Protein AF-A0AAV2IU78-F1 (afdb_monomer)

InterPro domains:
  IPR001656 Pseudouridine synthase, TruD [PF01142] (101-165)
  IPR001656 Pseudouridine synthase, TruD [PF01142] (172-452)
  IPR001656 Pseudouridine synthase, TruD [PIRSF037016] (6-457)
  IPR001656 Pseudouridine synthase, TruD [PTHR13326] (174-458)
  IPR011760 Pseudouridine synthase, TruD, insertion domain [PS50984] (188-411)
  IPR020103 Pseudouridine synthase, catalytic domain superfamily [SSF55120] (102-454)
  IPR042214 Pseudouridine synthase, TruD, catalytic domain [G3DSA:3.30.2350.20] (75-181)
  IPR042214 Pseudouridine synthase, TruD, catalytic domain [G3DSA:3.30.2350.20] (247-457)
  IPR056961 Pseudouridylate synthase PUS7L, R3H domain [PF25094] (20-81)

pLDDT: mean 80.32, std 17.06, range [24.23, 97.75]

Organism: Knipowitschia caucasica (NCBI:txid637954)

Radius of gyration: 35.05 Å; Cα contacts (8 Å, |Δi|>4): 626; chains: 1; bounding box: 74×89×63 Å

Foldseek 3Di:
DDDDPDPDDPDDDDPLLVVVVVLAPNVLSVVVVVVLVVLDAPDKDKGDFDQDPVSVVVNQVSCCVPPVVFKDWDWDQDPNTIIIMIHTDDPDDDDDDDPPVPPDPWDKDKDKDWDALAKPLLVLCVVCVLQVHDSVQKDFPDIDDNHGGDITMMMGTPDDPVNVVVVVVVVVVVVVLLVVLLVVCLVFFFQADDPVLQPPPDPATLLVLLLCLLVLVLLVSVLSVLCAHPDDDLSNVLSVCCVVPVQLPVSLVSHDPVPVLSNQLSVQCNVQNSDSLSSLSSLLSDDPVVNLSSNLSNLSVLVNVLLVVCCVPVNQADDAQFWFFDDPPDPDDPPPPSDIDGDHPVCSVVSVDGLQRTWQKRDFQQDDHGPDPSNVVSLVVCVVSVCNVRRCANVSNRDGGHIDIDRRTWRWAPWDKDWDQDDPPPPRGDTDIDIDTDTDPSGDVVSSVCSSVVDDPDDD

Mean predicted aligned error: 17.98 Å

Nearest PDB structures (foldseek):
  5kkp-assembly1_A  TM=5.748E-01  e=6.759E-26  Homo sapiens
  7mzv-assembly1_A  TM=5.098E-01  e=2.269E-22  Saccharomyces cerevisiae
  1z2z-assembly2_B  TM=6.791E-01  e=9.047E-16  Methanosarcina mazei
  1si7-assembly1_A  TM=4.562E-01  e=4.854E-09  Escherichia coli
  1szw-assembly2_B  TM=4.700E-01  e=3.695E-08  Escherichia coli

Secondary structure (DSSP, 8-state):
----S-S-------HHHHHHHTTS-HHHHHHHHHHHHH--TT-EEEPPP---HHHHHHHHHHHHHHHTTTEEEEEEEETTEEEEEEEEPP-PPPPPPPTTGGGS---EEEEEEEEES--HHHHHHHHHHHTT--GGGEEES----SSSEEEEEEEEES--HHHHHHHHHHHHHHHHHHHHHHHHHHT-EE-PPPHHHH-TT-SS-HHHHHHHHHTT-HHHHHHHHTPPPSS--HHHHHHHHHHHH--HHHHHHHS-TT-HHHHHHHHHHHHH-SSHHHHHHHHHHS-HHHHHHHHHHHHHHHHHHHHHHHHHHHTTS--TT-EEE----SS--TT---PEEEPPHHHHHHT-S-GGGEEEEESSSSPPPPSSHHHHHHHHHHHHTT-TT--SEEGGGTEE---EEEESEE--EEEEEEEEEPPTTT-TTPEEEEEEEE--TT--HHHHHHHHHT------

Structure (mmCIF, N/CA/C/O backbone):
data_AF-A0AAV2IU78-F1
#
_entry.id   AF-A0AAV2IU78-F1
#
loop_
_atom_site.group_PDB
_atom_site.id
_atom_site.type_symbol
_atom_site.label_atom_id
_atom_site.label_alt_id
_atom_site.label_comp_id
_atom_site.label_asym_id
_atom_site.label_entity_id
_atom_site.label_seq_id
_atom_site.pdbx_PDB_ins_code
_atom_site.Cartn_x
_atom_site.Cartn_y
_atom_site.Cartn_z
_atom_site.occupancy
_atom_site.B_iso_or_equiv
_atom_site.auth_seq_id
_atom_site.auth_comp_id
_atom_site.auth_asym_id
_atom_site.auth_atom_id
_atom_site.pdbx_PDB_model_num
ATOM 1 N N . MET A 1 1 ? -3.678 31.828 -15.418 1.00 32.06 1 MET A N 1
ATOM 2 C CA . MET A 1 1 ? -4.789 30.904 -15.721 1.00 32.06 1 MET A CA 1
ATOM 3 C C . MET A 1 1 ? -4.889 29.928 -14.570 1.00 32.06 1 MET A C 1
ATOM 5 O O . MET A 1 1 ? -3.972 29.141 -14.381 1.00 32.06 1 MET A O 1
ATOM 9 N N . THR A 1 2 ? -5.922 30.055 -13.746 1.00 28.33 2 THR A N 1
ATOM 10 C CA . THR A 1 2 ? -6.161 29.148 -12.619 1.00 28.33 2 THR A CA 1
ATOM 11 C C . THR A 1 2 ? -6.824 27.894 -13.181 1.00 28.33 2 THR A C 1
ATOM 13 O O . THR A 1 2 ? -7.938 27.977 -13.687 1.00 28.33 2 THR A O 1
ATOM 16 N N . ILE A 1 3 ? -6.111 26.768 -13.179 1.00 38.41 3 ILE A N 1
ATOM 17 C CA . ILE A 1 3 ? -6.613 25.481 -13.676 1.00 38.41 3 ILE A CA 1
ATOM 18 C C . ILE A 1 3 ? -7.169 24.726 -12.471 1.00 38.41 3 ILE A C 1
ATOM 20 O O . ILE A 1 3 ? -6.436 24.402 -11.540 1.00 38.41 3 ILE A O 1
ATOM 24 N N . THR A 1 4 ? -8.480 24.511 -12.465 1.00 38.06 4 THR A N 1
ATOM 25 C CA . THR A 1 4 ? -9.208 23.765 -11.435 1.00 38.06 4 THR A CA 1
ATOM 26 C C . THR A 1 4 ? -9.548 22.370 -11.962 1.00 38.06 4 THR A C 1
ATOM 28 O O . THR A 1 4 ? -10.137 22.256 -13.032 1.00 38.06 4 THR A O 1
ATOM 31 N N . ASN A 1 5 ? -9.235 21.313 -11.204 1.00 49.81 5 ASN A N 1
ATOM 32 C CA . ASN A 1 5 ? -9.431 19.899 -11.582 1.00 49.81 5 ASN A CA 1
ATOM 33 C C . ASN A 1 5 ? -10.890 19.396 -11.470 1.00 49.81 5 ASN A C 1
ATOM 35 O O . ASN A 1 5 ? -11.123 18.214 -11.233 1.00 49.81 5 ASN A O 1
ATOM 39 N N . GLN A 1 6 ? -11.882 20.276 -11.609 1.00 41.09 6 GLN A N 1
ATOM 40 C CA . GLN A 1 6 ? -13.292 19.890 -11.701 1.00 41.09 6 GLN A CA 1
ATOM 41 C C . GLN A 1 6 ? -13.822 20.340 -13.058 1.00 41.09 6 GLN A C 1
ATOM 43 O O . GLN A 1 6 ? -13.879 21.534 -13.340 1.00 41.09 6 GLN A O 1
ATOM 48 N N . SER A 1 7 ? -14.181 19.374 -13.902 1.00 52.97 7 SER A N 1
ATOM 49 C CA . SER A 1 7 ? -14.700 19.588 -15.257 1.00 52.97 7 SER A CA 1
ATOM 50 C C . SER A 1 7 ? -16.115 20.180 -15.291 1.00 52.97 7 SER A C 1
ATOM 52 O O . SER A 1 7 ? -16.548 20.620 -16.348 1.00 52.97 7 SER A O 1
ATOM 54 N N . GLU A 1 8 ? -16.804 20.280 -14.149 1.00 50.44 8 GLU A N 1
ATOM 55 C CA . GLU A 1 8 ? -18.060 21.020 -13.996 1.00 50.44 8 GLU A CA 1
ATOM 56 C C . GLU A 1 8 ? -18.135 21.671 -12.608 1.00 50.44 8 GLU A C 1
ATOM 58 O O . GLU A 1 8 ? -18.177 20.991 -11.580 1.00 50.44 8 GLU A O 1
ATOM 63 N N . ILE A 1 9 ? -18.195 23.004 -12.565 1.00 48.28 9 ILE A N 1
ATOM 64 C CA . ILE A 1 9 ? -18.541 23.748 -11.352 1.00 48.28 9 ILE A CA 1
ATOM 65 C C . ILE A 1 9 ? -20.061 23.650 -11.189 1.00 48.28 9 ILE A C 1
ATOM 67 O O . ILE A 1 9 ? -20.809 24.335 -11.884 1.00 48.28 9 ILE A O 1
ATOM 71 N N . LYS A 1 10 ? -20.544 22.818 -10.259 1.00 44.56 10 LYS A N 1
ATOM 72 C CA . LYS A 1 10 ? -21.962 22.837 -9.862 1.00 44.56 10 LYS A CA 1
ATOM 73 C C . LYS A 1 10 ? -22.231 24.065 -8.993 1.00 44.56 10 LYS A C 1
ATOM 75 O O . LYS A 1 10 ? -22.156 24.006 -7.766 1.00 44.56 10 LYS A O 1
ATOM 80 N N . VAL A 1 11 ? -22.527 25.189 -9.640 1.00 46.41 11 VAL A N 1
ATOM 81 C CA . VAL A 1 11 ? -22.997 26.407 -8.973 1.00 46.41 11 VAL A CA 1
ATOM 82 C C . VAL A 1 11 ? -24.394 26.130 -8.423 1.00 46.41 11 VAL A C 1
ATOM 84 O O . VAL A 1 11 ? -25.331 25.852 -9.166 1.00 46.41 11 VAL A O 1
ATOM 87 N N . LYS A 1 12 ? -24.541 26.158 -7.099 1.00 51.78 12 LYS A N 1
ATOM 88 C CA . LYS A 1 12 ? -25.850 26.038 -6.456 1.00 51.78 12 LYS A CA 1
ATOM 89 C C . LYS A 1 12 ? -26.569 27.376 -6.620 1.00 51.78 12 LYS A C 1
ATOM 91 O O . LYS A 1 12 ? -26.122 28.373 -6.059 1.00 51.78 12 LYS A O 1
ATOM 96 N N . GLU A 1 13 ? -27.644 27.402 -7.404 1.00 54.34 13 GLU A N 1
ATOM 97 C CA . GLU A 1 13 ? -28.425 28.619 -7.651 1.00 54.34 13 GLU A CA 1
ATOM 98 C C . GLU A 1 13 ? -28.904 29.233 -6.331 1.00 54.34 13 GLU A C 1
ATOM 100 O O . GLU A 1 13 ? -29.484 28.545 -5.481 1.00 54.34 13 GLU A O 1
ATOM 105 N N . SER A 1 14 ? -28.652 30.532 -6.156 1.00 65.75 14 SER A N 1
ATOM 106 C CA . SER A 1 14 ? -29.124 31.268 -4.986 1.00 65.75 14 SER A CA 1
ATOM 107 C C . SER A 1 14 ? -30.657 31.196 -4.918 1.00 65.75 14 SER A C 1
ATOM 109 O O . SER A 1 14 ? -31.321 31.460 -5.924 1.00 65.75 14 SER A O 1
ATOM 111 N N . PRO A 1 15 ? -31.260 30.874 -3.758 1.00 73.75 15 PRO A N 1
ATOM 112 C CA . PRO A 1 15 ? -32.715 30.885 -3.610 1.00 73.75 15 PRO A CA 1
ATOM 113 C C . PRO A 1 15 ? -33.311 32.270 -3.899 1.00 73.75 15 PRO A C 1
ATOM 115 O O . PRO A 1 15 ? -34.426 32.356 -4.406 1.00 73.75 15 PRO A O 1
ATOM 118 N N . ASP A 1 16 ? -32.550 33.342 -3.653 1.00 76.00 16 ASP A N 1
ATOM 119 C CA . ASP A 1 16 ? -32.975 34.712 -3.949 1.00 76.00 16 ASP A CA 1
ATOM 120 C C . ASP A 1 16 ? -32.978 34.999 -5.464 1.00 76.00 16 ASP A C 1
ATOM 122 O O . ASP A 1 16 ? -33.796 35.783 -5.936 1.00 76.00 16 ASP A O 1
ATOM 126 N N . TYR A 1 17 ? -32.108 34.338 -6.239 1.00 78.19 17 TYR A N 1
ATOM 127 C CA . TYR A 1 17 ? -32.082 34.442 -7.703 1.00 78.19 17 TYR A CA 1
ATOM 128 C C . TYR A 1 17 ? -33.328 33.795 -8.322 1.00 78.19 17 TYR A C 1
ATOM 130 O O . TYR A 1 17 ? -34.001 34.409 -9.146 1.00 78.19 17 TYR A O 1
ATOM 138 N N . LYS A 1 18 ? -33.714 32.606 -7.834 1.00 77.50 18 LYS A N 1
ATOM 139 C CA . LYS A 1 18 ? -34.952 31.926 -8.257 1.00 77.50 18 LYS A CA 1
ATOM 140 C C . LYS A 1 18 ? -36.204 32.735 -7.946 1.00 77.50 18 LYS A C 1
ATOM 142 O O . LYS A 1 18 ? -37.112 32.816 -8.763 1.00 77.50 18 LYS A O 1
ATOM 147 N N . GLU A 1 19 ? -36.260 33.322 -6.753 1.00 77.56 19 GLU A N 1
ATOM 148 C CA . GLU A 1 19 ? -37.420 34.095 -6.307 1.00 77.56 19 GLU A CA 1
ATOM 149 C C . GLU A 1 19 ? -37.578 35.397 -7.122 1.00 77.56 19 GLU A C 1
ATOM 151 O O . GLU A 1 19 ? -38.708 35.781 -7.420 1.00 77.56 19 GLU A O 1
ATOM 156 N N . LEU A 1 20 ? -36.476 36.026 -7.563 1.00 81.00 20 LEU A N 1
ATOM 157 C CA . 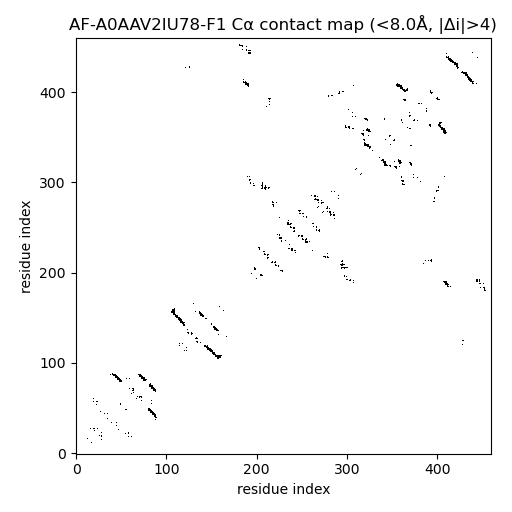LEU A 1 20 ? -36.522 37.197 -8.451 1.00 81.00 20 LEU A CA 1
ATOM 158 C C . LEU A 1 20 ? -36.853 36.831 -9.906 1.00 81.00 20 LEU A C 1
ATOM 160 O O . LEU A 1 20 ? -37.657 37.528 -10.519 1.00 81.00 20 LEU A O 1
ATOM 164 N N . MET A 1 21 ? -36.331 35.711 -10.417 1.00 79.38 21 MET A N 1
ATOM 165 C CA . MET A 1 21 ? -36.678 35.180 -11.746 1.00 79.38 21 MET A CA 1
ATOM 166 C C . MET A 1 21 ? -38.174 34.889 -11.922 1.00 79.38 21 MET A C 1
ATOM 168 O O . MET A 1 21 ? -38.695 34.921 -13.032 1.00 79.38 21 MET A O 1
ATOM 172 N N . HIS A 1 22 ? -38.887 34.569 -10.839 1.00 81.69 22 HIS A N 1
ATOM 173 C CA . HIS A 1 22 ? -40.339 34.383 -10.894 1.00 81.69 22 HIS A CA 1
ATOM 174 C C . HIS A 1 22 ? -41.115 35.698 -11.023 1.00 81.69 22 HIS A C 1
ATOM 176 O O . HIS A 1 22 ? -42.295 35.672 -11.370 1.00 81.69 22 HIS A O 1
ATOM 182 N N . LEU A 1 23 ? -40.478 36.829 -10.715 1.00 79.50 23 LEU A N 1
ATOM 183 C CA . LEU A 1 23 ? -41.088 38.152 -10.769 1.00 79.50 23 LEU A CA 1
ATOM 184 C C . LEU A 1 23 ? -40.660 38.918 -12.021 1.00 79.50 23 LEU A C 1
ATOM 186 O O . LEU A 1 23 ? -41.483 39.610 -12.600 1.00 79.50 23 LEU A O 1
ATOM 190 N N . VAL A 1 24 ? -39.407 38.789 -12.455 1.00 82.31 24 VAL A N 1
ATOM 191 C CA . VAL A 1 24 ? -38.811 39.609 -13.517 1.00 82.31 24 VAL A CA 1
ATOM 192 C C . VAL A 1 24 ? -38.072 38.714 -14.521 1.00 82.31 24 VAL A C 1
ATOM 194 O O . VAL A 1 24 ? -37.731 37.578 -14.196 1.00 82.31 24 VAL A O 1
ATOM 197 N N . SER A 1 25 ? -37.828 39.193 -15.746 1.00 81.94 25 SER A N 1
ATOM 198 C CA . SER A 1 25 ? -37.112 38.426 -16.776 1.00 81.94 25 SER A CA 1
ATOM 199 C C . SER A 1 25 ? -35.707 37.983 -16.324 1.00 81.94 25 SER A C 1
ATOM 201 O O . SER A 1 25 ? -35.085 38.594 -15.448 1.00 81.94 25 SER A O 1
ATOM 203 N N . GLU A 1 26 ? -35.193 36.905 -16.923 1.00 78.81 26 GLU A N 1
ATOM 204 C CA . GLU A 1 26 ? -33.853 36.367 -16.629 1.00 78.81 26 GLU A CA 1
ATOM 205 C C . GLU A 1 26 ? -32.759 37.418 -16.891 1.00 78.81 26 GLU A C 1
ATOM 207 O O . GLU A 1 26 ? -31.874 37.621 -16.061 1.00 78.81 26 GLU A O 1
ATOM 212 N N . GLU A 1 27 ? -32.897 38.193 -17.972 1.00 76.06 27 GLU A N 1
ATOM 213 C CA . GLU A 1 27 ? -31.969 39.271 -18.332 1.00 76.06 27 GLU A CA 1
ATOM 214 C C . GLU A 1 27 ? -31.929 40.399 -17.286 1.00 76.06 27 GLU A C 1
ATOM 216 O O . GLU A 1 27 ? -30.855 40.912 -16.951 1.00 76.06 27 GLU A O 1
ATOM 221 N N . GLU A 1 28 ? -33.085 40.778 -16.736 1.00 80.31 28 GLU A N 1
ATOM 222 C CA . GLU A 1 28 ? -33.189 41.792 -15.683 1.00 80.31 28 GLU A CA 1
ATOM 223 C C . GLU A 1 28 ? -32.691 41.275 -14.333 1.00 80.31 28 GLU A C 1
ATOM 225 O O . GLU A 1 28 ? -32.045 42.010 -13.582 1.00 80.31 28 GLU A O 1
ATOM 230 N N . THR A 1 29 ? -32.939 39.998 -14.040 1.00 79.62 29 THR A N 1
ATOM 231 C CA . THR A 1 29 ? -32.431 39.335 -12.838 1.00 79.62 29 THR A CA 1
ATOM 232 C C . THR A 1 29 ? -30.902 39.305 -12.862 1.00 79.62 29 THR A C 1
ATOM 234 O O . THR A 1 29 ? -30.258 39.780 -11.923 1.00 79.62 29 THR A O 1
ATOM 237 N N . ASP A 1 30 ? -30.304 38.869 -13.971 1.00 76.50 30 ASP A N 1
ATOM 238 C CA . ASP A 1 30 ? -28.852 38.866 -14.168 1.00 76.50 30 ASP A CA 1
ATOM 239 C C . ASP A 1 30 ? -28.243 40.265 -14.103 1.00 76.50 30 ASP A C 1
ATOM 241 O O . ASP A 1 30 ? -27.200 40.486 -13.479 1.00 76.50 30 ASP A O 1
ATOM 245 N N . ALA A 1 31 ? -28.874 41.242 -14.755 1.00 77.81 31 ALA A N 1
ATOM 246 C CA . ALA A 1 31 ? -28.403 42.619 -14.734 1.00 77.81 31 ALA A CA 1
ATOM 247 C C . ALA A 1 31 ? -28.456 43.224 -13.322 1.00 77.81 31 ALA A C 1
ATOM 249 O O . ALA A 1 31 ? -27.495 43.882 -12.911 1.00 77.81 31 ALA A O 1
ATOM 250 N N . PHE A 1 32 ? -29.512 42.946 -12.554 1.00 82.00 32 PHE A N 1
ATOM 251 C CA . PHE A 1 32 ? -29.635 43.386 -11.168 1.00 82.00 32 PHE A CA 1
ATOM 252 C C . PHE A 1 32 ? -28.576 42.752 -10.257 1.00 82.00 32 PHE A C 1
ATOM 254 O O . PHE A 1 32 ? -27.913 43.470 -9.504 1.00 82.00 32 PHE A O 1
ATOM 261 N N . PHE A 1 33 ? -28.360 41.434 -10.340 1.00 79.81 33 PHE A N 1
ATOM 262 C CA . PHE A 1 33 ? -27.354 40.769 -9.506 1.00 79.81 33 PHE A CA 1
ATOM 263 C C . PHE A 1 33 ? -25.932 41.240 -9.838 1.00 79.81 33 PHE A C 1
ATOM 265 O O . PHE A 1 33 ? -25.169 41.566 -8.923 1.00 79.81 33 PHE A O 1
ATOM 272 N N . ARG A 1 34 ? -25.608 41.427 -11.127 1.00 76.81 34 ARG A N 1
ATOM 273 C CA . ARG A 1 34 ? -24.339 42.054 -11.545 1.00 76.81 34 ARG A CA 1
ATOM 274 C C . ARG A 1 34 ? -24.171 43.458 -10.968 1.00 76.81 34 ARG A C 1
ATOM 276 O O . ARG A 1 34 ? -23.084 43.803 -10.509 1.00 76.81 34 ARG A O 1
ATOM 283 N N . PHE A 1 35 ? -25.235 44.259 -10.951 1.00 78.56 35 PHE A N 1
ATOM 284 C CA . PHE A 1 35 ? -25.222 45.584 -10.331 1.00 78.56 35 PHE A CA 1
ATOM 285 C C . PHE A 1 35 ? -24.956 45.510 -8.817 1.00 78.56 35 PHE A C 1
ATOM 287 O O . PHE A 1 35 ? -24.122 46.258 -8.300 1.00 78.56 35 PHE A O 1
ATOM 294 N N . THR A 1 36 ? -25.607 44.586 -8.101 1.00 75.69 36 THR A N 1
ATOM 295 C CA . THR A 1 36 ? -25.389 44.423 -6.655 1.00 75.69 36 THR A CA 1
ATOM 296 C C . THR A 1 36 ? -23.999 43.899 -6.306 1.00 75.69 36 THR A C 1
ATOM 298 O O . THR A 1 36 ? -23.446 44.314 -5.285 1.00 75.69 36 THR A O 1
ATOM 301 N N . ASP A 1 37 ? -23.414 43.047 -7.148 1.00 72.19 37 ASP A N 1
ATOM 302 C CA . ASP A 1 37 ? -22.069 42.503 -6.944 1.00 72.19 37 ASP A CA 1
ATOM 303 C C . ASP A 1 37 ? -20.978 43.527 -7.257 1.00 72.19 37 ASP A C 1
ATOM 305 O O . ASP A 1 37 ? -19.979 43.603 -6.538 1.00 72.19 37 ASP A O 1
ATOM 309 N N . ALA A 1 38 ? -21.191 44.376 -8.269 1.00 71.00 38 ALA A N 1
ATOM 310 C CA . ALA A 1 38 ? -20.243 45.423 -8.637 1.00 71.00 38 ALA A CA 1
ATOM 311 C C . ALA A 1 38 ? -20.044 46.473 -7.524 1.00 71.00 38 ALA A C 1
ATOM 313 O O . ALA A 1 38 ? -18.978 47.081 -7.446 1.00 71.00 38 ALA A O 1
ATOM 314 N N . LYS A 1 39 ? -21.051 46.692 -6.657 1.00 69.50 39 LYS A N 1
ATOM 315 C CA . LYS A 1 39 ? -21.017 47.609 -5.491 1.00 69.50 39 LYS A CA 1
ATOM 316 C C . LYS A 1 39 ? -20.458 49.010 -5.791 1.00 69.50 39 LYS A C 1
ATOM 318 O O . LYS A 1 39 ? -19.851 49.645 -4.926 1.00 69.50 39 LYS A O 1
ATOM 323 N N . VAL A 1 40 ? -20.672 49.520 -7.003 1.00 70.50 40 VAL A N 1
ATOM 324 C CA . VAL A 1 40 ? -20.177 50.840 -7.414 1.00 70.50 40 VAL A CA 1
ATOM 325 C C . VAL A 1 40 ? -21.032 51.931 -6.763 1.00 70.50 40 VAL A C 1
ATOM 327 O O . VAL A 1 40 ? -22.210 52.088 -7.085 1.00 70.50 40 VAL A O 1
ATOM 330 N N . CYS A 1 41 ? -20.451 52.692 -5.833 1.00 59.66 41 CYS A N 1
ATOM 331 C CA . CYS A 1 41 ? -21.153 53.762 -5.119 1.00 59.66 41 CYS A CA 1
ATOM 332 C C . CYS A 1 41 ? -21.668 54.838 -6.098 1.00 59.66 41 CYS A C 1
ATOM 334 O O . CYS A 1 41 ? -20.932 55.260 -6.987 1.00 59.66 41 CYS A O 1
ATOM 336 N N . GLY A 1 42 ? -22.925 55.270 -5.949 1.00 63.97 42 GLY A N 1
ATOM 337 C CA . GLY A 1 42 ? -23.558 56.281 -6.812 1.00 63.97 42 GLY A CA 1
ATOM 338 C C . GLY A 1 42 ? -24.204 55.754 -8.102 1.00 63.97 42 GLY A C 1
ATOM 339 O O . GLY A 1 42 ? -24.829 56.528 -8.823 1.00 63.97 42 GLY A O 1
ATOM 340 N N . SER A 1 43 ? -24.106 54.452 -8.391 1.00 76.56 43 SER A N 1
ATOM 341 C CA . SER A 1 43 ? -24.782 53.839 -9.541 1.00 76.56 43 SER A CA 1
ATOM 342 C C . SER A 1 43 ? -26.256 53.509 -9.245 1.00 76.56 43 SER A C 1
ATOM 344 O O . SER A 1 43 ? -26.639 53.228 -8.103 1.00 76.56 43 SER A O 1
ATOM 346 N N . SER A 1 44 ? -27.096 53.551 -10.283 1.00 80.25 44 SER A N 1
ATOM 347 C CA . SER A 1 44 ? -28.509 53.171 -10.214 1.00 80.25 44 SER A CA 1
ATOM 348 C C . SER A 1 44 ? -28.867 52.182 -11.315 1.00 80.25 44 SER A C 1
ATOM 350 O O . SER A 1 44 ? -28.512 52.408 -12.469 1.00 80.25 44 SER A O 1
ATOM 352 N N . TYR A 1 45 ? -29.609 51.136 -10.969 1.00 81.56 45 TYR A N 1
ATOM 353 C CA . TYR A 1 45 ? -30.160 50.171 -11.916 1.00 81.56 45 TYR A CA 1
ATOM 354 C C . TYR A 1 45 ? -31.664 50.398 -12.081 1.00 81.56 45 TYR A C 1
ATOM 356 O O . TYR A 1 45 ? -32.346 50.643 -11.091 1.00 81.56 45 TYR A O 1
ATOM 364 N N . THR A 1 46 ? -32.189 50.324 -13.303 1.00 81.94 46 THR A N 1
ATOM 365 C CA . THR A 1 46 ? -33.619 50.545 -13.573 1.00 81.94 46 THR A CA 1
ATOM 366 C C . THR A 1 46 ? -34.184 49.343 -14.311 1.00 81.94 46 THR A C 1
ATOM 368 O O . THR A 1 46 ? -33.646 48.962 -15.347 1.00 81.94 46 THR A O 1
ATOM 371 N N . PHE A 1 47 ? -35.240 48.753 -13.754 1.00 83.62 47 PHE A N 1
ATOM 372 C CA . PHE A 1 47 ? -36.009 47.683 -14.389 1.00 83.62 47 PHE A CA 1
ATOM 373 C C . PHE A 1 47 ? -36.838 48.227 -15.557 1.00 83.62 47 PHE A C 1
ATOM 375 O O . PHE A 1 47 ? -37.092 49.435 -15.636 1.00 83.62 47 PHE A O 1
ATOM 382 N N . LEU A 1 48 ? -37.274 47.341 -16.452 1.00 78.81 48 LEU A N 1
ATOM 383 C CA . LEU A 1 48 ? -38.117 47.710 -17.581 1.00 78.81 48 LEU A CA 1
ATOM 384 C C . LEU A 1 48 ? -39.436 48.353 -17.105 1.00 78.81 48 LEU A C 1
ATOM 386 O O . LEU A 1 48 ? -39.897 48.093 -15.988 1.00 78.81 48 LEU A O 1
ATOM 390 N N . PRO A 1 49 ? -40.042 49.237 -17.919 1.00 76.31 49 PRO A N 1
ATOM 391 C CA . PRO A 1 49 ? -41.305 49.864 -17.560 1.00 76.31 49 PRO A CA 1
ATOM 392 C C . PRO A 1 49 ? -42.413 48.811 -17.452 1.00 76.31 49 PRO A C 1
ATOM 394 O O . PRO A 1 49 ? -42.612 48.021 -18.371 1.00 76.31 49 PRO A O 1
ATOM 397 N N . ASP A 1 50 ? -43.143 48.827 -16.341 1.00 75.19 50 ASP A N 1
ATOM 398 C CA . ASP A 1 50 ? -44.209 47.869 -16.041 1.00 75.19 50 ASP A CA 1
ATOM 399 C C . ASP A 1 50 ? -45.453 48.643 -15.624 1.00 75.19 50 ASP A C 1
ATOM 401 O O . ASP A 1 50 ? -45.422 49.321 -14.605 1.00 75.19 50 ASP A O 1
ATOM 405 N N . ASP A 1 51 ? -46.558 48.536 -16.363 1.00 70.75 51 ASP A N 1
ATOM 406 C CA . ASP A 1 51 ? -47.797 49.270 -16.081 1.00 70.75 51 ASP A CA 1
ATOM 407 C C . ASP A 1 51 ? -48.594 48.690 -14.901 1.00 70.75 51 ASP A C 1
ATOM 409 O O . ASP A 1 51 ? -49.388 49.404 -14.269 1.00 70.75 51 ASP A O 1
ATOM 413 N N . ASN A 1 52 ? -48.329 47.445 -14.497 1.00 81.88 52 ASN A N 1
ATOM 414 C CA . ASN A 1 52 ? -49.074 46.776 -13.440 1.00 81.88 52 ASN A CA 1
ATOM 415 C C . ASN A 1 52 ? -48.588 47.190 -12.038 1.00 81.88 52 ASN A C 1
ATOM 417 O O . ASN A 1 52 ? -47.521 46.815 -11.556 1.00 81.88 52 ASN A O 1
ATOM 421 N N . LYS A 1 53 ? -49.428 47.939 -11.314 1.00 76.56 53 LYS A N 1
ATOM 422 C CA . LYS A 1 53 ? -49.118 48.414 -9.956 1.00 76.56 53 LYS A CA 1
ATOM 423 C C . LYS A 1 53 ? -48.895 47.274 -8.952 1.00 76.56 53 LYS A C 1
ATOM 425 O O . LYS A 1 53 ? -48.073 47.430 -8.045 1.00 76.56 53 LYS A O 1
ATOM 430 N N . GLU A 1 54 ? -49.611 46.157 -9.079 1.00 78.94 54 GLU A N 1
ATOM 431 C CA . GLU A 1 54 ? -49.472 45.008 -8.173 1.00 78.94 54 GLU A CA 1
ATOM 432 C C . GLU A 1 54 ? -48.136 44.300 -8.384 1.00 78.94 54 GLU A C 1
ATOM 434 O O . GLU A 1 54 ? -47.429 44.028 -7.411 1.00 78.94 54 GLU A O 1
ATOM 439 N N . HIS A 1 55 ? -47.748 44.115 -9.649 1.00 81.69 55 HIS A N 1
ATOM 440 C CA . HIS A 1 55 ? -46.450 43.565 -10.026 1.00 81.69 55 HIS A CA 1
ATOM 441 C C . HIS A 1 55 ? -45.319 44.455 -9.498 1.00 81.69 55 HIS A C 1
ATOM 443 O O . HIS A 1 55 ? -44.466 43.982 -8.739 1.00 81.69 55 HIS A O 1
ATOM 449 N N . ARG A 1 56 ? -45.354 45.768 -9.772 1.00 81.44 56 ARG A N 1
ATOM 450 C CA . ARG A 1 56 ? -44.330 46.690 -9.253 1.00 81.44 56 ARG A CA 1
ATOM 451 C C . ARG A 1 56 ? -44.207 46.634 -7.730 1.00 81.44 56 ARG A C 1
ATOM 453 O O . ARG A 1 56 ? -43.107 46.660 -7.178 1.00 81.44 56 ARG A O 1
ATOM 460 N N . THR A 1 57 ? -45.337 46.527 -7.032 1.00 80.00 57 THR A N 1
ATOM 461 C CA . THR A 1 57 ? -45.365 46.416 -5.566 1.00 80.00 57 THR A CA 1
ATOM 462 C C . THR A 1 57 ? -44.750 45.099 -5.082 1.00 80.00 57 THR A C 1
ATOM 464 O O . THR A 1 57 ? -44.053 45.096 -4.065 1.00 80.00 57 THR A O 1
ATOM 467 N N . ALA A 1 58 ? -44.958 43.992 -5.801 1.00 82.31 58 ALA A N 1
ATOM 468 C CA . ALA A 1 58 ? -44.344 42.702 -5.495 1.00 82.31 58 ALA A CA 1
ATOM 469 C C . ALA A 1 58 ? -42.814 42.754 -5.631 1.00 82.31 58 ALA A C 1
ATOM 471 O O . ALA A 1 58 ? -42.113 42.346 -4.701 1.00 82.31 58 ALA A O 1
ATOM 472 N N . VAL A 1 59 ? -42.301 43.357 -6.709 1.00 81.38 59 VAL A N 1
ATOM 473 C CA . VAL A 1 59 ? -40.857 43.564 -6.920 1.00 81.38 59 VAL A CA 1
ATOM 474 C C . VAL A 1 59 ? -40.269 44.470 -5.832 1.00 81.38 59 VAL A C 1
ATOM 476 O O . VAL A 1 59 ? -39.276 44.116 -5.195 1.00 81.38 59 VAL A O 1
ATOM 479 N N . HIS A 1 60 ? -40.922 45.593 -5.511 1.00 79.31 60 HIS A N 1
ATOM 480 C CA . HIS A 1 60 ? -40.507 46.468 -4.406 1.00 79.31 60 HIS A CA 1
ATOM 481 C C . HIS A 1 60 ? -40.472 45.745 -3.053 1.00 79.31 60 HIS A C 1
ATOM 483 O O . HIS A 1 60 ? -39.522 45.905 -2.281 1.00 79.31 60 HIS A O 1
ATOM 489 N N . ARG A 1 61 ? -41.495 44.936 -2.751 1.00 82.56 61 ARG A N 1
ATOM 490 C CA . ARG A 1 61 ? -41.570 44.160 -1.508 1.00 82.56 61 ARG A CA 1
ATOM 491 C C . ARG A 1 61 ? -40.459 43.113 -1.446 1.00 82.56 61 ARG A C 1
ATOM 493 O O . ARG A 1 61 ? -39.846 42.970 -0.389 1.00 82.56 61 ARG A O 1
ATOM 500 N N . PHE A 1 62 ? -40.182 42.419 -2.548 1.00 83.12 62 PHE A N 1
ATOM 501 C CA . PHE A 1 62 ? -39.095 41.447 -2.633 1.00 83.12 62 PHE A CA 1
ATOM 502 C C . PHE A 1 62 ? -37.730 42.109 -2.386 1.00 83.12 62 PHE A C 1
ATOM 504 O O . PHE A 1 62 ? -37.007 41.717 -1.463 1.00 83.12 62 PHE A O 1
ATOM 511 N N . LEU A 1 63 ? -37.424 43.181 -3.127 1.00 82.19 63 LEU A N 1
ATOM 512 C CA . LEU A 1 63 ? -36.160 43.914 -3.014 1.00 82.19 63 LEU A CA 1
ATOM 513 C C . LEU A 1 63 ? -35.972 44.525 -1.621 1.00 82.19 63 LEU A C 1
ATOM 515 O O . LEU A 1 63 ? -34.887 44.445 -1.049 1.00 82.19 63 LEU A O 1
ATOM 519 N N . SER A 1 64 ? -37.031 45.075 -1.022 1.00 77.12 64 SER A N 1
ATOM 520 C CA . SER A 1 64 ? -36.976 45.616 0.339 1.00 77.12 64 SER A CA 1
ATOM 521 C C . SER A 1 64 ? -36.760 44.522 1.392 1.00 77.12 64 SER A C 1
ATOM 523 O O . SER A 1 64 ? -35.921 44.679 2.282 1.00 77.12 64 SER A O 1
ATOM 525 N N . LYS A 1 65 ? -37.456 43.383 1.273 1.00 76.94 65 LYS A N 1
ATOM 526 C CA . LYS A 1 65 ? -37.366 42.267 2.228 1.00 76.94 65 LYS A CA 1
ATOM 527 C C . LYS A 1 65 ? -35.983 41.613 2.230 1.00 76.94 65 LYS A C 1
ATOM 529 O O . LYS A 1 65 ? -35.466 41.308 3.303 1.00 76.94 65 LYS A O 1
ATOM 534 N N . ARG A 1 66 ? -35.398 41.382 1.051 1.00 75.94 66 ARG A N 1
ATOM 535 C CA . ARG A 1 66 ? -34.115 40.673 0.903 1.00 75.94 66 ARG A CA 1
ATOM 536 C C . ARG A 1 66 ? -32.912 41.616 0.923 1.00 75.94 66 ARG A C 1
ATOM 538 O O . ARG A 1 66 ? -31.933 41.342 1.611 1.00 75.94 66 ARG A O 1
ATOM 545 N N . PHE A 1 67 ? -33.012 42.762 0.249 1.00 76.31 67 PHE A N 1
ATOM 546 C CA . PHE A 1 67 ? -31.888 43.672 0.001 1.00 76.31 67 PHE A CA 1
ATOM 547 C C . PHE A 1 67 ? -32.055 45.070 0.622 1.00 76.31 67 PHE A C 1
ATOM 549 O O . PHE A 1 67 ? -31.178 45.912 0.449 1.00 76.31 67 PHE A O 1
ATOM 556 N N . GLY A 1 68 ? -33.100 45.344 1.413 1.00 69.06 68 GLY A N 1
ATOM 557 C CA . GLY A 1 68 ? -33.409 46.693 1.928 1.00 69.06 68 GLY A CA 1
ATOM 558 C C . GLY A 1 68 ? -32.368 47.337 2.860 1.00 69.06 68 GLY A C 1
ATOM 559 O O . GLY A 1 68 ? -32.460 48.528 3.163 1.00 69.06 68 GLY A O 1
ATOM 560 N N . LYS A 1 69 ? -31.359 46.582 3.320 1.00 67.94 69 LYS A N 1
ATOM 561 C CA . LYS A 1 69 ? -30.182 47.136 4.021 1.00 67.94 69 LYS A CA 1
ATOM 562 C C . LYS A 1 69 ? -29.118 47.688 3.066 1.00 67.94 69 LYS A C 1
ATOM 564 O O . LYS A 1 69 ? -28.324 48.525 3.484 1.00 67.94 69 LYS A O 1
ATOM 569 N N . LEU A 1 70 ? -29.095 47.197 1.827 1.00 70.69 70 LEU A N 1
ATOM 570 C CA . LEU A 1 70 ? -28.081 47.469 0.810 1.00 70.69 70 LEU A CA 1
ATOM 571 C C . LEU A 1 70 ? -28.598 48.413 -0.282 1.00 70.69 70 LEU A C 1
ATOM 573 O O . LEU A 1 70 ? -27.851 49.278 -0.731 1.00 70.69 70 LEU A O 1
ATOM 577 N N . VAL A 1 71 ? -29.865 48.274 -0.681 1.00 77.62 71 VAL A N 1
ATOM 578 C CA . VAL A 1 71 ? -30.469 49.049 -1.772 1.00 77.62 71 VAL A CA 1
ATOM 579 C C . VAL A 1 71 ? -31.714 49.818 -1.328 1.00 77.62 71 VAL A C 1
ATOM 581 O O . VAL A 1 71 ? -32.449 49.404 -0.431 1.00 77.62 71 VAL A O 1
ATOM 584 N N . GLU A 1 72 ? -31.961 50.948 -1.979 1.00 79.38 72 GLU A N 1
ATOM 585 C CA . GLU A 1 72 ? -33.185 51.740 -1.916 1.00 79.38 72 GLU A CA 1
ATOM 586 C C . GLU A 1 72 ? -33.871 51.690 -3.284 1.00 79.38 72 GLU A C 1
ATOM 588 O O . GLU A 1 72 ? -33.237 51.895 -4.316 1.00 79.38 72 GLU A O 1
ATOM 593 N N . THR A 1 73 ? -35.173 51.419 -3.296 1.00 82.88 73 THR A N 1
ATOM 594 C CA . THR A 1 73 ? -35.964 51.280 -4.524 1.00 82.88 73 THR A CA 1
ATOM 595 C C . THR A 1 73 ? -36.994 52.402 -4.621 1.00 82.88 73 THR A C 1
ATOM 597 O O . THR A 1 73 ? -37.724 52.624 -3.653 1.00 82.88 73 THR A O 1
ATOM 600 N N . LYS A 1 74 ? -37.115 53.065 -5.775 1.00 80.44 74 LYS A N 1
ATOM 601 C CA . LYS A 1 74 ? -38.132 54.094 -6.062 1.00 80.44 74 LYS A CA 1
ATOM 602 C C . LYS A 1 74 ? -38.743 53.865 -7.438 1.00 80.44 74 LYS A C 1
ATOM 604 O O . LYS A 1 74 ? -38.021 53.539 -8.371 1.00 80.44 74 LYS A O 1
ATOM 609 N N . THR A 1 75 ? -40.052 54.051 -7.568 1.00 79.81 75 THR A N 1
ATOM 610 C CA . THR A 1 75 ? -40.708 54.052 -8.880 1.00 79.81 75 THR A CA 1
ATOM 611 C C . THR A 1 75 ? -40.614 55.450 -9.484 1.00 79.81 75 THR A C 1
ATOM 613 O O . THR A 1 75 ? -41.001 56.418 -8.828 1.00 79.81 75 THR A O 1
ATOM 616 N N . PHE A 1 76 ? -40.130 55.559 -10.717 1.00 76.56 76 PHE A N 1
ATOM 617 C CA . PHE A 1 76 ? 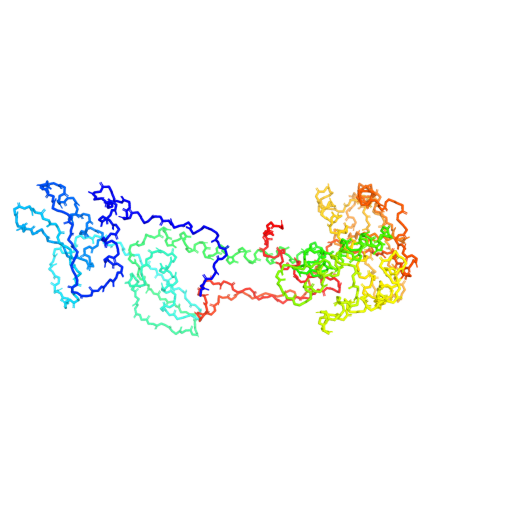-40.143 56.802 -11.486 1.00 76.56 76 PHE A CA 1
ATOM 618 C C . PHE A 1 76 ? -41.033 56.630 -12.717 1.00 76.56 76 PHE A C 1
ATOM 620 O O . PHE A 1 76 ? -41.062 55.570 -13.329 1.00 76.56 76 PHE A O 1
ATOM 627 N N . THR A 1 77 ? -41.786 57.667 -13.068 1.00 73.94 77 THR A N 1
ATOM 628 C CA . THR A 1 77 ? -42.555 57.739 -14.316 1.00 73.94 77 THR A CA 1
ATOM 629 C C . THR A 1 77 ? -41.811 58.653 -15.276 1.00 73.94 77 THR A C 1
ATOM 631 O O . THR A 1 77 ? -42.024 59.866 -15.259 1.00 73.94 77 THR A O 1
ATOM 634 N N . GLU A 1 78 ? -40.919 58.091 -16.086 1.00 55.91 78 GLU A N 1
ATOM 635 C CA . GLU A 1 78 ? -40.290 58.817 -17.191 1.00 55.91 78 GLU A CA 1
ATOM 636 C C . GLU A 1 78 ? -41.006 58.436 -18.494 1.00 55.91 78 GLU A C 1
ATOM 638 O O . GLU A 1 78 ? -41.142 57.263 -18.818 1.00 55.91 78 GLU A O 1
ATOM 643 N N . GLN A 1 79 ? -41.523 59.436 -19.219 1.00 56.84 79 GLN A N 1
ATOM 644 C CA . GLN A 1 79 ? -42.231 59.277 -20.505 1.00 56.84 79 GLN A CA 1
ATOM 645 C C . GLN A 1 79 ? -43.526 58.434 -20.477 1.00 56.84 79 GLN A C 1
ATOM 647 O O . GLN A 1 79 ? -43.886 57.808 -21.467 1.00 56.84 79 GLN A O 1
ATOM 652 N N . GLY A 1 80 ? -44.271 58.461 -19.368 1.00 61.06 80 GLY A N 1
ATOM 653 C CA . GLY A 1 80 ? -45.625 57.890 -19.288 1.00 61.06 80 GLY A CA 1
ATOM 654 C C . GLY A 1 80 ? -45.707 56.453 -18.768 1.00 61.06 80 GLY A C 1
ATOM 655 O O . GLY A 1 80 ? -46.761 56.094 -18.248 1.00 61.06 80 GLY A O 1
ATOM 656 N N . ASN A 1 81 ? -44.604 55.696 -18.768 1.00 70.25 81 ASN A N 1
ATOM 657 C CA . ASN A 1 81 ? -44.571 54.338 -18.217 1.00 70.25 81 ASN A CA 1
ATOM 658 C C . ASN A 1 81 ? -43.770 54.296 -16.895 1.00 70.25 81 ASN A C 1
ATOM 660 O O . ASN A 1 81 ? -42.648 54.805 -16.832 1.00 70.25 81 ASN A O 1
ATOM 664 N N . PRO A 1 82 ? -44.320 53.727 -15.807 1.00 77.25 82 PRO A N 1
ATOM 665 C CA . PRO A 1 82 ? -43.635 53.625 -14.519 1.00 77.25 82 PRO A CA 1
ATOM 666 C C . PRO A 1 82 ? -42.572 52.511 -14.508 1.00 77.25 82 PRO A C 1
ATOM 668 O O . PRO A 1 82 ? -42.873 51.351 -14.772 1.00 77.25 82 PRO A O 1
ATOM 671 N N . SER A 1 83 ? -41.341 52.844 -14.117 1.00 79.62 83 SER A N 1
ATOM 672 C CA . SER A 1 83 ? -40.215 51.912 -13.967 1.00 79.62 83 SER A CA 1
ATOM 673 C C . SER A 1 83 ? -39.649 51.927 -12.543 1.00 79.62 83 SER A C 1
ATOM 675 O O . SER A 1 83 ? -39.761 52.915 -11.808 1.00 79.62 83 SER A O 1
ATOM 677 N N . ILE A 1 84 ? -39.061 50.809 -12.112 1.00 82.25 84 ILE A N 1
ATOM 678 C CA . ILE A 1 84 ? -38.476 50.664 -10.771 1.00 82.25 84 ILE A CA 1
ATOM 679 C C . ILE A 1 84 ? -36.980 50.956 -10.848 1.00 82.25 84 ILE A C 1
ATOM 681 O O . ILE A 1 84 ? -36.228 50.200 -11.453 1.00 82.25 84 ILE A O 1
ATOM 685 N N . CYS A 1 85 ? -36.532 52.018 -10.185 1.00 79.62 85 CYS A N 1
ATOM 686 C CA . CYS A 1 85 ? -35.122 52.367 -10.060 1.00 79.62 85 CYS A CA 1
ATOM 687 C C . CYS A 1 85 ? -34.583 51.956 -8.686 1.00 79.62 85 CYS A C 1
ATOM 689 O O . CYS A 1 85 ? -35.172 52.255 -7.643 1.00 79.62 85 CYS A O 1
ATOM 691 N N . VAL A 1 86 ? -33.434 51.293 -8.682 1.00 82.69 86 VAL A N 1
ATOM 692 C CA . VAL A 1 86 ? -32.726 50.789 -7.512 1.00 82.69 86 VAL A CA 1
ATOM 693 C C . VAL A 1 86 ? -31.390 51.505 -7.373 1.00 82.69 86 VAL A C 1
ATOM 695 O O . VAL A 1 86 ? -30.597 51.555 -8.309 1.00 82.69 86 VAL A O 1
ATOM 698 N N . ARG A 1 87 ? -31.119 52.050 -6.188 1.00 79.25 87 ARG A N 1
ATOM 699 C CA . ARG A 1 87 ? -29.860 52.721 -5.835 1.00 79.25 87 ARG A CA 1
ATOM 700 C C . ARG A 1 87 ? -29.231 52.052 -4.626 1.00 79.25 87 ARG A C 1
ATOM 702 O O . ARG A 1 87 ? -29.942 51.573 -3.749 1.00 79.25 87 ARG A O 1
ATOM 709 N N . LEU A 1 88 ? -27.905 52.034 -4.550 1.00 76.12 88 LEU A N 1
ATOM 710 C CA . LEU A 1 88 ? -27.209 51.565 -3.351 1.00 76.12 88 LEU A CA 1
ATOM 711 C C . LEU A 1 88 ? -27.360 52.595 -2.225 1.00 76.12 88 LEU A C 1
ATOM 713 O O . LEU A 1 88 ? -27.226 53.797 -2.449 1.00 76.12 88 LEU A O 1
ATOM 717 N N . ARG A 1 89 ? -27.658 52.131 -1.009 1.00 68.38 89 ARG A N 1
ATOM 718 C CA . ARG A 1 89 ? -27.831 53.005 0.153 1.00 68.38 89 ARG A CA 1
ATOM 719 C C . ARG A 1 89 ? -26.467 53.542 0.593 1.00 68.38 89 ARG A C 1
ATOM 721 O O . ARG A 1 89 ? -25.588 52.774 0.980 1.00 68.38 89 ARG A O 1
ATOM 728 N N . GLU A 1 90 ? -26.304 54.860 0.583 1.00 61.44 90 GLU A N 1
ATOM 729 C CA . GLU A 1 90 ? -25.108 55.507 1.126 1.00 61.44 90 GLU A CA 1
ATOM 730 C C . GLU A 1 90 ? -25.033 55.297 2.650 1.00 61.44 90 GLU A C 1
ATOM 732 O O . GLU A 1 90 ? -26.051 55.342 3.351 1.00 61.44 90 GLU A O 1
ATOM 737 N N . LYS A 1 91 ? -23.828 55.043 3.186 1.00 49.56 91 LYS A N 1
ATOM 738 C CA . LYS A 1 91 ? -23.592 54.910 4.636 1.00 49.56 91 LYS A CA 1
ATOM 739 C C . LYS A 1 91 ? -23.783 56.268 5.327 1.00 49.56 91 LYS A C 1
ATOM 741 O O . LYS A 1 91 ? -22.820 56.967 5.618 1.00 49.56 91 LYS A O 1
ATOM 746 N N . GLY A 1 92 ? -25.034 56.633 5.594 1.00 41.78 92 GLY A N 1
ATOM 747 C CA . GLY A 1 92 ? -25.408 57.770 6.433 1.00 41.78 92 GLY A CA 1
ATOM 748 C C . GLY A 1 92 ? -25.421 57.410 7.923 1.00 41.78 92 GLY A C 1
ATOM 749 O O . GLY A 1 92 ? -25.806 56.301 8.297 1.00 41.78 92 GLY A O 1
ATOM 750 N N . ASN A 1 93 ? -25.000 58.363 8.762 1.00 36.16 93 ASN A N 1
ATOM 751 C CA . ASN A 1 93 ? -24.913 58.257 10.225 1.00 36.16 93 ASN A CA 1
ATOM 752 C C . ASN A 1 93 ? -26.193 57.696 10.885 1.00 36.16 93 ASN A C 1
ATOM 754 O O . ASN A 1 93 ? -27.304 57.962 10.417 1.00 36.16 93 ASN A O 1
ATOM 758 N N . PRO A 1 94 ? -26.064 56.945 11.997 1.00 42.28 94 PRO A N 1
ATOM 759 C CA . PRO A 1 94 ? -27.177 56.214 12.589 1.00 42.28 94 PRO A CA 1
ATOM 760 C C . PRO A 1 94 ? -28.265 57.164 13.106 1.00 42.28 94 PRO A C 1
ATOM 762 O O . PRO A 1 94 ? -28.040 57.973 14.007 1.00 42.28 94 PRO A O 1
ATOM 765 N N . LYS A 1 95 ? -29.480 57.034 12.557 1.00 46.25 95 LYS A N 1
ATOM 766 C CA . LYS A 1 95 ? -30.690 57.643 13.125 1.00 46.25 95 LYS A CA 1
ATOM 767 C C . LYS A 1 95 ? -30.928 57.089 14.535 1.00 46.25 95 LYS A C 1
ATOM 769 O O . LYS A 1 95 ? -30.905 55.875 14.739 1.00 46.25 95 LYS A O 1
ATOM 774 N N . LYS A 1 96 ? -31.215 57.979 15.494 1.00 43.53 96 LYS A N 1
ATOM 775 C CA . LYS A 1 96 ? -31.789 57.612 16.799 1.00 43.53 96 LYS A CA 1
ATOM 776 C C . LYS A 1 96 ? -33.088 56.832 16.560 1.00 43.53 96 LYS A C 1
ATOM 778 O O . LYS A 1 96 ? -33.989 57.345 15.900 1.00 43.53 96 LYS A O 1
ATOM 783 N N . ARG A 1 97 ? -33.148 55.597 17.064 1.00 45.28 97 ARG A N 1
ATOM 784 C CA . ARG A 1 97 ? -34.316 54.708 16.957 1.00 45.28 97 ARG A CA 1
ATOM 785 C C . ARG A 1 97 ? -35.504 55.289 17.730 1.00 45.28 97 ARG A C 1
ATOM 787 O O . ARG A 1 97 ? -35.324 55.769 18.848 1.00 45.28 97 ARG A O 1
ATOM 794 N N . THR A 1 98 ? -36.695 55.235 17.142 1.00 48.81 98 THR A N 1
ATOM 795 C CA . THR A 1 98 ? -37.976 55.506 17.813 1.00 48.81 98 THR A CA 1
ATOM 796 C C . THR A 1 98 ? -38.498 54.243 18.504 1.00 48.81 98 THR A C 1
ATOM 798 O O . THR A 1 98 ? -38.164 53.126 18.119 1.00 48.81 98 THR A O 1
ATOM 801 N N . ALA A 1 99 ? -39.326 54.425 19.535 1.00 44.78 99 ALA A N 1
ATOM 802 C CA . ALA A 1 99 ? -39.799 53.383 20.456 1.00 44.78 99 ALA A CA 1
ATOM 803 C C . ALA A 1 99 ? -40.631 52.240 19.821 1.00 44.78 99 ALA A C 1
ATOM 805 O O . ALA A 1 99 ? -40.992 51.289 20.509 1.00 44.78 99 ALA A O 1
ATOM 806 N N . GLU A 1 100 ? -40.929 52.299 18.521 1.00 41.53 100 GLU A N 1
ATOM 807 C CA . GLU A 1 100 ? -41.745 51.304 17.811 1.00 41.53 100 GLU A CA 1
ATOM 808 C C . GLU A 1 100 ? -40.941 50.143 17.204 1.00 41.53 100 GLU A C 1
ATOM 810 O O . GLU A 1 100 ? -41.525 49.087 16.962 1.00 41.53 100 GLU A O 1
ATOM 815 N N . ASP A 1 101 ? -39.614 50.275 17.065 1.00 43.66 101 ASP A N 1
ATOM 816 C CA . ASP A 1 101 ? -38.711 49.196 16.610 1.00 43.66 101 ASP A CA 1
ATOM 817 C C . ASP A 1 101 ? -38.524 48.073 17.659 1.00 43.66 101 ASP A C 1
ATOM 819 O O . ASP A 1 101 ? -37.910 47.045 17.379 1.00 43.66 101 ASP A O 1
ATOM 823 N N . CYS A 1 102 ? -39.069 48.229 18.870 1.00 41.88 102 CYS A N 1
ATOM 824 C CA . CYS A 1 102 ? -38.943 47.274 19.979 1.00 41.88 102 CYS A CA 1
ATOM 825 C C . CYS A 1 102 ? -39.905 46.065 19.907 1.00 41.88 102 CYS A C 1
ATOM 827 O O . CYS A 1 102 ? -40.068 45.372 20.907 1.00 41.88 102 CYS A O 1
ATOM 829 N N . ARG A 1 103 ? -40.572 45.807 18.769 1.00 38.06 103 ARG A N 1
ATOM 830 C CA . ARG A 1 103 ? -41.616 44.760 18.638 1.00 38.06 103 ARG A CA 1
ATOM 831 C C . ARG A 1 103 ? -41.211 43.486 17.878 1.00 38.06 103 ARG A C 1
ATOM 833 O O . ARG A 1 103 ? -42.056 42.617 17.690 1.00 38.06 103 ARG A O 1
ATOM 840 N N . GLN A 1 104 ? -39.955 43.336 17.453 1.00 44.28 104 GLN A N 1
ATOM 841 C CA . GLN A 1 104 ? -39.433 42.027 17.032 1.00 44.28 104 GLN A CA 1
ATOM 842 C C . GLN A 1 104 ? -38.760 41.359 18.234 1.00 44.28 104 GLN A C 1
ATOM 844 O O . GLN A 1 104 ? -37.716 41.822 18.687 1.00 44.28 104 GLN A O 1
ATOM 849 N N . GLU A 1 105 ? -39.367 40.291 18.756 1.00 46.97 105 GLU A N 1
ATOM 850 C CA . GLU A 1 105 ? -38.759 39.428 19.774 1.00 46.97 105 GLU A CA 1
ATOM 851 C C . GLU A 1 105 ? -37.542 38.710 19.172 1.00 46.97 105 GLU A C 1
ATOM 853 O O . GLU A 1 105 ? -37.620 37.594 18.662 1.00 46.97 105 GLU A O 1
ATOM 858 N N . ASP A 1 106 ? -36.394 39.383 19.170 1.00 61.34 106 ASP A N 1
ATOM 859 C CA . ASP A 1 106 ? -35.120 38.735 18.892 1.00 61.34 106 ASP A CA 1
ATOM 860 C C . ASP A 1 106 ? -34.843 37.737 20.032 1.00 61.34 106 ASP A C 1
ATOM 862 O O . ASP A 1 106 ? -34.732 38.119 21.195 1.00 61.34 106 ASP A O 1
ATOM 866 N N . VAL A 1 107 ? -34.743 36.444 19.711 1.00 74.31 107 VAL A N 1
ATOM 867 C CA . VAL A 1 107 ? -34.394 35.404 20.691 1.00 74.31 107 VAL A CA 1
ATOM 868 C C . VAL A 1 107 ? -32.923 35.557 21.075 1.00 74.31 107 VAL A C 1
ATOM 870 O O . VAL A 1 107 ? -32.045 35.474 20.211 1.00 74.31 107 VAL A O 1
ATOM 873 N N . TYR A 1 108 ? -32.658 35.752 22.365 1.00 81.94 108 TYR A N 1
ATOM 874 C CA . TYR A 1 108 ? -31.315 35.815 22.938 1.00 81.94 108 TYR A CA 1
ATOM 875 C C . TYR A 1 108 ? -31.081 34.603 23.837 1.00 81.94 108 TYR A C 1
ATOM 877 O O . TYR A 1 108 ? -31.773 34.427 24.838 1.00 81.94 108 TYR A O 1
ATOM 885 N N . THR A 1 109 ? -30.082 33.789 23.504 1.00 82.31 109 THR A N 1
ATOM 886 C CA . THR A 1 109 ? -29.699 32.621 24.304 1.00 82.31 109 THR A CA 1
ATOM 887 C C . THR A 1 109 ? -28.401 32.910 25.040 1.00 82.31 109 THR A C 1
ATOM 889 O O . THR A 1 109 ? -27.377 33.194 24.418 1.00 82.31 109 THR A O 1
ATOM 892 N N . ALA A 1 110 ? -28.447 32.839 26.370 1.00 83.94 110 ALA A N 1
ATOM 893 C CA . ALA A 1 110 ? -27.275 32.970 27.226 1.00 83.94 110 ALA A CA 1
ATOM 894 C C . ALA A 1 110 ? -26.613 31.604 27.463 1.00 83.94 110 ALA A C 1
ATOM 896 O O . ALA A 1 110 ? -27.300 30.606 27.677 1.00 83.94 110 ALA A O 1
ATOM 897 N N . PHE A 1 111 ? -25.282 31.561 27.453 1.00 82.19 111 PHE A N 1
ATOM 898 C CA . PHE A 1 111 ? -24.493 30.368 27.763 1.00 82.19 111 PHE A CA 1
ATOM 899 C C . PHE A 1 111 ? -23.166 30.749 28.430 1.00 82.19 111 PHE A C 1
ATOM 901 O O . PHE A 1 111 ? -22.704 31.886 28.327 1.00 82.19 111 PHE A O 1
ATOM 908 N N . THR A 1 112 ? -22.539 29.799 29.122 1.00 81.50 112 THR A N 1
ATOM 909 C CA . THR A 1 112 ? -21.186 29.975 29.662 1.00 81.50 112 THR A CA 1
ATOM 910 C C . THR A 1 112 ? -20.185 29.394 28.680 1.00 81.50 112 THR A C 1
ATOM 912 O O . THR A 1 112 ? -20.187 28.193 28.419 1.00 81.50 112 THR A O 1
ATOM 915 N N . LEU A 1 113 ? -19.316 30.243 28.145 1.00 79.44 113 LEU A N 1
ATOM 916 C CA . LEU A 1 113 ? -18.175 29.812 27.365 1.00 79.44 113 LEU A CA 1
ATOM 917 C C . LEU A 1 113 ? -17.053 29.364 28.302 1.00 79.44 113 LEU A C 1
ATOM 919 O O . LEU A 1 113 ? -16.552 30.158 29.100 1.00 79.44 113 LEU A O 1
ATOM 923 N N . CYS A 1 114 ? -16.639 28.107 28.160 1.00 80.81 114 CYS A N 1
ATOM 924 C CA . CYS A 1 114 ? -15.362 27.618 28.661 1.00 80.81 114 CYS A CA 1
ATOM 925 C C . CYS A 1 114 ? -14.363 27.612 27.502 1.00 80.81 114 CYS A C 1
ATOM 927 O O . CYS A 1 114 ? -14.627 27.009 26.459 1.00 80.81 114 CYS A O 1
ATOM 929 N N . LYS A 1 115 ? -13.231 28.296 27.673 1.00 68.81 115 LYS A N 1
ATOM 930 C CA . LYS A 1 115 ? -12.125 28.280 26.711 1.00 68.81 115 LYS A CA 1
ATOM 931 C C . LYS A 1 115 ? -10.810 27.987 27.424 1.00 68.81 115 LYS A C 1
ATOM 933 O O . LYS A 1 115 ? -10.589 28.482 28.529 1.00 68.81 115 LYS A O 1
ATOM 938 N N . GLU A 1 116 ? -9.938 27.238 26.765 1.00 75.50 116 GLU A N 1
ATOM 939 C CA . GLU A 1 116 ? -8.596 26.896 27.233 1.00 75.50 116 GLU A CA 1
ATOM 940 C C . GLU A 1 116 ? -7.58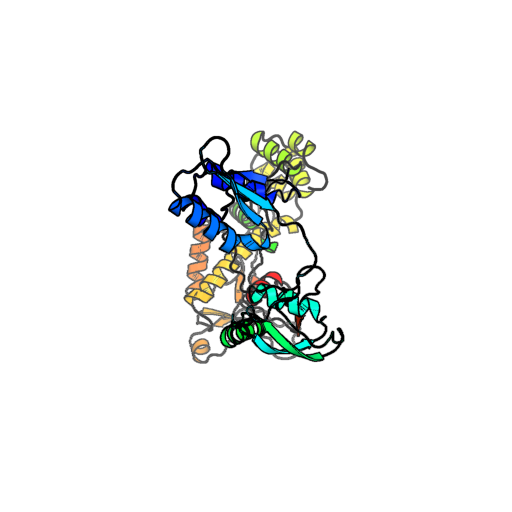7 27.279 26.152 1.00 75.50 116 GLU A C 1
ATOM 942 O O . GLU A 1 116 ? -7.738 26.872 25.006 1.00 75.50 116 GLU A O 1
ATOM 947 N N . ASN A 1 117 ? -6.583 28.081 26.508 1.00 62.94 117 ASN A N 1
ATOM 948 C CA . ASN A 1 117 ? -5.497 28.502 25.613 1.00 62.94 117 ASN A CA 1
ATOM 949 C C . ASN A 1 117 ? -5.926 29.240 24.312 1.00 62.94 117 ASN A C 1
ATOM 951 O O . ASN A 1 117 ? -5.176 29.273 23.338 1.00 62.94 117 ASN A O 1
ATOM 955 N N . LEU A 1 118 ? -7.119 29.849 24.282 1.00 66.06 118 LEU A N 1
ATOM 956 C CA . LEU A 1 118 ? -7.733 30.467 23.089 1.00 66.06 118 LEU A CA 1
ATOM 957 C C . LEU A 1 118 ? -8.146 31.928 23.331 1.00 66.06 118 LEU A C 1
ATOM 959 O O . LEU A 1 118 ? -8.504 32.289 24.460 1.00 66.06 118 LEU A O 1
ATOM 963 N N . GLU A 1 119 ? -8.144 32.779 22.295 1.00 77.50 119 GLU A N 1
ATOM 964 C CA . GLU A 1 119 ? -8.678 34.144 22.405 1.00 77.50 119 GLU A CA 1
ATOM 965 C C . GLU A 1 119 ? -10.207 34.182 22.296 1.00 77.50 119 GLU A C 1
ATOM 967 O O . GLU A 1 119 ? -10.849 33.343 21.669 1.00 77.50 119 GLU A O 1
ATOM 972 N N . THR A 1 120 ? -10.822 35.194 22.912 1.00 76.19 120 THR A N 1
ATOM 973 C CA . THR A 1 120 ? -12.293 35.277 23.018 1.00 76.19 120 THR A CA 1
ATOM 974 C C . THR A 1 120 ? -12.962 35.501 21.649 1.00 76.19 120 THR A C 1
ATOM 976 O O . THR A 1 120 ? -14.007 34.920 21.375 1.00 76.19 120 THR A O 1
ATOM 979 N N . LEU A 1 121 ? -12.350 36.300 20.764 1.00 78.94 121 LEU A N 1
ATOM 980 C CA . LEU A 1 121 ? -12.892 36.622 19.432 1.00 78.94 121 LEU A CA 1
ATOM 981 C C . LEU A 1 121 ? -12.803 35.456 18.434 1.00 78.94 121 LEU A C 1
ATOM 983 O O . LEU A 1 121 ? -13.654 35.316 17.552 1.00 78.94 121 LEU A O 1
ATOM 987 N N . GLU A 1 122 ? -11.791 34.607 18.587 1.00 74.44 122 GLU A N 1
ATOM 988 C CA . GLU A 1 122 ? -11.582 33.424 17.748 1.00 74.44 122 GLU A CA 1
ATOM 989 C C . GLU A 1 122 ? -12.678 32.390 18.012 1.00 74.44 122 GLU A C 1
ATOM 991 O O . GLU A 1 122 ? -13.316 31.894 17.082 1.00 74.44 122 GLU A O 1
ATOM 996 N N . VAL A 1 123 ? -12.977 32.155 19.293 1.00 75.56 123 VAL A N 1
ATOM 997 C CA . VAL A 1 123 ? -14.050 31.250 19.716 1.00 75.56 123 VAL A CA 1
ATOM 998 C C . VAL A 1 123 ? -15.414 31.725 19.207 1.00 75.56 123 VAL A C 1
ATOM 1000 O O . VAL A 1 123 ? -16.202 30.919 18.717 1.00 75.56 123 VAL A O 1
ATOM 1003 N N . ILE A 1 124 ? -15.676 33.036 19.238 1.00 80.25 124 ILE A N 1
ATOM 1004 C CA . ILE A 1 124 ? -16.905 33.626 18.683 1.00 80.25 124 ILE A CA 1
ATOM 1005 C C . ILE A 1 124 ? -17.019 33.367 17.181 1.00 80.25 124 ILE A C 1
ATOM 1007 O O . ILE A 1 124 ? -18.087 32.989 16.708 1.00 80.25 124 ILE A O 1
ATOM 1011 N N . SER A 1 125 ? -15.937 33.566 16.429 1.00 72.75 125 SER A N 1
ATOM 1012 C CA . SER A 1 125 ? -15.942 33.398 14.970 1.00 72.75 125 SER A CA 1
ATOM 1013 C C . SER A 1 125 ? -16.214 31.948 14.568 1.00 72.75 125 SER A C 1
ATOM 1015 O O . SER A 1 125 ? -16.986 31.696 13.644 1.00 72.75 125 SER A O 1
ATOM 1017 N N . PHE A 1 126 ? -15.649 31.001 15.316 1.00 70.44 126 PHE A N 1
ATOM 1018 C CA . PHE A 1 126 ? -15.903 29.574 15.145 1.00 70.44 126 PHE A CA 1
ATOM 1019 C C . PHE A 1 126 ? -17.350 29.187 15.489 1.00 70.44 126 PHE A C 1
ATOM 1021 O O . PHE A 1 126 ? -18.033 28.517 14.713 1.00 70.44 126 PHE A O 1
ATOM 1028 N N . MET A 1 127 ? -17.862 29.653 16.632 1.00 74.31 127 MET A N 1
ATOM 1029 C CA . MET A 1 127 ? -19.258 29.408 17.004 1.00 74.31 127 MET A CA 1
ATOM 1030 C C . MET A 1 127 ? -20.228 30.045 16.003 1.00 74.31 127 MET A C 1
ATOM 1032 O O . MET A 1 127 ? -21.279 29.477 15.720 1.00 74.31 127 MET A O 1
ATOM 1036 N N . ALA A 1 128 ? -19.872 31.197 15.434 1.00 76.94 128 ALA A N 1
ATOM 1037 C CA . ALA A 1 128 ? -20.658 31.885 14.421 1.00 76.94 128 ALA A CA 1
ATOM 1038 C C . ALA A 1 128 ? -20.789 31.062 13.129 1.00 76.94 128 ALA A C 1
ATOM 1040 O O . ALA A 1 128 ? -21.908 30.893 12.643 1.00 76.94 128 ALA A O 1
ATOM 1041 N N . SER A 1 129 ? -19.694 30.485 12.614 1.00 70.38 129 SER A N 1
ATOM 1042 C CA . SER A 1 129 ? -19.744 29.637 11.413 1.00 70.38 129 SER A CA 1
ATOM 1043 C C . SER A 1 129 ? -20.581 28.375 11.619 1.00 70.38 129 SER A C 1
ATOM 1045 O O . SER A 1 129 ? -21.391 28.027 10.764 1.00 70.38 129 SER A O 1
ATOM 1047 N N . GLU A 1 130 ? -20.445 27.726 12.774 1.00 68.06 130 GLU A N 1
ATOM 1048 C CA . GLU A 1 130 ? -21.142 26.470 13.087 1.00 68.06 130 GLU A CA 1
ATOM 1049 C C . GLU A 1 130 ? -22.631 26.675 13.400 1.00 68.06 130 GLU A C 1
ATOM 1051 O O . GLU A 1 130 ? -23.484 25.852 13.055 1.00 68.06 130 GLU A O 1
ATOM 1056 N N . LEU A 1 131 ? -22.977 27.816 14.002 1.00 75.19 131 LEU A N 1
ATOM 1057 C CA . LEU A 1 131 ? -24.361 28.217 14.256 1.00 75.19 131 LEU A CA 1
ATOM 1058 C C . LEU A 1 131 ? -24.970 29.005 13.085 1.00 75.19 131 LEU A C 1
ATOM 1060 O O . LEU A 1 131 ? -26.137 29.397 13.158 1.00 75.19 131 LEU A O 1
ATOM 1064 N N . GLY A 1 132 ? -24.237 29.221 11.989 1.00 73.19 132 GLY A N 1
ATOM 1065 C CA . GLY A 1 132 ? -24.709 29.988 10.832 1.00 73.19 132 GLY A CA 1
ATOM 1066 C C . GLY A 1 132 ? -25.195 31.397 11.197 1.00 73.19 132 GLY A C 1
ATOM 1067 O O . GLY A 1 132 ? -26.179 31.875 10.634 1.00 73.19 132 GLY A O 1
ATOM 1068 N N . VAL A 1 133 ? -24.555 32.027 12.184 1.00 80.81 133 VAL A N 1
ATOM 1069 C CA . VAL A 1 133 ? -24.826 33.401 12.634 1.00 80.81 133 VAL A CA 1
ATOM 1070 C C . VAL A 1 133 ? -23.601 34.277 12.389 1.00 80.81 133 VAL A C 1
ATOM 1072 O O . VAL A 1 133 ? -22.539 33.784 12.017 1.00 80.81 133 VAL A O 1
ATOM 1075 N N . LEU A 1 134 ? -23.727 35.592 12.562 1.00 73.50 134 LEU A N 1
ATOM 1076 C CA . LEU A 1 134 ? -22.585 36.492 12.420 1.00 73.50 134 LEU A CA 1
ATOM 1077 C C . LEU A 1 134 ? -21.845 36.634 13.760 1.00 73.50 134 LEU A C 1
ATOM 1079 O O . LEU A 1 134 ? -22.490 36.632 14.807 1.00 73.50 134 LEU A O 1
ATOM 1083 N N . PRO A 1 135 ? -20.518 36.866 13.771 1.00 77.06 135 PRO A N 1
ATOM 1084 C CA . PRO A 1 135 ? -19.784 37.184 15.001 1.00 77.06 135 PRO A CA 1
ATOM 1085 C C . PRO A 1 135 ? -20.374 38.382 15.765 1.00 77.06 135 PRO A C 1
ATOM 1087 O O . PRO A 1 135 ? -20.344 38.418 16.989 1.00 77.06 135 PRO A O 1
ATOM 1090 N N . SER A 1 136 ? -20.983 39.334 15.047 1.00 80.06 136 SER A N 1
ATOM 1091 C CA . SER A 1 136 ? -21.687 40.488 15.622 1.00 80.06 136 SER A CA 1
ATOM 1092 C C . SER A 1 136 ? -22.976 40.137 16.375 1.00 80.06 136 SER A C 1
ATOM 1094 O O . SER A 1 136 ? -23.530 40.998 17.049 1.00 80.06 136 SER A O 1
ATOM 1096 N N . ASP A 1 137 ? -23.491 38.913 16.222 1.00 82.81 137 ASP A N 1
ATOM 1097 C CA . ASP A 1 137 ? -24.660 38.427 16.960 1.00 82.81 137 ASP A CA 1
ATOM 1098 C C . ASP A 1 137 ? -24.292 37.900 18.362 1.00 82.81 137 ASP A C 1
ATOM 1100 O O . ASP A 1 137 ? -25.196 37.600 19.145 1.00 82.81 137 ASP A O 1
ATOM 1104 N N . PHE A 1 138 ? -22.998 37.813 18.698 1.00 84.25 138 PHE A N 1
ATOM 1105 C CA . PHE A 1 138 ? -22.515 37.464 20.035 1.00 84.25 138 PHE A CA 1
ATOM 1106 C C . PHE A 1 138 ? -22.243 38.710 20.881 1.00 84.25 138 PHE A C 1
ATOM 1108 O O . PHE A 1 138 ? -21.621 39.671 20.437 1.00 84.25 138 PHE A O 1
ATOM 1115 N N . SER A 1 139 ? -22.666 38.667 22.141 1.00 83.81 139 SER A N 1
ATOM 1116 C CA . SER A 1 139 ? -22.392 39.671 23.170 1.00 83.81 139 SER A CA 1
ATOM 1117 C C . SER A 1 139 ? -21.604 39.041 24.316 1.00 83.81 139 SER A C 1
ATOM 1119 O O . SER A 1 139 ? -21.931 37.946 24.778 1.00 83.81 139 SER A O 1
ATOM 1121 N N . TYR A 1 140 ? -20.567 39.731 24.785 1.00 86.31 140 TYR A N 1
ATOM 1122 C CA . TYR A 1 140 ? -19.655 39.259 25.827 1.00 86.31 140 TYR A CA 1
ATOM 1123 C C . TYR A 1 140 ? -19.203 40.418 26.721 1.00 86.31 140 TYR A C 1
ATOM 1125 O O . TYR A 1 140 ? -19.135 41.564 26.285 1.00 86.31 140 TYR A O 1
ATOM 1133 N N . ALA A 1 141 ? -18.897 40.124 27.988 1.00 73.81 141 ALA A N 1
ATOM 1134 C CA . ALA A 1 141 ? -18.593 41.144 29.001 1.00 73.81 141 ALA A CA 1
ATOM 1135 C C . ALA A 1 141 ? -17.152 41.698 28.942 1.00 73.81 141 ALA A C 1
ATOM 1137 O O . ALA A 1 141 ? -16.821 42.636 29.661 1.00 73.81 141 ALA A O 1
ATOM 1138 N N . GLY A 1 142 ? -16.277 41.102 28.128 1.00 74.81 142 GLY A N 1
ATOM 1139 C CA . GLY A 1 142 ? -14.877 41.510 27.966 1.00 74.81 142 GLY A CA 1
ATOM 1140 C C . GLY A 1 142 ? -14.005 40.383 27.414 1.00 74.81 142 GLY A C 1
ATOM 1141 O O . GLY A 1 142 ? -14.464 39.253 27.303 1.00 74.81 142 GLY A O 1
ATOM 1142 N N . ILE A 1 143 ? -12.753 40.660 27.069 1.00 81.25 143 ILE A N 1
ATOM 1143 C CA . ILE A 1 143 ? -11.816 39.635 26.580 1.00 81.25 143 ILE A CA 1
ATOM 1144 C C . ILE A 1 143 ? -11.119 38.986 27.787 1.00 81.25 143 ILE A C 1
ATOM 1146 O O . ILE A 1 143 ? -10.760 39.678 28.739 1.00 81.25 143 ILE A O 1
ATOM 1150 N N . LYS A 1 144 ? -10.966 37.657 27.779 1.00 81.50 144 LYS A N 1
ATOM 1151 C CA . LYS A 1 144 ? -10.248 36.888 28.816 1.00 81.50 144 LYS A CA 1
ATOM 1152 C C . LYS A 1 144 ? -8.899 36.384 28.304 1.00 81.50 144 LYS A C 1
ATOM 1154 O O . LYS A 1 144 ? -8.779 36.103 27.110 1.00 81.50 144 LYS A O 1
ATOM 1159 N N . ASP A 1 145 ? -7.936 36.203 29.212 1.00 68.69 145 ASP A N 1
ATOM 1160 C CA . ASP A 1 145 ? -6.560 35.789 28.902 1.00 68.69 145 ASP A CA 1
ATOM 1161 C C . ASP A 1 145 ? -6.504 34.553 28.008 1.00 68.69 145 ASP A C 1
ATOM 1163 O O . ASP A 1 145 ? -7.238 33.588 28.225 1.00 68.69 145 ASP A O 1
ATOM 1167 N N . LYS A 1 146 ? -5.627 34.585 26.999 1.00 62.84 146 LYS A N 1
ATOM 1168 C CA . LYS A 1 146 ? -5.421 33.468 26.073 1.00 62.84 146 LYS A CA 1
ATOM 1169 C C . LYS A 1 146 ? -4.891 32.247 26.817 1.00 62.84 146 LYS A C 1
ATOM 1171 O O . LYS A 1 146 ? -5.553 31.224 26.816 1.00 62.84 146 LYS A O 1
ATOM 1176 N N . ARG A 1 147 ? -3.746 32.372 27.499 1.00 61.28 147 ARG A N 1
ATOM 1177 C CA . ARG A 1 147 ? -3.013 31.275 28.164 1.00 61.28 147 ARG A CA 1
ATOM 1178 C C . ARG A 1 147 ? -3.591 30.897 29.537 1.00 61.28 147 ARG A C 1
ATOM 1180 O O . ARG A 1 147 ? -2.879 30.908 30.535 1.00 61.28 147 ARG A O 1
ATOM 1187 N N . ALA A 1 148 ? -4.885 30.610 29.596 1.00 55.06 148 ALA A N 1
ATOM 1188 C CA . ALA A 1 148 ? -5.563 30.142 30.800 1.00 55.06 148 ALA A CA 1
ATOM 1189 C C . ALA A 1 148 ? -6.832 29.358 30.435 1.00 55.06 148 ALA A C 1
ATOM 1191 O O . ALA A 1 148 ? -7.360 29.493 29.328 1.00 55.06 148 ALA A O 1
ATOM 1192 N N . ILE A 1 149 ? -7.343 28.579 31.389 1.00 73.31 149 ILE A N 1
ATOM 1193 C CA . ILE A 1 149 ? -8.722 28.086 31.358 1.00 73.31 149 ILE A CA 1
ATOM 1194 C C . ILE A 1 149 ? -9.596 29.200 31.926 1.00 73.31 149 ILE A C 1
ATOM 1196 O O . ILE A 1 149 ? -9.449 29.588 33.085 1.00 73.31 149 ILE A O 1
ATOM 1200 N N . THR A 1 150 ? -10.486 29.753 31.108 1.00 67.25 150 THR A N 1
ATOM 1201 C CA . THR A 1 150 ? -11.311 30.903 31.491 1.00 67.25 150 THR A CA 1
ATOM 1202 C C . THR A 1 150 ? -12.778 30.635 31.199 1.00 67.25 150 THR A C 1
ATOM 1204 O O . THR A 1 150 ? -13.118 30.173 30.109 1.00 67.25 150 THR A O 1
ATOM 1207 N N . TYR A 1 151 ? -13.635 30.998 32.149 1.00 79.44 151 TYR A N 1
ATOM 1208 C CA . TYR A 1 151 ? -15.086 30.897 32.037 1.00 79.44 151 TYR A CA 1
ATOM 1209 C C . TYR A 1 151 ? -15.690 32.293 31.875 1.00 79.44 151 TYR A C 1
ATOM 1211 O O . TYR A 1 151 ? -15.315 33.231 32.587 1.00 79.44 151 TYR A O 1
ATOM 1219 N N . GLN A 1 152 ? -16.623 32.450 30.939 1.00 80.94 152 GLN A N 1
ATOM 1220 C CA . GLN A 1 152 ? -17.314 33.716 30.708 1.00 80.94 152 GLN A CA 1
ATOM 1221 C C . GLN A 1 152 ? -18.755 33.501 30.250 1.00 80.94 152 GLN A C 1
ATOM 1223 O O . GLN A 1 152 ? -19.019 32.686 29.376 1.00 80.94 152 GLN A O 1
ATOM 1228 N N . SER A 1 153 ? -19.686 34.290 30.782 1.00 82.75 153 SER A N 1
ATOM 1229 C CA . SER A 1 153 ? -21.058 34.340 30.274 1.00 82.75 153 SER A CA 1
ATOM 1230 C C . SER A 1 153 ? -21.137 35.127 28.965 1.00 82.75 153 SER A C 1
ATOM 1232 O O . SER A 1 153 ? -20.621 36.245 28.871 1.00 82.75 153 SER A O 1
ATOM 1234 N N . MET A 1 154 ? -21.806 34.549 27.972 1.00 86.31 154 MET A N 1
ATOM 1235 C CA . MET A 1 154 ? -22.018 35.116 26.643 1.00 86.31 154 MET A CA 1
ATOM 1236 C C . MET A 1 154 ? -23.485 35.004 26.239 1.00 86.31 154 MET A C 1
ATOM 1238 O O . MET A 1 154 ? -24.221 34.165 26.757 1.00 86.31 154 MET A O 1
ATOM 1242 N N . VAL A 1 155 ? -23.904 35.847 25.299 1.00 85.62 155 VAL A N 1
ATOM 1243 C CA . VAL A 1 155 ? -25.257 35.833 24.735 1.00 85.62 155 VAL A CA 1
ATOM 1244 C C . VAL A 1 155 ? -25.165 35.798 23.219 1.00 85.62 155 VAL A C 1
ATOM 1246 O O . VAL A 1 155 ? -24.416 36.577 22.639 1.00 85.62 155 VAL A O 1
ATOM 1249 N N . VAL A 1 156 ? -25.932 34.924 22.574 1.00 85.50 156 VAL A N 1
ATOM 1250 C CA . VAL A 1 156 ? -26.038 34.850 21.112 1.00 85.50 156 VAL A CA 1
ATOM 1251 C C . VAL A 1 156 ? -27.472 35.121 20.667 1.00 85.50 156 VAL A C 1
ATOM 1253 O O . VAL A 1 156 ? -28.432 34.628 21.263 1.00 85.50 156 VAL A O 1
ATOM 1256 N N . ARG A 1 157 ? -27.623 35.927 19.617 1.00 81.25 157 ARG A N 1
ATOM 1257 C CA . ARG A 1 157 ? -28.919 36.278 19.027 1.00 81.25 157 ARG A CA 1
ATOM 1258 C C . ARG A 1 157 ? -29.332 35.269 17.948 1.00 81.25 157 ARG A C 1
ATOM 1260 O O . ARG A 1 157 ? -28.484 34.792 17.201 1.00 81.25 157 ARG A O 1
ATOM 1267 N N . LYS A 1 158 ? -30.637 34.999 17.810 1.00 74.62 158 LYS A N 1
ATOM 1268 C CA . LYS A 1 158 ? -31.248 34.124 16.776 1.00 74.62 158 LYS A CA 1
ATOM 1269 C C . LYS A 1 158 ? -30.867 32.638 16.840 1.00 74.62 158 LYS A C 1
ATOM 1271 O O . LYS A 1 158 ? -31.033 31.915 15.857 1.00 74.62 158 LYS A O 1
ATOM 1276 N N . VAL A 1 159 ? -30.379 32.161 17.981 1.00 77.62 159 VAL A N 1
ATOM 1277 C CA . VAL A 1 159 ? -30.055 30.743 18.200 1.00 77.62 159 VAL A CA 1
ATOM 1278 C C . VAL A 1 159 ? -30.907 30.233 19.352 1.00 77.62 159 VAL A C 1
ATOM 1280 O O . VAL A 1 159 ? -30.933 30.867 20.402 1.00 77.62 159 VAL A O 1
ATOM 1283 N N . SER A 1 160 ? -31.611 29.114 19.168 1.00 80.19 160 SER A N 1
ATOM 1284 C CA . SER A 1 160 ? -32.365 28.452 20.237 1.00 80.19 160 SER A CA 1
ATOM 1285 C C . SER A 1 160 ? -31.447 27.627 21.145 1.00 80.19 160 SER A C 1
ATOM 1287 O O . SER A 1 160 ? -30.370 27.186 20.735 1.00 80.19 160 SER A O 1
ATOM 1289 N N . THR A 1 161 ? -31.891 27.374 22.377 1.00 76.81 161 THR A N 1
ATOM 1290 C CA . THR A 1 161 ? -31.165 26.540 23.349 1.00 76.81 161 THR A CA 1
ATOM 1291 C C . THR A 1 161 ? -30.905 25.127 22.835 1.00 76.81 161 THR A C 1
ATOM 1293 O O . THR A 1 161 ? -29.840 24.572 23.098 1.00 76.81 161 THR A O 1
ATOM 1296 N N . ASP A 1 162 ? -31.840 24.554 22.077 1.00 76.44 162 ASP A N 1
ATOM 1297 C CA . ASP A 1 162 ? -31.741 23.172 21.596 1.00 76.44 162 ASP A CA 1
ATOM 1298 C C . ASP A 1 162 ? -30.689 23.030 20.497 1.00 76.44 162 ASP A C 1
ATOM 1300 O O . ASP A 1 162 ? -29.878 22.109 20.531 1.00 76.44 162 ASP A O 1
ATOM 1304 N N . ARG A 1 163 ? -30.609 24.013 19.594 1.00 74.94 163 ARG A N 1
ATOM 1305 C CA . ARG A 1 163 ? -29.599 24.055 18.530 1.00 74.94 163 ARG A CA 1
ATOM 1306 C C . ARG A 1 163 ? -28.185 24.234 19.086 1.00 74.94 163 ARG A C 1
ATOM 1308 O O . ARG A 1 163 ? -27.236 23.653 18.566 1.00 74.94 163 ARG A O 1
ATOM 1315 N N . LEU A 1 164 ? -28.042 25.024 20.155 1.00 75.25 164 LEU A N 1
ATOM 1316 C CA . LEU A 1 164 ? -26.762 25.196 20.846 1.00 75.25 164 LEU A CA 1
ATOM 1317 C C . LEU A 1 164 ? -26.313 23.885 21.519 1.00 75.25 164 LEU A C 1
ATOM 1319 O O . LEU A 1 164 ? -25.141 23.526 21.432 1.00 75.25 164 LEU A O 1
ATOM 1323 N N . LYS A 1 165 ? -27.244 23.154 22.151 1.00 75.31 165 LYS A N 1
ATOM 1324 C CA . LYS A 1 165 ? -26.981 21.852 22.791 1.00 75.31 165 LYS A CA 1
ATOM 1325 C C . LYS A 1 165 ? -26.667 20.747 21.780 1.00 75.31 165 LYS A C 1
ATOM 1327 O O . LYS A 1 165 ? -25.735 19.980 22.001 1.00 75.31 165 LYS A O 1
ATOM 1332 N N . GLU A 1 166 ? -27.398 20.686 20.668 1.00 74.50 166 GLU A N 1
ATOM 1333 C CA . GLU A 1 166 ? -27.143 19.738 19.577 1.00 74.50 166 GLU A CA 1
ATOM 1334 C C . GLU A 1 166 ? -25.726 19.926 19.024 1.00 74.50 166 GLU A C 1
ATOM 1336 O O . GLU A 1 166 ? -24.944 18.976 18.961 1.00 74.50 166 GLU A O 1
ATOM 1341 N N . LYS A 1 167 ? -25.337 21.173 18.737 1.00 68.69 167 LYS A N 1
ATOM 1342 C CA . LYS A 1 167 ? -23.986 21.479 18.258 1.00 68.69 167 LYS A CA 1
ATOM 1343 C C . LYS A 1 167 ? -22.907 21.231 19.310 1.00 68.69 167 LYS A C 1
ATOM 1345 O O . LYS A 1 167 ? -21.875 20.663 18.968 1.00 68.69 167 LYS A O 1
ATOM 1350 N N . ALA A 1 168 ? -23.150 21.551 20.583 1.00 65.62 168 ALA A N 1
ATOM 1351 C CA . ALA A 1 168 ? -22.242 21.194 21.679 1.00 65.62 168 ALA A CA 1
ATOM 1352 C C . ALA A 1 168 ? -21.974 19.677 21.739 1.00 65.62 168 ALA A C 1
ATOM 1354 O O . ALA A 1 168 ? -20.819 19.260 21.832 1.00 65.62 168 ALA A O 1
ATOM 1355 N N . SER A 1 169 ? -23.019 18.858 21.575 1.00 61.38 169 SER A N 1
ATOM 1356 C CA . SER A 1 169 ? -22.889 17.396 21.544 1.00 61.38 169 SER A CA 1
ATOM 1357 C C . SER A 1 169 ? -22.109 16.882 20.324 1.00 61.38 169 SER A C 1
ATOM 1359 O O . SER A 1 169 ? -21.388 15.891 20.422 1.00 61.38 169 SER A O 1
ATOM 1361 N N . GLU A 1 170 ? -22.182 17.574 19.181 1.00 60.94 170 GLU A N 1
ATOM 1362 C CA . GLU A 1 170 ? -21.417 17.237 17.974 1.00 60.94 170 GLU A CA 1
ATOM 1363 C C . GLU A 1 170 ? -19.904 17.467 18.168 1.00 60.94 170 GLU A C 1
ATOM 1365 O O . GLU A 1 170 ? -19.085 16.671 17.695 1.00 60.94 170 GLU A O 1
ATOM 1370 N N . PHE A 1 171 ? -19.522 18.505 18.924 1.00 57.91 171 PHE A N 1
ATOM 1371 C CA . PHE A 1 171 ? -18.123 18.772 19.284 1.00 57.91 171 PHE A CA 1
ATOM 1372 C C . PHE A 1 171 ? -17.568 17.753 20.289 1.00 57.91 171 PHE A C 1
ATOM 1374 O O . PHE A 1 171 ? -16.456 17.258 20.094 1.00 57.91 171 PHE A O 1
ATOM 1381 N N . GLU A 1 172 ? -18.342 17.376 21.311 1.00 59.38 172 GLU A N 1
ATOM 1382 C CA . GLU A 1 172 ? -17.961 16.326 22.274 1.00 59.38 172 GLU A CA 1
ATOM 1383 C C . GLU A 1 172 ? -17.868 14.938 21.613 1.00 59.38 172 GLU A C 1
ATOM 1385 O O . GLU A 1 172 ? -16.996 14.123 21.941 1.00 59.38 172 GLU A O 1
ATOM 1390 N N . ARG A 1 173 ? -18.725 14.671 20.619 1.00 60.53 173 ARG A N 1
ATOM 1391 C CA . ARG A 1 173 ? -18.747 13.403 19.881 1.00 60.53 173 ARG A CA 1
ATOM 1392 C C . ARG A 1 173 ? -17.466 13.178 19.076 1.00 60.53 173 ARG A C 1
ATOM 1394 O O . ARG A 1 173 ? -16.952 12.064 19.089 1.00 60.53 173 ARG A O 1
ATOM 1401 N N . LYS A 1 174 ? -16.919 14.200 18.405 1.00 60.03 174 LYS A N 1
ATOM 1402 C CA . LYS A 1 174 ? -15.677 14.062 17.612 1.00 60.03 174 LYS A CA 1
ATOM 1403 C C . LYS A 1 174 ? -14.465 13.719 18.481 1.00 60.03 174 LYS A C 1
ATOM 1405 O O . LYS A 1 174 ? -13.695 12.834 18.125 1.00 60.03 174 LYS A O 1
ATOM 1410 N N . GLU A 1 175 ? -14.324 14.362 19.636 1.00 65.38 175 GLU A N 1
ATOM 1411 C CA . GLU A 1 175 ? -13.240 14.070 20.581 1.00 65.38 175 GLU A CA 1
ATOM 1412 C C . GLU A 1 175 ? -13.351 12.653 21.171 1.00 65.38 175 GLU A C 1
ATOM 1414 O O . GLU A 1 175 ? -12.366 11.913 21.223 1.00 65.38 175 GLU A O 1
ATOM 1419 N N . THR A 1 176 ? -14.565 12.245 21.547 1.00 69.50 176 THR A N 1
ATOM 1420 C CA . THR A 1 176 ? -14.835 10.895 22.065 1.00 69.50 176 THR A CA 1
ATOM 1421 C C . THR A 1 176 ? -14.559 9.819 21.011 1.00 69.50 176 THR A C 1
ATOM 1423 O O . THR A 1 176 ? -13.991 8.776 21.330 1.00 69.50 176 THR A O 1
ATOM 1426 N N . LEU A 1 177 ? -14.897 10.081 19.743 1.00 73.00 177 LEU A N 1
ATOM 1427 C CA . LEU A 1 177 ? -14.618 9.171 18.631 1.00 73.00 177 LEU A CA 1
ATOM 1428 C C . LEU A 1 177 ? -13.115 8.982 18.397 1.00 73.00 177 LEU A C 1
ATOM 1430 O O . LEU A 1 177 ? -12.682 7.849 18.211 1.00 73.00 177 LEU A O 1
ATOM 1434 N N . VAL A 1 178 ? -12.316 10.054 18.447 1.00 72.12 178 VAL A N 1
ATOM 1435 C CA . VAL A 1 178 ? -10.854 9.952 18.286 1.00 72.12 178 VAL A CA 1
ATOM 1436 C C . VAL A 1 178 ? -10.235 9.145 19.430 1.00 72.12 178 VAL A C 1
ATOM 1438 O O . VAL A 1 178 ? -9.429 8.252 19.179 1.00 72.12 178 VAL A O 1
ATOM 1441 N N . LYS A 1 179 ? -10.659 9.392 20.676 1.00 75.38 179 LYS A N 1
ATOM 1442 C CA . LYS A 1 179 ? -10.211 8.618 21.848 1.00 75.38 179 LYS A CA 1
ATOM 1443 C C . LYS A 1 179 ? -10.569 7.134 21.719 1.00 75.38 179 LYS A C 1
ATOM 1445 O O . LYS A 1 179 ? -9.708 6.279 21.909 1.00 75.38 179 LYS A O 1
ATOM 1450 N N . ALA A 1 180 ? -11.807 6.825 21.329 1.00 77.31 180 ALA A N 1
ATOM 1451 C CA . ALA A 1 180 ? -12.252 5.450 21.107 1.00 77.31 180 ALA A CA 1
ATOM 1452 C C . ALA A 1 180 ? -11.486 4.764 19.962 1.00 77.31 180 ALA A C 1
ATOM 1454 O O . ALA A 1 180 ? -11.132 3.593 20.074 1.00 77.31 180 ALA A O 1
ATOM 1455 N N . ALA A 1 181 ? -11.193 5.487 18.877 1.00 75.19 181 ALA A N 1
ATOM 1456 C CA . ALA A 1 181 ? -10.417 4.958 17.763 1.00 75.19 181 ALA A CA 1
ATOM 1457 C C . ALA A 1 181 ? -8.995 4.580 18.198 1.00 75.19 181 ALA A C 1
ATOM 1459 O O . ALA A 1 181 ? -8.563 3.465 17.924 1.00 75.19 181 ALA A O 1
ATOM 1460 N N . VAL A 1 182 ? -8.294 5.453 18.930 1.00 76.12 182 VAL A N 1
ATOM 1461 C CA . VAL A 1 182 ? -6.933 5.169 19.420 1.00 76.12 182 VAL A CA 1
ATOM 1462 C C . VAL A 1 182 ? -6.917 3.992 20.403 1.00 76.12 182 VAL A C 1
ATOM 1464 O O . VAL A 1 182 ? -6.047 3.127 20.295 1.00 76.12 182 VAL A O 1
ATOM 1467 N N . GLU A 1 183 ? -7.894 3.898 21.312 1.00 78.62 183 GLU A N 1
ATOM 1468 C CA . GLU A 1 183 ? -7.997 2.754 22.234 1.00 78.62 183 GLU A CA 1
ATOM 1469 C C . GLU A 1 183 ? -8.283 1.431 21.505 1.00 78.62 183 GLU A C 1
ATOM 1471 O O . GLU A 1 183 ? -7.727 0.402 21.879 1.00 78.62 183 GLU A O 1
ATOM 1476 N N . ASN A 1 184 ? -9.061 1.436 20.418 1.00 76.12 184 ASN A N 1
ATOM 1477 C CA . ASN A 1 184 ? -9.315 0.218 19.640 1.00 76.12 184 ASN A CA 1
ATOM 1478 C C . ASN A 1 184 ? -8.043 -0.336 18.974 1.00 76.12 184 ASN A C 1
ATOM 1480 O O . ASN A 1 184 ? -7.856 -1.551 18.929 1.00 76.12 184 ASN A O 1
ATOM 1484 N N . VAL A 1 185 ? -7.143 0.530 18.491 1.00 74.44 185 VAL A N 1
ATOM 1485 C CA . VAL A 1 185 ? -5.898 0.088 17.823 1.00 74.44 185 VAL A CA 1
ATOM 1486 C C . VAL A 1 185 ? -4.790 -0.271 18.823 1.00 74.44 185 VAL A C 1
ATOM 1488 O O . VAL A 1 185 ? -3.791 -0.899 18.465 1.00 74.44 185 VAL A O 1
ATOM 1491 N N . LYS A 1 186 ? -4.975 0.033 20.114 1.00 75.19 186 LYS A N 1
ATOM 1492 C CA . LYS A 1 186 ? -4.085 -0.425 21.193 1.00 75.19 186 LYS A CA 1
ATOM 1493 C C . LYS A 1 186 ? -4.018 -1.951 21.282 1.00 75.19 186 LYS A C 1
ATOM 1495 O O . LYS A 1 186 ? -2.973 -2.501 21.621 1.00 75.19 186 LYS A O 1
ATOM 1500 N N . CYS A 1 187 ? -5.113 -2.629 20.937 1.00 72.06 187 CYS A N 1
ATOM 1501 C CA . CYS A 1 187 ? -5.196 -4.088 20.874 1.00 72.06 187 CYS A CA 1
ATOM 1502 C C . CYS A 1 187 ? -4.494 -4.697 19.645 1.00 72.06 187 CYS A C 1
ATOM 1504 O O . CYS A 1 187 ? -4.413 -5.921 19.550 1.00 72.06 187 CYS A O 1
ATOM 1506 N N . GLY A 1 188 ? -3.973 -3.864 18.738 1.00 84.44 188 GLY A N 1
ATOM 1507 C CA . GLY A 1 188 ? -3.274 -4.275 17.526 1.00 84.44 188 GLY A CA 1
ATOM 1508 C C . GLY A 1 188 ? -4.004 -3.892 16.243 1.00 84.44 188 GLY A C 1
ATOM 1509 O O . GLY A 1 188 ? -5.159 -3.473 16.247 1.00 84.44 188 GLY A O 1
ATOM 1510 N N . PHE A 1 189 ? -3.307 -4.045 15.123 1.00 90.06 189 PHE A N 1
ATOM 1511 C CA . PHE A 1 189 ? -3.829 -3.834 13.775 1.00 90.06 189 PHE A CA 1
ATOM 1512 C C . PHE A 1 189 ? -3.345 -4.942 12.842 1.00 90.06 189 PHE A C 1
ATOM 1514 O O . PHE A 1 189 ? -2.350 -5.617 13.112 1.00 90.06 189 PHE A O 1
ATOM 1521 N N . VAL A 1 190 ? -4.035 -5.131 11.718 1.00 93.06 190 VAL A N 1
ATOM 1522 C CA . VAL A 1 190 ? -3.622 -6.115 10.711 1.00 93.06 190 VAL A CA 1
ATOM 1523 C C . VAL A 1 190 ? -2.328 -5.652 10.046 1.00 93.06 190 VAL A C 1
ATOM 1525 O O . VAL A 1 190 ? -2.241 -4.535 9.538 1.00 93.06 190 VAL A O 1
ATOM 1528 N N . ASN A 1 191 ? -1.316 -6.515 10.027 1.00 94.56 191 ASN A N 1
ATOM 1529 C CA . ASN A 1 191 ? 0.052 -6.170 9.648 1.00 94.56 191 ASN A CA 1
ATOM 1530 C C . ASN A 1 191 ? 0.285 -6.116 8.123 1.00 94.56 191 ASN A C 1
ATOM 1532 O O . ASN A 1 191 ? 1.254 -6.687 7.605 1.00 94.56 191 ASN A O 1
ATOM 1536 N N . TYR A 1 192 ? -0.601 -5.430 7.397 1.00 94.94 192 TYR A N 1
ATOM 1537 C CA . TYR A 1 192 ? -0.513 -5.255 5.949 1.00 94.94 192 TYR A CA 1
ATOM 1538 C C . TYR A 1 192 ? 0.806 -4.610 5.509 1.00 94.94 192 TYR A C 1
ATOM 1540 O O . TYR A 1 192 ? 1.410 -3.790 6.207 1.00 94.94 192 TYR A O 1
ATOM 1548 N N . TYR A 1 193 ? 1.237 -4.954 4.300 1.00 92.75 193 TYR A N 1
ATOM 1549 C CA . TYR A 1 193 ? 2.215 -4.173 3.559 1.00 92.75 193 TYR A CA 1
ATOM 1550 C C . TYR A 1 193 ? 1.554 -2.891 3.053 1.00 92.75 193 TYR A C 1
ATOM 1552 O O . TYR A 1 193 ? 0.551 -2.953 2.342 1.00 92.75 193 TYR A O 1
ATOM 1560 N N . GLY A 1 194 ? 2.106 -1.735 3.431 1.00 87.69 194 GLY A N 1
ATOM 1561 C CA . GLY A 1 194 ? 1.588 -0.433 3.006 1.00 87.69 194 GLY A CA 1
ATOM 1562 C C . GLY A 1 194 ? 1.896 -0.104 1.535 1.00 87.69 194 GLY A C 1
ATOM 1563 O O . GLY A 1 194 ? 2.770 -0.738 0.937 1.00 87.69 194 GLY A O 1
ATOM 1564 N N .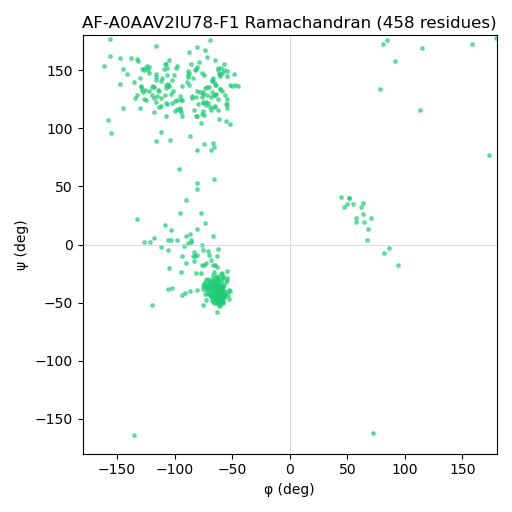 PRO A 1 195 ? 1.264 0.938 0.956 1.00 84.69 195 PRO A N 1
ATOM 1565 C CA . PRO A 1 195 ? 1.469 1.352 -0.441 1.00 84.69 195 PRO A CA 1
ATOM 1566 C C . PRO A 1 195 ? 2.938 1.621 -0.803 1.00 84.69 195 PRO A C 1
ATOM 1568 O O . PRO A 1 195 ? 3.375 1.378 -1.926 1.00 84.69 195 PRO A O 1
ATOM 1571 N N . GLN A 1 196 ? 3.743 2.036 0.181 1.00 83.06 196 GLN A N 1
ATOM 1572 C CA . GLN A 1 196 ? 5.183 2.258 0.022 1.00 83.06 196 GLN A CA 1
ATOM 1573 C C . GLN A 1 196 ? 5.938 0.995 -0.416 1.00 83.06 196 GLN A C 1
ATOM 1575 O O . GLN A 1 196 ? 7.012 1.097 -1.006 1.00 83.06 196 GLN A O 1
ATOM 1580 N N . ARG A 1 197 ? 5.405 -0.200 -0.121 1.00 87.50 197 ARG A N 1
ATOM 1581 C CA . ARG A 1 197 ? 5.990 -1.473 -0.554 1.00 87.50 197 ARG A CA 1
ATOM 1582 C C . ARG A 1 197 ? 5.835 -1.693 -2.056 1.00 87.50 197 ARG A C 1
ATOM 1584 O O . ARG A 1 197 ? 6.719 -2.282 -2.666 1.00 87.50 197 ARG A O 1
ATOM 1591 N N . PHE A 1 198 ? 4.734 -1.219 -2.626 1.00 88.94 198 PHE A N 1
ATOM 1592 C CA . PHE A 1 198 ? 4.368 -1.462 -4.018 1.00 88.94 198 PHE A CA 1
ATOM 1593 C C . PHE A 1 198 ? 4.827 -0.332 -4.943 1.00 88.94 198 PHE A C 1
ATOM 1595 O O . PHE A 1 198 ? 5.117 -0.586 -6.111 1.00 88.94 198 PHE A O 1
ATOM 1602 N N . GLY A 1 199 ? 5.023 0.865 -4.388 1.00 80.88 199 GLY A N 1
ATOM 1603 C CA . GLY A 1 199 ? 5.394 2.079 -5.104 1.00 80.88 199 GLY A CA 1
ATOM 1604 C C . GLY A 1 199 ? 4.240 3.072 -5.045 1.00 80.88 199 GLY A C 1
ATOM 1605 O O . GLY A 1 199 ? 3.159 2.805 -5.554 1.00 80.88 199 GLY A O 1
ATOM 1606 N N . THR A 1 200 ? 4.455 4.217 -4.400 1.00 70.31 200 THR A N 1
ATOM 1607 C CA . THR A 1 200 ? 3.422 5.252 -4.294 1.00 70.31 200 THR A CA 1
ATOM 1608 C C . THR A 1 200 ? 3.337 6.034 -5.606 1.00 70.31 200 THR A C 1
ATOM 1610 O O . THR A 1 200 ? 4.370 6.495 -6.093 1.00 70.31 200 THR A O 1
ATOM 1613 N N . ALA A 1 201 ? 2.120 6.220 -6.131 1.00 64.38 201 ALA A N 1
ATOM 1614 C CA . ALA A 1 201 ? 1.811 7.091 -7.273 1.00 64.38 201 ALA A CA 1
ATOM 1615 C C . ALA A 1 201 ? 2.456 6.699 -8.621 1.00 64.38 201 ALA A C 1
ATOM 1617 O O . ALA A 1 201 ? 2.687 7.566 -9.459 1.00 64.38 201 ALA A O 1
ATOM 1618 N N . GLN A 1 202 ? 2.766 5.414 -8.819 1.00 74.88 202 GLN A N 1
ATOM 1619 C CA . GLN A 1 202 ? 3.206 4.884 -10.114 1.00 74.88 202 GLN A CA 1
ATOM 1620 C C . GLN A 1 202 ? 2.059 4.144 -10.797 1.00 74.88 202 GLN A C 1
ATOM 1622 O O . GLN A 1 202 ? 1.319 3.414 -10.139 1.00 74.88 202 GLN A O 1
ATOM 1627 N N . THR A 1 203 ? 1.962 4.298 -12.115 1.00 82.94 203 THR A N 1
ATOM 1628 C CA . THR A 1 203 ? 0.978 3.620 -12.971 1.00 82.94 203 THR A CA 1
ATOM 1629 C C . THR A 1 203 ? 1.148 2.102 -12.8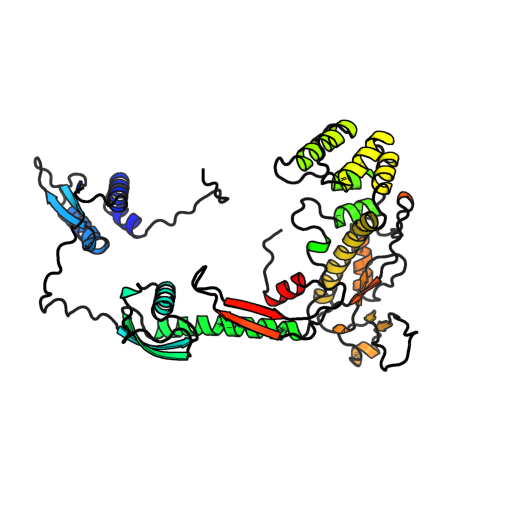97 1.00 82.94 203 THR A C 1
ATOM 1631 O O . THR A 1 203 ? 0.176 1.354 -12.831 1.00 82.94 203 THR A O 1
ATOM 1634 N N . VAL A 1 204 ? 2.400 1.636 -12.871 1.00 87.94 204 VAL A N 1
ATOM 1635 C CA . VAL A 1 204 ? 2.737 0.218 -12.713 1.00 87.94 204 VAL A CA 1
ATOM 1636 C C . VAL A 1 204 ? 3.306 -0.013 -11.326 1.00 87.94 204 VAL A C 1
ATOM 1638 O O . VAL A 1 204 ? 4.337 0.550 -10.954 1.00 87.94 204 VAL A O 1
ATOM 1641 N N . GLN A 1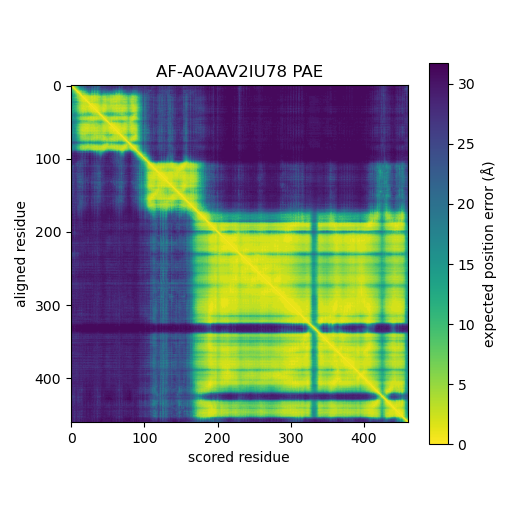 205 ? 2.658 -0.898 -10.575 1.00 91.88 205 GLN A N 1
ATOM 1642 C CA . GLN A 1 205 ? 3.139 -1.296 -9.262 1.00 91.88 205 GLN A CA 1
ATOM 1643 C C . GLN A 1 205 ? 4.238 -2.367 -9.355 1.00 91.88 205 GLN A C 1
ATOM 1645 O O . GLN A 1 205 ? 4.320 -3.169 -10.290 1.00 91.88 205 GLN A O 1
ATOM 1650 N N . SER A 1 206 ? 5.133 -2.372 -8.365 1.00 94.12 206 SER A N 1
ATOM 1651 C CA . SER A 1 206 ? 6.315 -3.248 -8.353 1.00 94.12 206 SER A CA 1
ATOM 1652 C C . SER A 1 206 ? 5.993 -4.742 -8.252 1.00 94.12 206 SER A C 1
ATOM 1654 O O . SER A 1 206 ? 6.800 -5.566 -8.679 1.00 94.12 206 SER A O 1
ATOM 1656 N N . ASP A 1 207 ? 4.828 -5.114 -7.729 1.00 95.69 207 ASP A N 1
ATOM 1657 C CA . ASP A 1 207 ? 4.348 -6.495 -7.689 1.00 95.69 207 ASP A CA 1
ATOM 1658 C C . ASP A 1 207 ? 4.001 -7.033 -9.085 1.00 95.69 207 ASP A C 1
ATOM 1660 O O . ASP A 1 207 ? 4.230 -8.214 -9.340 1.00 95.69 207 ASP A O 1
ATOM 1664 N N . GLN A 1 208 ? 3.530 -6.185 -10.008 1.00 96.75 208 GLN A N 1
ATOM 1665 C CA . GLN A 1 208 ? 3.236 -6.587 -11.390 1.00 96.75 208 GLN A CA 1
ATOM 1666 C C . GLN A 1 208 ? 4.524 -6.954 -12.134 1.00 96.75 208 GLN A C 1
ATOM 1668 O O . GLN A 1 208 ? 4.602 -7.983 -12.805 1.00 96.75 208 GLN A O 1
ATOM 1673 N N . ILE A 1 209 ? 5.579 -6.155 -11.937 1.00 96.88 209 ILE A N 1
ATOM 1674 C CA . ILE A 1 209 ? 6.930 -6.473 -12.415 1.00 96.88 209 ILE A CA 1
ATOM 1675 C C . ILE A 1 209 ? 7.413 -7.778 -11.765 1.00 96.88 209 ILE A C 1
ATOM 1677 O O . ILE A 1 209 ? 7.956 -8.647 -12.444 1.00 96.88 209 ILE A O 1
ATOM 1681 N N . GLY A 1 210 ? 7.185 -7.944 -10.458 1.00 97.00 210 GLY A N 1
ATOM 1682 C CA . GLY A 1 210 ? 7.503 -9.170 -9.725 1.00 97.00 210 GLY A CA 1
ATOM 1683 C C . GLY A 1 210 ? 6.842 -10.418 -10.308 1.00 97.00 210 GLY A C 1
ATOM 1684 O O . GLY A 1 210 ? 7.512 -11.435 -10.481 1.00 97.00 210 GLY A O 1
ATOM 1685 N N . LEU A 1 211 ? 5.560 -10.325 -10.663 1.00 97.44 211 LEU A N 1
ATOM 1686 C CA . LEU A 1 211 ? 4.803 -11.396 -11.308 1.00 97.44 211 LEU A CA 1
ATOM 1687 C C . LEU A 1 211 ? 5.395 -11.762 -12.673 1.00 97.44 211 LEU A C 1
ATOM 1689 O O . LEU A 1 211 ? 5.643 -12.939 -12.931 1.00 97.44 211 LEU A O 1
ATOM 1693 N N . ALA A 1 212 ? 5.667 -10.771 -13.526 1.00 97.19 212 ALA A N 1
ATOM 1694 C CA . ALA A 1 212 ? 6.281 -11.009 -14.833 1.00 97.19 212 ALA A CA 1
ATOM 1695 C C . ALA A 1 212 ? 7.655 -11.691 -14.699 1.00 97.19 212 ALA A C 1
ATOM 1697 O O . ALA A 1 212 ? 7.947 -12.660 -15.400 1.00 97.19 212 ALA A O 1
ATOM 1698 N N . LEU A 1 213 ? 8.468 -11.265 -13.726 1.00 96.62 213 LEU A N 1
ATOM 1699 C CA . LEU A 1 213 ? 9.760 -11.891 -13.436 1.00 96.62 213 LEU A CA 1
ATOM 1700 C C . LEU A 1 213 ? 9.629 -13.333 -12.922 1.00 96.62 213 LEU A C 1
ATOM 1702 O O . LEU A 1 213 ? 10.440 -14.177 -13.300 1.00 96.62 213 LEU A O 1
ATOM 1706 N N . LEU A 1 214 ? 8.628 -13.633 -12.087 1.00 96.44 214 LEU A N 1
ATOM 1707 C CA . LEU A 1 214 ? 8.353 -14.998 -11.610 1.00 96.44 214 LEU A CA 1
ATOM 1708 C C . LEU A 1 214 ? 7.869 -15.926 -12.729 1.00 96.44 214 LEU A C 1
ATOM 1710 O O . LEU A 1 214 ? 8.160 -17.118 -12.682 1.00 96.44 214 LEU A O 1
ATOM 1714 N N . LYS A 1 215 ? 7.187 -15.381 -13.742 1.00 95.38 215 LYS A N 1
ATOM 1715 C CA . LYS A 1 215 ? 6.817 -16.089 -14.980 1.00 95.38 215 LYS A CA 1
ATOM 1716 C C . LYS A 1 215 ? 7.978 -16.261 -15.963 1.00 95.38 215 LYS A C 1
ATOM 1718 O O . LYS A 1 215 ? 7.787 -16.816 -17.038 1.00 95.38 215 LYS A O 1
ATOM 1723 N N . GLU A 1 216 ? 9.162 -15.760 -15.616 1.00 93.56 216 GLU A N 1
ATOM 1724 C CA . GLU A 1 216 ? 10.327 -15.655 -16.497 1.00 93.56 216 GLU A CA 1
ATOM 1725 C C . GLU A 1 216 ? 10.085 -14.834 -17.784 1.00 93.56 216 GLU A C 1
ATOM 1727 O O . GLU A 1 216 ? 10.881 -14.896 -18.725 1.00 93.56 216 GLU A O 1
ATOM 1732 N N . ASP A 1 217 ? 9.047 -13.991 -17.807 1.00 95.31 217 ASP A N 1
ATOM 1733 C CA . ASP A 1 217 ? 8.770 -13.059 -18.900 1.00 95.31 217 ASP A CA 1
ATOM 1734 C C . ASP A 1 217 ? 9.646 -11.803 -18.766 1.00 95.31 217 ASP A C 1
ATOM 1736 O O . ASP A 1 217 ? 9.245 -10.757 -18.249 1.00 95.31 217 ASP A O 1
ATOM 1740 N N . MET A 1 218 ? 10.897 -11.924 -19.216 1.00 95.44 218 MET A N 1
ATOM 1741 C CA . MET A 1 218 ? 11.896 -10.851 -19.129 1.00 95.44 218 MET A CA 1
ATOM 1742 C C . MET A 1 218 ? 11.507 -9.618 -19.946 1.00 95.44 218 MET A C 1
ATOM 1744 O O . MET A 1 218 ? 11.837 -8.498 -19.547 1.00 95.44 218 MET A O 1
ATOM 1748 N N . VAL A 1 219 ? 10.841 -9.833 -21.084 1.00 95.81 219 VAL A N 1
ATOM 1749 C CA . VAL A 1 219 ? 10.433 -8.775 -22.011 1.00 95.81 219 VAL A CA 1
ATOM 1750 C C . VAL A 1 219 ? 9.240 -8.035 -21.419 1.00 95.81 219 VAL A C 1
ATOM 1752 O O . VAL A 1 219 ? 9.321 -6.823 -21.235 1.00 95.81 219 VAL A O 1
ATOM 1755 N N . GLY A 1 220 ? 8.184 -8.741 -21.007 1.00 96.56 220 GLY A N 1
ATOM 1756 C CA . GLY A 1 220 ? 7.035 -8.129 -20.339 1.00 96.56 220 GLY A CA 1
ATOM 1757 C C . GLY A 1 220 ? 7.430 -7.388 -19.063 1.00 96.56 220 GLY A C 1
ATOM 1758 O O . GLY A 1 220 ? 7.032 -6.239 -18.875 1.00 96.56 220 GLY A O 1
ATOM 1759 N N . ALA A 1 221 ? 8.313 -7.965 -18.240 1.00 97.00 221 ALA A N 1
ATOM 1760 C CA . ALA A 1 221 ? 8.849 -7.278 -17.065 1.00 97.00 221 ALA A CA 1
ATOM 1761 C C . ALA A 1 221 ? 9.574 -5.972 -17.437 1.00 97.00 221 ALA A C 1
ATOM 1763 O O . ALA A 1 221 ? 9.422 -4.960 -16.748 1.00 97.00 221 ALA A O 1
ATOM 1764 N N . LEU A 1 222 ? 10.355 -5.973 -18.525 1.00 96.56 222 LEU A N 1
ATOM 1765 C CA . LEU A 1 222 ? 11.041 -4.780 -19.020 1.00 96.56 222 LEU A CA 1
ATOM 1766 C C . LEU A 1 222 ? 10.042 -3.706 -19.472 1.00 96.56 222 LEU A C 1
ATOM 1768 O O . LEU A 1 222 ? 10.187 -2.544 -19.095 1.00 96.56 222 LEU A O 1
ATOM 1772 N N . HIS A 1 223 ? 9.023 -4.088 -20.243 1.00 95.81 223 HIS A N 1
ATOM 1773 C CA . HIS A 1 223 ? 7.972 -3.173 -20.695 1.00 95.81 223 HIS A CA 1
ATOM 1774 C C . HIS A 1 223 ? 7.226 -2.540 -19.511 1.00 95.81 223 HIS A C 1
ATOM 1776 O O . HIS A 1 223 ? 7.046 -1.322 -19.481 1.00 95.81 223 HIS A O 1
ATOM 1782 N N . LEU A 1 224 ? 6.884 -3.337 -18.494 1.00 96.50 224 LEU A N 1
ATOM 1783 C CA . LEU A 1 224 ? 6.283 -2.851 -17.250 1.00 96.50 224 LEU A CA 1
ATOM 1784 C C . LEU A 1 224 ? 7.197 -1.842 -16.536 1.00 96.50 224 LEU A C 1
ATOM 1786 O O . LEU A 1 224 ? 6.761 -0.749 -16.187 1.00 96.50 224 LEU A O 1
ATOM 1790 N N . PHE A 1 225 ? 8.489 -2.149 -16.389 1.00 95.50 225 PHE A N 1
ATOM 1791 C CA . PHE A 1 225 ? 9.455 -1.246 -15.751 1.00 95.50 225 PHE A CA 1
ATOM 1792 C C . PHE A 1 225 ? 9.616 0.094 -16.499 1.00 95.50 225 PHE A C 1
ATOM 1794 O O . PHE A 1 225 ? 9.740 1.157 -15.881 1.00 95.50 225 PHE A O 1
ATOM 1801 N N . PHE A 1 226 ? 9.602 0.062 -17.835 1.00 95.62 226 PHE A N 1
ATOM 1802 C CA . PHE A 1 226 ? 9.697 1.253 -18.683 1.00 95.62 226 PHE A CA 1
ATOM 1803 C C . PHE A 1 226 ? 8.346 1.915 -18.970 1.00 95.62 226 PHE A C 1
ATOM 1805 O O . PHE A 1 226 ? 8.311 2.861 -19.754 1.00 95.62 226 PHE A O 1
ATOM 1812 N N . THR A 1 227 ? 7.256 1.503 -18.317 1.00 94.81 227 THR A N 1
ATOM 1813 C CA . THR A 1 227 ? 5.967 2.184 -18.478 1.00 94.81 227 THR A CA 1
ATOM 1814 C C . THR A 1 227 ? 6.092 3.639 -17.989 1.00 94.81 227 THR A C 1
ATOM 1816 O O . THR A 1 227 ? 6.625 3.881 -16.895 1.00 94.81 227 THR A O 1
ATOM 1819 N N . PRO A 1 228 ? 5.746 4.630 -18.832 1.00 92.38 228 PRO A N 1
ATOM 1820 C CA . PRO A 1 228 ? 5.830 6.044 -18.487 1.00 92.38 228 PRO A CA 1
ATOM 1821 C C . PRO A 1 228 ? 4.681 6.444 -17.564 1.00 92.38 228 PRO A C 1
ATOM 1823 O O . PRO A 1 228 ? 3.573 5.939 -17.705 1.00 92.38 228 PRO A O 1
ATOM 1826 N N . GLU A 1 229 ? 4.945 7.394 -16.670 1.00 89.69 229 GLU A N 1
ATOM 1827 C CA . GLU A 1 229 ? 3.883 8.052 -15.907 1.00 89.69 229 GLU A CA 1
ATOM 1828 C C . GLU A 1 229 ? 3.204 9.144 -16.752 1.00 89.69 229 GLU A C 1
ATOM 1830 O O . GLU A 1 229 ? 3.703 9.543 -17.820 1.00 89.69 229 GLU A O 1
ATOM 1835 N N . GLU A 1 230 ? 2.086 9.665 -16.248 1.00 83.31 230 GLU A N 1
ATOM 1836 C CA . GLU A 1 230 ? 1.442 10.851 -16.810 1.00 83.31 230 GLU A CA 1
ATOM 1837 C C . GLU A 1 230 ? 2.373 12.080 -16.751 1.00 83.31 230 GLU A C 1
ATOM 1839 O O . GLU A 1 230 ? 3.203 12.235 -15.851 1.00 83.31 230 GLU A O 1
ATOM 1844 N N . GLY A 1 231 ? 2.255 12.963 -17.746 1.00 86.06 231 GLY A N 1
ATOM 1845 C CA . GLY A 1 231 ? 3.032 14.205 -17.837 1.00 86.06 231 GLY A CA 1
ATOM 1846 C C . GLY A 1 231 ? 4.346 14.103 -18.622 1.00 86.06 231 GLY A C 1
ATOM 1847 O O . GLY A 1 231 ? 4.926 13.036 -18.811 1.00 86.06 231 GLY A O 1
ATOM 1848 N N . ASP A 1 232 ? 4.838 15.242 -19.106 1.00 86.69 232 ASP A N 1
ATOM 1849 C CA . ASP A 1 232 ? 5.892 15.337 -20.133 1.00 86.69 232 ASP A CA 1
ATOM 1850 C C . ASP A 1 232 ? 7.323 15.511 -19.611 1.00 86.69 232 ASP A C 1
ATOM 1852 O O . ASP A 1 232 ? 8.213 16.026 -20.302 1.00 86.69 232 ASP A O 1
ATOM 1856 N N . GLU A 1 233 ? 7.559 15.019 -18.401 1.00 91.00 233 GLU A N 1
ATOM 1857 C CA . GLU A 1 233 ? 8.876 15.015 -17.781 1.00 91.00 233 GLU A CA 1
ATOM 1858 C C . GLU A 1 233 ? 9.898 14.207 -18.610 1.00 91.00 233 GLU A C 1
ATOM 1860 O O . GLU A 1 233 ? 9.548 13.183 -19.216 1.00 91.00 233 GLU A O 1
ATOM 1865 N N . PRO A 1 234 ? 11.187 14.604 -18.624 1.00 92.06 234 PRO A N 1
ATOM 1866 C CA . PRO A 1 234 ? 12.215 13.939 -19.428 1.00 92.06 234 PRO A CA 1
ATOM 1867 C C . PRO A 1 234 ? 12.306 12.406 -19.258 1.00 92.06 234 PRO A C 1
ATOM 1869 O O . PRO A 1 234 ? 12.424 11.717 -20.276 1.00 92.06 234 PRO A O 1
ATOM 1872 N N . PRO A 1 235 ? 12.182 11.816 -18.044 1.00 92.56 235 PRO A N 1
ATOM 1873 C CA . PRO A 1 235 ? 12.145 10.360 -17.885 1.00 92.56 235 PRO A CA 1
ATOM 1874 C C . PRO A 1 235 ? 10.984 9.697 -18.634 1.00 92.56 235 PRO A C 1
ATOM 1876 O O . PRO A 1 235 ? 11.171 8.640 -19.234 1.00 92.56 235 PRO A O 1
ATOM 1879 N N . ASN A 1 236 ? 9.799 10.315 -18.628 1.00 93.75 236 ASN A N 1
ATOM 1880 C CA . ASN A 1 236 ? 8.612 9.771 -19.286 1.00 93.75 236 ASN A CA 1
ATOM 1881 C C . ASN A 1 236 ? 8.748 9.848 -20.810 1.00 93.75 236 ASN A C 1
ATOM 1883 O O . ASN A 1 236 ? 8.401 8.893 -21.502 1.00 93.75 236 ASN A O 1
ATOM 1887 N N . LYS A 1 237 ? 9.337 10.930 -21.339 1.00 94.12 237 LYS A N 1
ATOM 1888 C CA . LYS A 1 237 ? 9.679 11.043 -22.768 1.00 94.12 237 LYS A CA 1
ATOM 1889 C C . LYS A 1 237 ? 10.659 9.955 -23.204 1.00 94.12 237 LYS A C 1
ATOM 1891 O O . LYS A 1 237 ? 10.417 9.285 -24.202 1.00 94.12 237 LYS A O 1
ATOM 1896 N N . ALA A 1 238 ? 11.718 9.730 -22.427 1.00 95.62 238 ALA A N 1
ATOM 1897 C CA . ALA A 1 238 ? 12.705 8.690 -22.710 1.00 95.62 238 ALA A CA 1
ATOM 1898 C C . ALA A 1 238 ? 12.092 7.277 -22.676 1.00 95.62 238 ALA A C 1
ATOM 1900 O O . ALA A 1 238 ? 12.354 6.464 -23.562 1.00 95.62 238 ALA A O 1
ATOM 1901 N N . LYS A 1 239 ? 11.236 7.003 -21.683 1.00 95.69 239 LYS A N 1
ATOM 1902 C CA . LYS A 1 239 ? 10.462 5.760 -21.562 1.00 95.69 239 LYS A CA 1
ATOM 1903 C C . LYS A 1 239 ? 9.541 5.528 -22.768 1.00 95.69 239 LYS A C 1
ATOM 1905 O O . LYS A 1 239 ? 9.607 4.465 -23.378 1.00 95.69 239 LYS A O 1
ATOM 1910 N N . ARG A 1 240 ? 8.743 6.528 -23.166 1.00 95.56 240 ARG A N 1
ATOM 1911 C CA . ARG A 1 240 ? 7.874 6.453 -24.360 1.00 95.56 240 ARG A CA 1
ATOM 1912 C C . ARG A 1 240 ? 8.672 6.195 -25.629 1.00 95.56 240 ARG A C 1
ATOM 1914 O O . ARG A 1 240 ? 8.322 5.297 -26.387 1.00 95.56 240 ARG A O 1
ATOM 1921 N N . HIS A 1 241 ? 9.757 6.946 -25.824 1.00 95.69 241 HIS A N 1
ATOM 1922 C CA . HIS A 1 241 ? 10.636 6.788 -26.983 1.00 95.69 241 HIS A CA 1
ATOM 1923 C C . HIS A 1 241 ? 11.183 5.366 -27.075 1.00 95.69 241 HIS A C 1
ATOM 1925 O O . HIS A 1 241 ? 11.136 4.750 -28.138 1.00 95.69 241 HIS A O 1
ATOM 1931 N N . PHE A 1 242 ? 11.649 4.818 -25.949 1.00 96.44 242 PHE A N 1
ATOM 1932 C CA . PHE A 1 242 ? 12.137 3.445 -25.885 1.00 96.44 242 PHE A CA 1
ATOM 1933 C C . PHE A 1 242 ? 11.057 2.428 -26.271 1.00 96.44 242 PHE A C 1
ATOM 1935 O O . PHE A 1 242 ? 11.312 1.569 -27.110 1.00 96.44 242 PHE A O 1
ATOM 1942 N N . LEU A 1 243 ? 9.852 2.541 -25.703 1.00 94.56 243 LEU A N 1
ATOM 1943 C CA . LEU A 1 243 ? 8.757 1.604 -25.970 1.00 94.56 243 LEU A CA 1
ATOM 1944 C C . LEU A 1 243 ? 8.250 1.663 -27.420 1.00 94.56 243 LEU A C 1
ATOM 1946 O O . LEU A 1 243 ? 7.836 0.638 -27.951 1.00 94.56 243 LEU A O 1
ATOM 1950 N N . GLN A 1 244 ? 8.290 2.834 -28.061 1.00 94.62 244 GLN A N 1
ATOM 1951 C CA . GLN A 1 244 ? 7.827 3.017 -29.443 1.00 94.62 244 GLN A CA 1
ATOM 1952 C C . GLN A 1 244 ? 8.857 2.572 -30.486 1.00 94.62 244 GLN A C 1
ATOM 1954 O O . GLN A 1 244 ? 8.491 2.014 -31.516 1.00 94.62 244 GLN A O 1
ATOM 1959 N N . THR A 1 245 ? 10.141 2.842 -30.243 1.00 94.06 245 THR A N 1
ATOM 1960 C CA . THR A 1 245 ? 11.201 2.654 -31.251 1.00 94.06 245 THR A CA 1
ATOM 1961 C C . THR A 1 245 ? 12.064 1.421 -31.008 1.00 94.06 245 THR A C 1
ATOM 1963 O O . THR A 1 245 ? 12.769 0.976 -31.910 1.00 94.06 245 THR A O 1
ATOM 1966 N N . GLY A 1 246 ? 12.089 0.900 -29.778 1.00 92.50 246 GLY A N 1
ATOM 1967 C CA . GLY A 1 246 ? 13.051 -0.115 -29.344 1.00 92.50 246 GLY A CA 1
ATOM 1968 C C . GLY A 1 246 ? 14.503 0.384 -29.278 1.00 92.50 246 GLY A C 1
ATOM 1969 O O . GLY A 1 246 ? 15.408 -0.400 -28.987 1.00 92.50 246 GLY A O 1
ATOM 1970 N N . ASN A 1 247 ? 14.764 1.673 -29.527 1.00 94.38 247 ASN A N 1
ATOM 1971 C CA . ASN A 1 247 ? 16.117 2.211 -29.623 1.00 94.38 247 ASN A CA 1
ATOM 1972 C C . ASN A 1 247 ? 16.665 2.621 -28.245 1.00 94.38 247 ASN A C 1
ATOM 1974 O O . ASN A 1 247 ? 16.484 3.746 -27.769 1.00 94.38 247 ASN A O 1
ATOM 1978 N N . ALA A 1 248 ? 17.385 1.698 -27.601 1.00 95.50 248 ALA A N 1
ATOM 1979 C CA . ALA A 1 248 ? 17.975 1.919 -26.281 1.00 95.50 248 ALA A CA 1
ATOM 1980 C C . ALA A 1 248 ? 19.032 3.042 -26.253 1.00 95.50 248 ALA A C 1
ATOM 1982 O O . ALA A 1 248 ? 19.196 3.701 -25.225 1.00 95.50 248 ALA A O 1
ATOM 1983 N N . LYS A 1 249 ? 19.742 3.284 -27.366 1.00 96.00 249 LYS A N 1
ATOM 1984 C CA . LYS A 1 249 ? 20.782 4.320 -27.457 1.00 96.00 249 LYS A CA 1
ATOM 1985 C C . LYS A 1 249 ? 20.181 5.718 -27.359 1.00 96.00 249 LYS A C 1
ATOM 1987 O O . LYS A 1 249 ? 20.654 6.533 -26.573 1.00 96.00 249 LYS A O 1
ATOM 1992 N N . GLU A 1 250 ? 19.136 5.981 -28.137 1.00 95.88 250 GLU A N 1
ATOM 1993 C CA . GLU A 1 250 ? 18.445 7.274 -28.135 1.00 95.88 250 GLU A CA 1
ATOM 1994 C C . GLU A 1 250 ? 17.706 7.508 -26.820 1.00 95.88 250 GLU A C 1
ATOM 1996 O O . GLU A 1 250 ? 17.843 8.569 -26.212 1.00 95.88 250 GLU A O 1
ATOM 2001 N N . ALA A 1 251 ? 17.015 6.486 -26.309 1.00 96.56 251 ALA A N 1
ATOM 2002 C CA . ALA A 1 251 ? 16.365 6.568 -25.007 1.00 96.56 251 ALA A CA 1
ATOM 2003 C C . ALA A 1 251 ? 17.361 6.879 -23.876 1.00 96.56 251 ALA A C 1
ATOM 2005 O O . ALA A 1 251 ? 17.051 7.657 -22.975 1.00 96.56 251 ALA A O 1
ATOM 2006 N N . LEU A 1 252 ? 18.581 6.329 -23.928 1.00 96.31 252 LEU A N 1
ATOM 2007 C CA . LEU A 1 252 ? 19.631 6.621 -22.951 1.00 96.31 252 LEU A CA 1
ATOM 2008 C C . LEU A 1 252 ? 20.102 8.082 -23.008 1.00 96.31 252 LEU A C 1
ATOM 2010 O O . LEU A 1 252 ? 20.476 8.629 -21.971 1.00 96.31 252 LEU A O 1
ATOM 2014 N N . LEU A 1 253 ? 20.098 8.716 -24.183 1.00 95.94 253 LEU A N 1
ATOM 2015 C CA . LEU A 1 253 ? 20.437 10.138 -24.317 1.00 95.94 253 LEU A CA 1
ATOM 2016 C C . LEU A 1 253 ? 19.347 11.035 -23.717 1.00 95.94 253 LEU A C 1
ATOM 2018 O O . LEU A 1 253 ? 19.667 12.048 -23.104 1.00 95.94 253 LEU A O 1
ATOM 2022 N N . LEU A 1 254 ? 18.079 10.634 -23.840 1.00 95.81 254 LEU A N 1
ATOM 2023 C CA . LEU A 1 254 ? 16.934 11.357 -23.275 1.00 95.81 254 LEU A CA 1
ATOM 2024 C C . LEU A 1 254 ? 16.766 11.141 -21.759 1.00 95.81 254 LEU A C 1
ATOM 2026 O O . LEU A 1 254 ? 16.155 11.964 -21.079 1.00 95.81 254 LEU A O 1
ATOM 2030 N N . MET A 1 255 ? 17.276 10.030 -21.219 1.00 96.88 255 MET A N 1
ATOM 2031 C CA . MET A 1 255 ? 17.076 9.642 -19.821 1.00 96.88 255 MET A CA 1
ATOM 2032 C C . MET A 1 255 ? 17.943 10.473 -18.854 1.00 96.88 255 MET A C 1
ATOM 2034 O O . MET A 1 255 ? 19.172 10.393 -18.941 1.00 96.88 255 MET A O 1
ATOM 2038 N N . PRO A 1 256 ? 17.371 11.179 -17.860 1.00 95.62 256 PRO A N 1
ATOM 2039 C CA . PRO A 1 256 ? 18.149 11.972 -16.901 1.00 95.62 256 PRO A CA 1
ATOM 2040 C C . PRO A 1 256 ? 19.105 11.147 -16.040 1.00 95.62 256 PRO A C 1
ATOM 2042 O O . PRO A 1 256 ? 18.812 10.005 -15.686 1.00 95.62 256 PRO A O 1
ATOM 2045 N N . GLU A 1 257 ? 20.219 11.749 -15.619 1.00 92.31 257 GLU A N 1
ATOM 2046 C CA . GLU A 1 257 ? 21.234 11.084 -14.784 1.00 92.31 257 GLU A CA 1
ATOM 2047 C C . GLU A 1 257 ? 20.712 10.639 -13.413 1.00 92.31 257 GLU A C 1
ATOM 2049 O O . GLU A 1 257 ? 21.167 9.625 -12.885 1.00 92.31 257 GLU A O 1
ATOM 2054 N N . SER A 1 258 ? 19.696 11.325 -12.881 1.00 92.62 258 SER A N 1
ATOM 2055 C CA . SER A 1 258 ? 19.018 10.962 -11.630 1.00 92.62 258 SER A CA 1
ATOM 2056 C C . SER A 1 258 ? 18.296 9.608 -11.691 1.00 92.62 258 SER A C 1
ATOM 2058 O O . SER A 1 258 ? 18.018 9.005 -10.654 1.00 92.62 258 SER A O 1
ATOM 2060 N N . LYS A 1 259 ? 18.008 9.091 -12.892 1.00 93.06 259 LYS A N 1
ATOM 2061 C CA . LYS A 1 259 ? 17.339 7.803 -13.125 1.00 93.06 259 LYS A CA 1
ATOM 2062 C C . LYS A 1 259 ? 18.357 6.694 -13.381 1.00 93.06 259 LYS A C 1
ATOM 2064 O O . LYS A 1 259 ? 18.472 6.137 -14.473 1.00 93.06 259 LYS A O 1
ATOM 2069 N N . ALA A 1 260 ? 19.147 6.398 -12.349 1.00 93.56 260 ALA A N 1
ATOM 2070 C CA . ALA A 1 260 ? 20.278 5.478 -12.446 1.00 93.56 260 ALA A CA 1
ATOM 2071 C C . ALA A 1 260 ? 19.871 4.064 -12.900 1.00 93.56 260 ALA A C 1
ATOM 2073 O O . ALA A 1 260 ? 20.535 3.494 -13.765 1.00 93.56 260 ALA A O 1
ATOM 2074 N N . ARG A 1 261 ? 18.770 3.512 -12.370 1.00 94.38 261 ARG A N 1
ATOM 2075 C CA . ARG A 1 261 ? 18.311 2.148 -12.697 1.00 94.38 261 ARG A CA 1
ATOM 2076 C C . ARG A 1 261 ? 17.932 2.031 -14.170 1.00 94.38 261 ARG A C 1
ATOM 2078 O O . ARG A 1 261 ? 18.408 1.141 -14.867 1.00 94.38 261 ARG A O 1
ATOM 2085 N N . GLU A 1 262 ? 17.139 2.980 -14.649 1.00 95.75 262 GLU A N 1
ATOM 2086 C CA . GLU A 1 262 ? 16.698 3.082 -16.033 1.00 95.75 262 GLU A CA 1
ATOM 2087 C C . GLU A 1 262 ? 17.903 3.197 -16.975 1.00 95.75 262 GLU A C 1
ATOM 2089 O O . GLU A 1 262 ? 17.997 2.467 -17.961 1.00 95.75 262 GLU A O 1
ATOM 2094 N N . ARG A 1 263 ? 18.885 4.045 -16.637 1.00 97.19 263 ARG A N 1
ATOM 2095 C CA . ARG A 1 263 ? 20.120 4.190 -17.424 1.00 97.19 263 ARG A CA 1
ATOM 2096 C C . ARG A 1 263 ? 20.960 2.915 -17.448 1.00 97.19 263 ARG A C 1
ATOM 2098 O O . ARG A 1 263 ? 21.522 2.593 -18.493 1.00 97.19 263 ARG A O 1
ATOM 2105 N N . MET A 1 264 ? 21.070 2.190 -16.332 1.00 96.88 264 MET A N 1
ATOM 2106 C CA . MET A 1 264 ? 21.789 0.908 -16.280 1.00 96.88 264 MET A CA 1
ATOM 2107 C C . MET A 1 264 ? 21.160 -0.115 -17.229 1.00 96.88 264 MET A C 1
ATOM 2109 O O . MET A 1 264 ? 21.870 -0.706 -18.045 1.00 96.88 264 MET A O 1
ATOM 2113 N N . MET A 1 265 ? 19.832 -0.243 -17.191 1.00 97.19 265 MET A N 1
ATOM 2114 C CA . MET A 1 265 ? 19.105 -1.153 -18.074 1.00 97.19 265 MET A CA 1
ATOM 2115 C C . MET A 1 265 ? 19.236 -0.742 -19.545 1.00 97.19 265 MET A C 1
ATOM 2117 O O . MET A 1 265 ? 19.590 -1.579 -20.368 1.00 97.19 265 MET A O 1
ATOM 2121 N N . LEU A 1 266 ? 19.060 0.540 -19.885 1.00 97.69 266 LEU A N 1
ATOM 212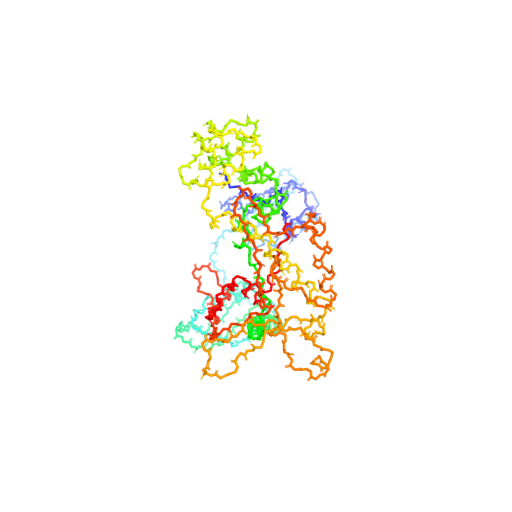2 C CA . LEU A 1 266 ? 19.215 1.028 -21.264 1.00 97.69 266 LEU A CA 1
ATOM 2123 C C . LEU A 1 266 ? 20.637 0.817 -21.811 1.00 97.69 266 LEU A C 1
ATOM 2125 O O . LEU A 1 266 ? 20.802 0.432 -22.967 1.00 97.69 266 LEU A O 1
ATOM 2129 N N . ARG A 1 267 ? 21.680 0.998 -20.987 1.00 97.56 267 ARG A N 1
ATOM 2130 C CA . ARG A 1 267 ? 23.071 0.692 -21.379 1.00 97.56 267 ARG A CA 1
ATOM 2131 C C . ARG A 1 267 ? 23.261 -0.788 -21.699 1.00 97.56 267 ARG A C 1
ATOM 2133 O O . ARG A 1 267 ? 23.919 -1.113 -22.685 1.00 97.56 267 ARG A O 1
ATOM 2140 N N . ALA A 1 268 ? 22.698 -1.670 -20.877 1.00 97.12 268 ALA A N 1
ATOM 2141 C CA . ALA A 1 268 ? 22.759 -3.106 -21.109 1.00 97.12 268 ALA A CA 1
ATOM 2142 C C . ALA A 1 268 ? 21.987 -3.503 -22.379 1.00 97.12 268 ALA A C 1
ATOM 2144 O O . ALA A 1 268 ? 22.531 -4.220 -23.213 1.00 97.12 268 ALA A O 1
ATOM 2145 N N . LEU A 1 269 ? 20.784 -2.965 -22.587 1.00 97.25 269 LEU A N 1
ATOM 2146 C CA . LEU A 1 269 ? 19.979 -3.213 -23.789 1.00 97.25 269 LEU A CA 1
ATOM 2147 C C . LEU A 1 269 ? 20.666 -2.724 -25.066 1.00 97.25 269 LEU A C 1
ATOM 2149 O O . LEU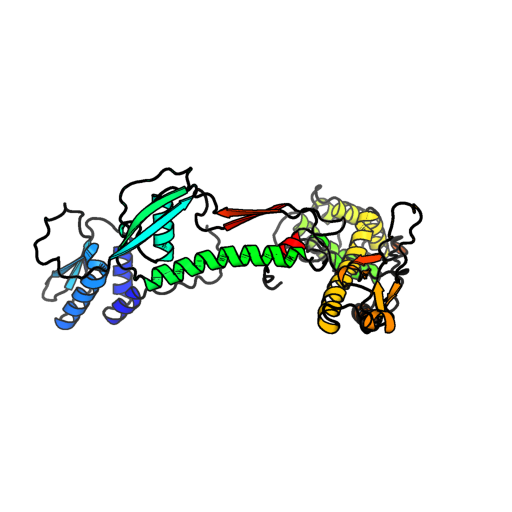 A 1 269 ? 20.643 -3.411 -26.079 1.00 97.25 269 LEU A O 1
ATOM 2153 N N . ASN A 1 270 ? 21.343 -1.575 -25.023 1.00 96.69 270 ASN A N 1
ATOM 2154 C CA . ASN A 1 270 ? 22.126 -1.095 -26.162 1.00 96.69 270 ASN A CA 1
ATOM 2155 C C . ASN A 1 270 ? 23.298 -2.034 -26.510 1.00 96.69 270 ASN A C 1
ATOM 2157 O O . ASN A 1 270 ? 23.722 -2.096 -27.659 1.00 96.69 270 ASN A O 1
ATOM 2161 N N . ARG A 1 271 ? 23.839 -2.761 -25.523 1.00 96.69 271 ARG A N 1
ATOM 2162 C CA . ARG A 1 271 ? 24.964 -3.687 -25.718 1.00 96.69 271 ARG A CA 1
ATOM 2163 C C . ARG A 1 271 ? 24.524 -5.086 -26.144 1.00 96.69 271 ARG A C 1
ATOM 2165 O O . ARG A 1 271 ? 25.210 -5.711 -26.944 1.00 96.69 271 ARG A O 1
ATOM 2172 N N . PHE A 1 272 ? 23.434 -5.586 -25.568 1.00 95.44 272 PHE A N 1
ATOM 2173 C CA . PHE A 1 272 ? 23.000 -6.981 -25.695 1.00 95.44 272 PHE A CA 1
ATOM 2174 C C . PHE A 1 272 ? 21.704 -7.153 -26.504 1.00 95.44 272 PHE A C 1
ATOM 2176 O O . PHE A 1 272 ? 21.266 -8.279 -26.723 1.00 95.44 272 PHE A O 1
ATOM 2183 N N . GLY A 1 273 ? 21.101 -6.055 -26.965 1.00 94.00 273 GLY A N 1
ATOM 2184 C CA . GLY A 1 273 ? 19.844 -6.042 -27.706 1.00 94.00 273 GLY A CA 1
ATOM 2185 C C . GLY A 1 273 ? 18.601 -6.056 -26.812 1.00 94.00 273 GLY A C 1
ATOM 2186 O O . GLY A 1 273 ? 18.676 -6.154 -25.587 1.00 94.00 273 GLY A O 1
ATOM 2187 N N . THR A 1 274 ? 17.436 -5.959 -27.452 1.00 92.19 274 THR A N 1
ATOM 2188 C CA . THR A 1 274 ? 16.105 -5.930 -26.814 1.00 92.19 274 THR A CA 1
ATOM 2189 C C . THR A 1 274 ? 15.396 -7.287 -26.810 1.00 92.19 274 THR A C 1
ATOM 2191 O O . THR A 1 274 ? 14.263 -7.390 -26.353 1.00 92.19 274 THR A O 1
ATOM 2194 N N . GLY A 1 275 ? 16.052 -8.349 -27.289 1.00 92.44 275 GLY A N 1
ATOM 2195 C CA . GLY A 1 275 ? 15.523 -9.712 -27.205 1.00 92.44 275 GLY A CA 1
ATOM 2196 C C . GLY A 1 275 ? 15.500 -10.260 -25.766 1.00 92.44 275 GLY A C 1
ATOM 2197 O O . GLY A 1 275 ? 16.027 -9.619 -24.852 1.00 92.44 275 GLY A O 1
ATOM 2198 N N . PRO A 1 276 ? 14.952 -11.470 -25.543 1.00 92.69 276 PRO A N 1
ATOM 2199 C CA . PRO A 1 276 ? 14.813 -12.057 -24.205 1.00 92.69 276 PRO A CA 1
ATOM 2200 C C . PRO A 1 276 ? 16.129 -12.162 -23.419 1.00 92.69 276 PRO A C 1
ATOM 2202 O O . PRO A 1 276 ? 16.175 -11.830 -22.233 1.00 92.69 276 PRO A O 1
ATOM 2205 N N . ASP A 1 277 ? 17.220 -12.562 -24.078 1.00 93.94 277 ASP A N 1
ATOM 2206 C CA . ASP A 1 277 ? 18.536 -12.668 -23.435 1.00 93.94 277 ASP A CA 1
ATOM 2207 C C . ASP A 1 277 ? 19.141 -11.292 -23.123 1.00 93.94 277 ASP A C 1
ATOM 2209 O O . ASP A 1 277 ? 19.731 -11.100 -22.057 1.00 93.94 277 ASP A O 1
ATOM 2213 N N . GLY A 1 278 ? 18.933 -10.304 -23.999 1.00 95.50 278 GLY A N 1
ATOM 2214 C CA . GLY A 1 278 ? 19.329 -8.916 -23.756 1.00 95.50 278 GLY A CA 1
ATOM 2215 C C . GLY A 1 278 ? 18.557 -8.286 -22.594 1.00 95.50 278 GLY A C 1
ATOM 2216 O O . GLY A 1 278 ? 19.155 -7.646 -21.727 1.00 95.50 278 GLY A O 1
ATOM 2217 N N . CYS A 1 279 ? 17.253 -8.564 -22.492 1.00 96.19 279 CYS A N 1
ATOM 2218 C CA . CYS A 1 279 ? 16.422 -8.170 -21.354 1.00 96.19 279 CYS A CA 1
ATOM 2219 C C . CYS A 1 279 ? 16.913 -8.808 -20.047 1.00 96.19 279 CYS A C 1
ATOM 2221 O O . CYS A 1 279 ? 17.007 -8.127 -19.026 1.00 96.19 279 CYS A O 1
ATOM 2223 N N . ALA A 1 280 ? 17.297 -10.089 -20.067 1.00 96.56 280 ALA A N 1
ATOM 2224 C CA . ALA A 1 280 ? 17.877 -10.748 -18.897 1.00 96.56 280 ALA A CA 1
ATOM 2225 C C . ALA A 1 280 ? 19.194 -10.079 -18.457 1.00 96.56 280 ALA A C 1
ATOM 2227 O O . ALA A 1 280 ? 19.396 -9.851 -17.262 1.00 96.56 280 ALA A O 1
ATOM 2228 N N . GLN A 1 281 ? 20.063 -9.695 -19.402 1.00 97.38 281 GLN A N 1
ATOM 2229 C CA . GLN A 1 281 ? 21.270 -8.914 -19.095 1.00 97.38 281 GLN A CA 1
ATOM 2230 C C . GLN A 1 281 ? 20.938 -7.521 -18.544 1.00 97.38 281 GLN A C 1
ATOM 2232 O O . GLN A 1 281 ? 21.606 -7.046 -17.623 1.00 97.38 281 GLN A O 1
ATOM 2237 N N . ALA A 1 282 ? 19.884 -6.878 -19.050 1.00 97.31 282 ALA A N 1
ATOM 2238 C CA . ALA A 1 282 ? 19.411 -5.599 -18.533 1.00 97.31 282 ALA A CA 1
ATOM 2239 C C . ALA A 1 282 ? 18.960 -5.707 -17.077 1.00 97.31 282 ALA A C 1
ATOM 2241 O O . ALA A 1 282 ? 19.397 -4.916 -16.243 1.00 97.31 282 ALA A O 1
ATOM 2242 N N . TRP A 1 283 ? 18.184 -6.733 -16.736 1.00 97.31 283 TRP A N 1
ATOM 2243 C CA . TRP A 1 283 ? 17.840 -7.017 -15.348 1.00 97.31 283 TRP A CA 1
ATOM 2244 C C . TRP A 1 283 ? 19.085 -7.291 -14.506 1.00 97.31 283 TRP A C 1
ATOM 2246 O O . TRP A 1 283 ? 19.251 -6.666 -13.461 1.00 97.31 283 TRP A O 1
ATOM 2256 N N . LEU A 1 284 ? 19.997 -8.157 -14.963 1.00 97.06 284 LEU A N 1
ATOM 2257 C CA . LEU A 1 284 ? 21.245 -8.478 -14.253 1.00 97.06 284 LEU A CA 1
ATOM 2258 C C . LEU A 1 284 ? 22.146 -7.264 -13.999 1.00 97.06 284 LEU A C 1
ATOM 2260 O O . LEU A 1 284 ? 22.920 -7.298 -13.042 1.00 97.06 284 LEU A O 1
ATOM 2264 N N . SER A 1 285 ? 22.028 -6.203 -14.804 1.00 96.50 285 SER A N 1
ATOM 2265 C CA . SER A 1 285 ? 22.736 -4.944 -14.557 1.00 96.50 285 SER A CA 1
ATOM 2266 C C . SER A 1 285 ? 22.332 -4.310 -13.222 1.00 96.50 285 SER A C 1
ATOM 2268 O O . SER A 1 285 ? 23.160 -3.673 -12.577 1.00 96.50 285 SER A O 1
ATOM 2270 N N . LEU A 1 286 ? 21.094 -4.521 -12.762 1.00 95.56 286 LEU A N 1
ATOM 2271 C CA . LEU A 1 286 ? 20.618 -4.002 -11.485 1.00 95.56 286 LEU A CA 1
ATOM 2272 C C . LEU A 1 286 ? 21.210 -4.787 -10.297 1.00 95.56 286 LEU A C 1
ATOM 2274 O O . LEU A 1 286 ? 21.362 -6.017 -10.363 1.00 95.56 286 LEU A O 1
ATOM 2278 N N . PRO A 1 287 ? 21.469 -4.119 -9.155 1.00 95.00 287 PRO A N 1
ATOM 2279 C CA . PRO A 1 287 ? 21.897 -4.789 -7.930 1.00 95.00 287 PRO A CA 1
ATOM 2280 C C . PRO A 1 287 ? 20.931 -5.902 -7.504 1.00 95.00 287 PRO A C 1
ATOM 2282 O O . PRO A 1 287 ? 19.719 -5.803 -7.709 1.00 95.00 287 PRO A O 1
ATOM 2285 N N . HIS A 1 288 ? 21.455 -6.950 -6.859 1.00 93.00 288 HIS A N 1
ATOM 2286 C CA . HIS A 1 288 ? 20.651 -8.097 -6.414 1.00 93.00 288 HIS A CA 1
ATOM 2287 C C . HIS A 1 288 ? 19.453 -7.673 -5.547 1.00 93.00 288 HIS A C 1
ATOM 2289 O O . HIS A 1 288 ? 18.334 -8.122 -5.791 1.00 93.00 288 HIS A O 1
ATOM 2295 N N . SER A 1 289 ? 19.665 -6.743 -4.609 1.00 90.38 289 SER A N 1
ATOM 2296 C CA . SER A 1 289 ? 18.619 -6.206 -3.728 1.00 90.38 289 SER A CA 1
ATOM 2297 C C . SER A 1 289 ? 17.486 -5.511 -4.488 1.00 90.38 289 SER A C 1
ATOM 2299 O O . SER A 1 289 ? 16.324 -5.656 -4.123 1.00 90.38 289 SER A O 1
ATOM 2301 N N . SER A 1 290 ? 17.801 -4.796 -5.574 1.00 91.31 290 SER A N 1
ATOM 2302 C CA . SER A 1 290 ? 16.794 -4.124 -6.406 1.00 91.31 290 SER A CA 1
ATOM 2303 C C . SER A 1 290 ? 15.964 -5.119 -7.207 1.00 91.31 290 SER A C 1
ATOM 2305 O O . SER A 1 290 ? 14.771 -4.920 -7.383 1.00 91.31 290 SER A O 1
ATOM 2307 N N . ARG A 1 291 ? 16.578 -6.206 -7.679 1.00 94.19 291 ARG A N 1
ATOM 2308 C CA . ARG A 1 291 ? 15.868 -7.236 -8.442 1.00 94.19 291 ARG A CA 1
ATOM 2309 C C . ARG A 1 291 ? 14.959 -8.084 -7.567 1.00 94.19 291 ARG A C 1
ATOM 2311 O O . ARG A 1 291 ? 13.798 -8.286 -7.907 1.00 94.19 291 ARG A O 1
ATOM 2318 N N . ILE A 1 292 ? 15.480 -8.568 -6.438 1.00 94.38 292 ILE A N 1
ATOM 2319 C CA . ILE A 1 292 ? 14.708 -9.424 -5.532 1.00 94.38 292 ILE A CA 1
ATOM 2320 C C . ILE A 1 292 ? 13.541 -8.662 -4.888 1.00 94.38 292 ILE A C 1
ATOM 2322 O O . ILE A 1 292 ? 12.516 -9.261 -4.575 1.00 94.38 292 ILE A O 1
ATOM 2326 N N . PHE A 1 293 ? 13.659 -7.335 -4.763 1.00 94.50 293 PHE A N 1
ATOM 2327 C CA . PHE A 1 293 ? 12.584 -6.467 -4.293 1.00 94.50 293 PHE A CA 1
ATOM 2328 C C . PHE A 1 293 ? 11.279 -6.670 -5.074 1.00 94.50 293 PHE A C 1
ATOM 2330 O O . PHE A 1 293 ? 10.253 -6.864 -4.435 1.00 94.50 293 PHE A O 1
ATOM 2337 N N . TYR A 1 294 ? 11.312 -6.718 -6.411 1.00 95.94 294 TYR A N 1
ATOM 2338 C CA . TYR A 1 294 ? 10.102 -6.898 -7.228 1.00 95.94 294 TYR A CA 1
ATOM 2339 C C . TYR A 1 294 ? 9.388 -8.221 -6.925 1.00 95.94 294 TYR A C 1
ATOM 2341 O O . TYR A 1 294 ? 8.177 -8.246 -6.711 1.00 95.94 294 TYR A O 1
ATOM 2349 N N . LEU A 1 295 ? 10.142 -9.321 -6.821 1.00 96.31 295 LEU A N 1
ATOM 2350 C CA . LEU A 1 295 ? 9.586 -10.628 -6.454 1.00 96.31 295 LEU A CA 1
ATOM 2351 C C . LEU A 1 295 ? 8.982 -10.591 -5.044 1.00 96.31 295 LEU A C 1
ATOM 2353 O O . LEU A 1 295 ? 7.916 -11.156 -4.804 1.00 96.31 295 LEU A O 1
ATOM 2357 N N . HIS A 1 296 ? 9.636 -9.907 -4.104 1.00 95.44 296 HIS A N 1
ATOM 2358 C CA . HIS A 1 296 ? 9.086 -9.750 -2.765 1.00 95.44 296 HIS A CA 1
ATOM 2359 C C . HIS A 1 296 ? 7.862 -8.831 -2.719 1.00 95.44 296 HIS A C 1
ATOM 2361 O O . HIS A 1 296 ? 7.008 -9.063 -1.872 1.00 95.44 296 HIS A O 1
ATOM 2367 N N . SER A 1 297 ? 7.745 -7.828 -3.593 1.00 95.25 297 SER A N 1
ATOM 2368 C CA . SER A 1 297 ? 6.524 -7.023 -3.726 1.00 95.25 297 SER A CA 1
ATOM 2369 C C . SER A 1 297 ? 5.345 -7.892 -4.156 1.00 95.25 297 SER A C 1
ATOM 2371 O O . SER A 1 297 ? 4.287 -7.814 -3.542 1.00 95.25 297 SER A O 1
ATOM 2373 N N . TYR A 1 298 ? 5.540 -8.807 -5.111 1.00 97.38 298 TYR A N 1
ATOM 2374 C CA . TYR A 1 298 ? 4.515 -9.796 -5.463 1.00 97.38 298 TYR A CA 1
ATOM 2375 C C . TYR A 1 298 ? 4.093 -10.651 -4.259 1.00 97.38 298 TYR A C 1
ATOM 2377 O O . TYR A 1 298 ? 2.908 -10.755 -3.944 1.00 97.38 298 TYR A O 1
ATOM 2385 N N . CYS A 1 299 ? 5.064 -11.202 -3.527 1.00 96.75 299 CYS A N 1
ATOM 2386 C CA . CYS A 1 299 ? 4.782 -12.013 -2.340 1.00 96.75 299 CYS A CA 1
ATOM 2387 C C . CYS A 1 299 ? 4.043 -11.207 -1.256 1.00 96.75 299 CYS A C 1
ATOM 2389 O O . CYS A 1 299 ? 3.140 -11.731 -0.610 1.00 96.75 299 CYS A O 1
ATOM 2391 N N . SER A 1 300 ? 4.391 -9.926 -1.086 1.00 96.88 300 SER A N 1
ATOM 2392 C CA . SER A 1 300 ? 3.705 -8.996 -0.185 1.00 96.88 300 SER A CA 1
ATOM 2393 C C . SER A 1 300 ? 2.244 -8.764 -0.582 1.00 96.88 300 SER A C 1
ATOM 2395 O O . SER A 1 300 ? 1.394 -8.676 0.302 1.00 96.88 300 SER A O 1
ATOM 2397 N N . ARG A 1 301 ? 1.933 -8.693 -1.886 1.00 96.88 301 ARG A N 1
ATOM 2398 C CA . ARG A 1 301 ? 0.551 -8.557 -2.370 1.00 96.88 301 ARG A CA 1
ATOM 2399 C C . ARG A 1 301 ? -0.270 -9.803 -2.042 1.00 96.88 301 ARG A C 1
ATOM 2401 O O . ARG A 1 301 ? -1.318 -9.680 -1.418 1.00 96.88 301 ARG A O 1
ATOM 2408 N N . VAL A 1 302 ? 0.241 -10.991 -2.375 1.00 97.50 302 VAL A N 1
ATOM 2409 C CA . VAL A 1 302 ? -0.438 -12.261 -2.054 1.00 97.50 302 VAL A CA 1
ATOM 2410 C C . VAL A 1 302 ? -0.653 -12.404 -0.545 1.00 97.50 302 VAL A C 1
ATOM 2412 O O . VAL A 1 302 ? -1.719 -12.832 -0.117 1.00 97.50 302 VAL A O 1
ATOM 2415 N N . TRP A 1 303 ? 0.319 -11.988 0.273 1.00 97.75 303 TRP A N 1
ATOM 2416 C CA . TRP A 1 303 ? 0.173 -11.989 1.728 1.00 97.75 303 TRP A CA 1
ATOM 2417 C C . TRP A 1 303 ? -0.946 -11.054 2.214 1.00 97.75 303 TRP A C 1
ATOM 2419 O O . TRP A 1 303 ? -1.730 -11.446 3.075 1.00 97.75 303 TRP A O 1
ATOM 2429 N N . ASN A 1 304 ? -1.056 -9.838 1.661 1.00 97.44 304 ASN A N 1
ATOM 2430 C CA . ASN A 1 304 ? -2.143 -8.913 2.005 1.00 97.44 304 ASN A CA 1
ATOM 2431 C C . ASN A 1 304 ? -3.514 -9.520 1.669 1.00 97.44 304 ASN A C 1
ATOM 2433 O O . ASN A 1 304 ? -4.422 -9.499 2.496 1.00 97.44 304 ASN A O 1
ATOM 2437 N N . GLU A 1 305 ? -3.655 -10.098 0.478 1.00 97.69 305 GLU A N 1
ATOM 2438 C CA . GLU A 1 305 ? -4.892 -10.762 0.057 1.00 97.69 305 GLU A CA 1
ATOM 2439 C C . GLU A 1 305 ? -5.218 -11.969 0.958 1.00 97.69 305 GLU A C 1
ATOM 2441 O O . GLU A 1 305 ? -6.369 -12.150 1.359 1.00 97.69 305 GLU A O 1
ATOM 2446 N N . ALA A 1 306 ? -4.200 -12.736 1.366 1.00 97.31 306 ALA A N 1
ATOM 2447 C CA . ALA A 1 306 ? -4.353 -13.860 2.285 1.00 97.31 306 ALA A CA 1
ATOM 2448 C C . ALA A 1 306 ? -4.808 -13.411 3.678 1.00 97.31 306 ALA A C 1
ATOM 2450 O O . ALA A 1 306 ? -5.681 -14.037 4.272 1.00 97.31 306 ALA A O 1
ATOM 2451 N N . ALA A 1 307 ? -4.239 -12.326 4.206 1.00 96.75 307 ALA A N 1
ATOM 2452 C CA . ALA A 1 307 ? -4.639 -11.764 5.493 1.00 96.75 307 ALA A CA 1
ATOM 2453 C C . ALA A 1 307 ? -6.102 -11.300 5.471 1.00 96.75 307 ALA A C 1
ATOM 2455 O O . ALA A 1 307 ? -6.860 -11.612 6.392 1.00 96.75 307 ALA A O 1
ATOM 2456 N N . ALA A 1 308 ? -6.519 -10.629 4.394 1.00 95.81 308 ALA A N 1
ATOM 2457 C CA . ALA A 1 308 ? -7.905 -10.212 4.209 1.00 95.81 308 ALA A CA 1
ATOM 2458 C C . ALA A 1 308 ? -8.857 -11.417 4.127 1.00 95.81 308 ALA A C 1
ATOM 2460 O O . ALA A 1 308 ? -9.870 -11.451 4.828 1.00 95.81 308 ALA A O 1
ATOM 2461 N N . TYR A 1 309 ? -8.508 -12.432 3.330 1.00 96.50 309 TYR A N 1
ATOM 2462 C CA . TYR A 1 309 ? -9.298 -13.655 3.190 1.00 96.50 309 TYR A CA 1
ATOM 2463 C C . TYR A 1 309 ? -9.373 -14.455 4.500 1.00 96.50 309 TYR A C 1
ATOM 2465 O O . TYR A 1 309 ? -10.448 -14.915 4.884 1.00 96.50 309 TYR A O 1
ATOM 2473 N N . ARG A 1 310 ? -8.265 -14.569 5.244 1.00 96.56 310 ARG A N 1
ATOM 2474 C CA . ARG A 1 310 ? -8.220 -15.257 6.545 1.00 96.56 310 ARG A CA 1
ATOM 2475 C C . ARG A 1 310 ? -9.158 -14.613 7.557 1.00 96.56 310 ARG A C 1
ATOM 2477 O O . ARG A 1 310 ? -9.841 -15.320 8.297 1.00 96.56 310 ARG A O 1
ATOM 2484 N N . LEU A 1 311 ? -9.168 -13.286 7.624 1.00 93.81 311 LEU A N 1
ATOM 2485 C CA . LEU A 1 311 ? -10.006 -12.554 8.571 1.00 93.81 311 LEU A CA 1
ATOM 2486 C C . LEU A 1 311 ? -11.486 -12.599 8.178 1.00 93.81 311 LEU A C 1
ATOM 2488 O O . LEU A 1 311 ? -12.332 -12.711 9.062 1.00 93.81 311 LEU A O 1
ATOM 2492 N N . SER A 1 312 ? -11.807 -12.560 6.880 1.00 94.31 312 SER A N 1
ATOM 2493 C CA . SER A 1 312 ? -13.197 -12.600 6.409 1.00 94.31 312 SER A CA 1
ATOM 2494 C C . SER A 1 312 ? -13.838 -13.985 6.518 1.00 94.31 312 SER A C 1
ATOM 2496 O O . SER A 1 312 ? -15.029 -14.077 6.802 1.00 94.31 312 SER A O 1
ATOM 2498 N N . THR A 1 313 ? -13.066 -15.058 6.326 1.00 93.50 313 THR A N 1
ATOM 2499 C CA . THR A 1 313 ? -13.595 -16.434 6.305 1.00 93.50 313 THR A CA 1
ATOM 2500 C C . THR A 1 313 ? -13.539 -17.137 7.654 1.00 93.50 313 THR A C 1
ATOM 2502 O O . THR A 1 313 ? -14.497 -17.797 8.046 1.00 93.50 313 THR A O 1
ATOM 2505 N N . LEU A 1 314 ? -12.425 -17.001 8.373 1.00 92.38 314 LEU A N 1
ATOM 2506 C CA . LEU A 1 314 ? -12.161 -17.734 9.613 1.00 92.38 314 LEU A CA 1
ATOM 2507 C C . LEU A 1 314 ? -12.295 -16.846 10.868 1.00 92.38 314 LEU A C 1
ATOM 2509 O O . LEU A 1 314 ? -12.240 -17.341 11.996 1.00 92.38 314 LEU A O 1
ATOM 2513 N N . GLY A 1 315 ? -12.525 -15.541 10.687 1.00 90.56 315 GLY A N 1
ATOM 2514 C CA . GLY A 1 315 ? -12.827 -14.594 11.759 1.00 90.56 315 GLY A CA 1
ATOM 2515 C C . GLY A 1 315 ? -11.632 -14.249 12.654 1.00 90.56 315 GLY A C 1
ATOM 2516 O O . GLY A 1 315 ? -10.471 -14.465 12.306 1.00 90.56 315 GLY A O 1
ATOM 2517 N N . SER A 1 316 ? -11.931 -13.699 13.834 1.00 88.62 316 SER A N 1
ATOM 2518 C CA . SER A 1 316 ? -10.952 -13.141 14.782 1.00 88.62 316 SER A CA 1
ATOM 2519 C C . SER A 1 316 ? -10.397 -14.136 15.811 1.00 88.62 316 SER A C 1
ATOM 2521 O O . SER A 1 316 ? -9.684 -13.737 16.732 1.00 88.62 316 SER A O 1
ATOM 2523 N N . ARG A 1 317 ? -10.720 -15.427 15.684 1.00 92.06 317 ARG A N 1
ATOM 2524 C CA . ARG A 1 317 ? -10.197 -16.498 16.547 1.00 92.06 317 ARG A CA 1
ATOM 2525 C C . ARG A 1 317 ? -9.208 -17.363 15.775 1.00 92.06 317 ARG A C 1
ATOM 2527 O O . ARG A 1 317 ? -9.280 -17.438 14.548 1.00 92.06 317 ARG A O 1
ATOM 2534 N N . VAL A 1 318 ? -8.301 -18.006 16.503 1.00 94.12 318 VAL A N 1
ATOM 2535 C CA . VAL A 1 318 ? -7.416 -19.035 15.946 1.00 94.12 318 VAL A CA 1
ATOM 2536 C C . VAL A 1 318 ? -8.255 -20.247 15.552 1.00 94.12 318 VAL A C 1
ATOM 2538 O O . VAL A 1 318 ? -9.230 -20.563 16.235 1.00 94.12 318 VAL A O 1
ATOM 2541 N N . LYS A 1 319 ? -7.900 -20.876 14.434 1.00 95.12 319 LYS A N 1
ATOM 2542 C CA . LYS A 1 319 ? -8.575 -22.042 13.868 1.00 95.12 319 LYS A CA 1
ATOM 2543 C C . LYS A 1 319 ? -7.594 -23.180 13.636 1.00 95.12 319 LYS A C 1
ATOM 2545 O O . LYS A 1 319 ? -6.419 -22.935 13.367 1.00 95.12 319 LYS A O 1
ATOM 2550 N N . GLN A 1 320 ? -8.091 -24.412 13.686 1.00 96.00 320 GLN A N 1
ATOM 2551 C CA . GLN A 1 320 ? -7.363 -25.602 13.270 1.00 96.00 320 GLN A CA 1
ATOM 2552 C C . GLN A 1 320 ? -6.711 -25.368 11.898 1.00 96.00 320 GLN A C 1
ATOM 2554 O O . GLN A 1 320 ? -7.296 -24.765 10.991 1.00 96.00 320 GLN A O 1
ATOM 2559 N N . GLY A 1 321 ? -5.464 -25.807 11.767 1.00 95.00 321 GLY A N 1
ATOM 2560 C CA . GLY A 1 321 ? -4.644 -25.642 10.574 1.00 95.00 321 GLY A CA 1
ATOM 2561 C C . GLY A 1 321 ? -3.960 -24.279 10.443 1.00 95.00 321 GLY A C 1
ATOM 2562 O O . GLY A 1 321 ? -3.132 -24.132 9.543 1.00 95.00 321 GLY A O 1
ATOM 2563 N N . ASP A 1 322 ? -4.252 -23.291 11.303 1.00 96.56 322 ASP A N 1
ATOM 2564 C CA . ASP A 1 322 ? -3.496 -22.034 11.326 1.00 96.56 322 ASP A CA 1
ATOM 2565 C C . ASP A 1 322 ? -2.028 -22.283 11.689 1.00 96.56 322 ASP A C 1
ATOM 2567 O O . ASP A 1 322 ? -1.688 -23.212 12.419 1.00 96.56 322 ASP A O 1
ATOM 2571 N N . LEU A 1 323 ? -1.151 -21.412 11.195 1.00 95.81 323 LEU A N 1
ATOM 2572 C CA . LEU A 1 323 ? 0.265 -21.440 11.529 1.00 95.81 323 LEU A CA 1
ATOM 2573 C C . LEU A 1 323 ? 0.529 -20.482 12.688 1.00 95.81 323 LEU A C 1
ATOM 2575 O O . LEU A 1 323 ? 0.226 -19.293 12.586 1.00 95.81 323 LEU A O 1
ATOM 2579 N N . VAL A 1 324 ? 1.118 -20.977 13.770 1.00 94.19 324 VAL A N 1
ATOM 2580 C CA . VAL A 1 324 ? 1.469 -20.178 14.949 1.00 94.19 324 VAL A CA 1
ATOM 2581 C C . VAL A 1 324 ? 2.950 -20.308 15.275 1.00 94.19 324 VAL A C 1
ATOM 2583 O O . VAL A 1 324 ? 3.600 -21.297 14.933 1.00 94.19 324 VAL A O 1
ATOM 2586 N N . GLN A 1 325 ? 3.494 -19.284 15.925 1.00 88.12 325 GLN A N 1
ATOM 2587 C CA . GLN A 1 325 ? 4.841 -19.329 16.477 1.00 88.12 325 GLN A CA 1
ATOM 2588 C C . GLN A 1 325 ? 4.752 -19.202 17.997 1.00 88.12 325 GLN A C 1
ATOM 2590 O O . GLN A 1 325 ? 4.186 -18.234 18.514 1.00 88.12 325 GLN A O 1
ATOM 2595 N N . GLU A 1 326 ? 5.297 -20.183 18.713 1.00 71.06 326 GLU A N 1
ATOM 2596 C CA . GLU A 1 326 ? 5.406 -20.111 20.165 1.00 71.06 326 GLU A CA 1
ATOM 2597 C C . GLU A 1 326 ? 6.403 -19.017 20.548 1.00 71.06 326 GLU A C 1
ATOM 2599 O O . GLU A 1 326 ? 7.503 -18.911 19.997 1.00 71.06 326 GLU A O 1
ATOM 2604 N N . VAL A 1 327 ? 6.004 -18.157 21.483 1.00 56.59 327 VAL A N 1
ATOM 2605 C CA . VAL A 1 327 ? 6.918 -17.168 22.048 1.00 56.59 327 VAL A CA 1
ATOM 2606 C C . VAL A 1 327 ? 7.827 -17.938 22.992 1.00 56.59 327 VAL A C 1
ATOM 2608 O O . VAL A 1 327 ? 7.338 -18.467 23.987 1.00 56.59 327 VAL A O 1
ATOM 2611 N N . ALA A 1 328 ? 9.123 -18.010 22.677 1.00 43.53 328 ALA A N 1
ATOM 2612 C CA . ALA A 1 328 ? 10.123 -18.590 23.566 1.00 43.53 328 ALA A CA 1
ATOM 2613 C C . ALA A 1 328 ? 10.005 -17.927 24.948 1.00 43.53 328 ALA A C 1
ATOM 2615 O O . ALA A 1 328 ? 10.364 -16.762 25.141 1.00 43.53 328 ALA A O 1
ATOM 2616 N N . GLY A 1 329 ? 9.413 -18.656 25.890 1.00 37.66 329 GLY A N 1
ATOM 2617 C CA . GLY A 1 329 ? 9.373 -18.272 27.284 1.00 37.66 329 GLY A CA 1
ATOM 2618 C C . GLY A 1 329 ? 10.771 -18.409 27.872 1.00 37.66 329 GLY A C 1
ATOM 2619 O O . GLY A 1 329 ? 11.428 -19.425 27.684 1.00 37.66 329 GLY A O 1
ATOM 2620 N N . THR A 1 330 ? 11.171 -17.397 28.637 1.00 32.22 330 THR A N 1
ATOM 2621 C CA . THR A 1 330 ? 12.360 -17.325 29.504 1.00 32.22 330 THR A CA 1
ATOM 2622 C C . THR A 1 330 ? 13.718 -17.052 28.845 1.00 32.22 330 THR A C 1
ATOM 2624 O O . THR A 1 330 ? 14.103 -17.588 27.813 1.00 32.22 330 THR A O 1
ATOM 2627 N N . MET A 1 331 ? 14.425 -16.115 29.482 1.00 37.53 331 MET A N 1
ATOM 2628 C CA . MET A 1 331 ? 15.768 -15.655 29.159 1.00 37.53 331 MET A CA 1
ATOM 2629 C C . MET A 1 331 ? 16.794 -16.766 29.401 1.00 37.53 331 MET A C 1
ATOM 2631 O O . MET A 1 331 ? 17.330 -16.850 30.493 1.00 37.53 331 MET A O 1
ATOM 2635 N N . ASP A 1 332 ? 17.035 -17.622 28.417 1.00 35.50 332 ASP A N 1
ATOM 2636 C CA . ASP A 1 332 ? 18.340 -18.236 28.122 1.00 35.50 332 ASP A CA 1
ATOM 2637 C C . ASP A 1 332 ? 18.135 -19.284 27.030 1.00 35.50 332 ASP A C 1
ATOM 2639 O O . ASP A 1 332 ? 18.087 -20.477 27.288 1.00 35.50 332 ASP A O 1
ATOM 2643 N N . ASP A 1 333 ? 17.996 -18.846 25.780 1.00 35.12 333 ASP A N 1
ATOM 2644 C CA . ASP A 1 333 ? 18.257 -19.750 24.665 1.00 35.12 333 ASP A CA 1
ATOM 2645 C C . ASP A 1 333 ? 18.648 -18.965 23.417 1.00 35.12 333 ASP A C 1
ATOM 2647 O O . ASP A 1 333 ? 17.832 -18.497 22.623 1.00 35.12 333 ASP A O 1
ATOM 2651 N N . ARG A 1 334 ? 19.963 -18.847 23.210 1.00 36.22 334 ARG A N 1
ATOM 2652 C CA . ARG A 1 334 ? 20.564 -18.325 21.970 1.00 36.22 334 ARG A CA 1
ATOM 2653 C C . ARG A 1 334 ? 20.329 -19.238 20.751 1.00 36.22 334 ARG A C 1
ATOM 2655 O O . ARG A 1 334 ? 20.870 -18.957 19.688 1.00 36.22 334 ARG A O 1
ATOM 2662 N N . ASN A 1 335 ? 19.504 -20.277 20.902 1.00 36.62 335 ASN A N 1
ATOM 2663 C CA . ASN A 1 335 ? 19.149 -21.273 19.893 1.00 36.62 335 ASN A CA 1
ATOM 2664 C C . ASN A 1 335 ? 17.630 -21.540 19.800 1.00 36.62 335 ASN A C 1
ATOM 2666 O O . ASN A 1 335 ? 17.236 -22.586 19.290 1.00 36.62 335 ASN A O 1
ATOM 2670 N N . GLY A 1 336 ? 16.772 -20.613 20.251 1.00 39.03 336 GLY A N 1
ATOM 2671 C CA . GLY A 1 336 ? 15.318 -20.736 20.101 1.00 39.03 336 GLY A CA 1
ATOM 2672 C C . GLY A 1 336 ? 14.925 -20.934 18.634 1.00 39.03 336 GLY A C 1
ATOM 2673 O O . GLY A 1 336 ? 15.010 -20.014 17.819 1.00 39.03 336 GLY A O 1
ATOM 2674 N N . SER A 1 337 ? 14.531 -22.152 18.269 1.00 41.00 337 SER A N 1
ATOM 2675 C CA . SER A 1 337 ? 14.050 -22.461 16.930 1.00 41.00 337 SER A CA 1
ATOM 2676 C C . SER A 1 337 ? 12.779 -21.655 16.665 1.00 41.00 337 SER A C 1
ATOM 2678 O O . SER A 1 337 ? 11.759 -21.890 17.307 1.00 41.00 337 SER A O 1
ATOM 2680 N N . ASN A 1 338 ? 12.824 -20.735 15.694 1.00 57.78 338 ASN A N 1
ATOM 2681 C CA . ASN A 1 338 ? 11.655 -20.095 15.072 1.00 57.78 338 ASN A CA 1
ATOM 2682 C C . ASN A 1 338 ? 10.826 -21.143 14.296 1.00 57.78 338 ASN A C 1
ATOM 2684 O O . ASN A 1 338 ? 10.666 -21.056 13.076 1.00 57.78 338 ASN A O 1
ATOM 2688 N N . GLN A 1 339 ? 10.387 -22.200 14.973 1.00 78.88 339 GLN A N 1
ATOM 2689 C CA . GLN A 1 339 ? 9.652 -23.296 14.377 1.00 78.88 339 GLN A CA 1
ATOM 2690 C C . GLN A 1 339 ? 8.174 -22.923 14.336 1.00 78.88 339 GLN A C 1
ATOM 2692 O O . GLN A 1 339 ? 7.582 -22.534 15.338 1.00 78.88 339 GLN A O 1
ATOM 2697 N N . ILE A 1 340 ? 7.599 -23.009 13.142 1.00 89.50 340 ILE A N 1
ATOM 2698 C CA . ILE A 1 340 ? 6.172 -22.802 12.931 1.00 89.50 340 ILE A CA 1
ATOM 2699 C C . ILE A 1 340 ? 5.427 -24.086 13.280 1.00 89.50 340 ILE A C 1
ATOM 2701 O O . ILE A 1 340 ? 5.748 -25.153 12.743 1.00 89.50 340 ILE A O 1
ATOM 2705 N N . HIS A 1 341 ? 4.430 -23.945 14.149 1.00 92.81 341 HIS A N 1
ATOM 2706 C CA . HIS A 1 341 ? 3.503 -24.988 14.575 1.00 92.81 341 HIS A CA 1
ATOM 2707 C C . HIS A 1 341 ? 2.171 -24.864 13.829 1.00 92.81 341 HIS A C 1
ATOM 2709 O O . HIS A 1 341 ? 1.750 -23.756 13.494 1.00 92.81 341 HIS A O 1
ATOM 2715 N N . VAL A 1 342 ? 1.528 -25.998 13.549 1.00 95.06 342 VAL A N 1
ATOM 2716 C CA . VAL A 1 342 ? 0.200 -26.059 12.920 1.00 95.06 342 VAL A CA 1
ATOM 2717 C C . VAL A 1 342 ? -0.815 -26.351 14.016 1.00 95.06 342 VAL A C 1
ATOM 2719 O O . VAL A 1 342 ? -0.706 -27.371 14.687 1.00 95.06 342 VAL A O 1
ATOM 2722 N N . VAL A 1 343 ? -1.800 -25.472 14.181 1.00 94.69 343 VAL A N 1
ATOM 2723 C CA . VAL A 1 343 ? -2.803 -25.591 15.245 1.00 94.69 343 VAL A CA 1
ATOM 2724 C C . VAL A 1 343 ? -3.668 -26.834 15.038 1.00 94.69 343 VAL A C 1
ATOM 2726 O O . VAL A 1 343 ? -4.253 -27.036 13.972 1.00 94.69 343 VAL A O 1
ATOM 2729 N N . THR A 1 344 ? -3.780 -27.646 16.079 1.00 95.31 344 THR A N 1
ATOM 2730 C CA . THR A 1 344 ? -4.619 -28.848 16.131 1.00 95.31 344 THR A CA 1
ATOM 2731 C C . THR A 1 344 ? -6.051 -28.529 16.578 1.00 95.31 344 THR A C 1
ATOM 2733 O O . THR A 1 344 ? -6.339 -27.453 17.104 1.00 95.31 344 THR A O 1
ATOM 2736 N N . GLU A 1 345 ? -6.975 -29.471 16.378 1.00 94.25 345 GLU A N 1
ATOM 2737 C CA . GLU A 1 345 ? -8.379 -29.323 16.798 1.00 94.25 345 GLU A CA 1
ATOM 2738 C C . GLU A 1 345 ? -8.517 -29.179 18.324 1.00 94.25 345 GLU A C 1
ATOM 2740 O O . GLU A 1 345 ? -9.293 -28.357 18.812 1.00 94.25 345 GLU A O 1
ATOM 2745 N N . GLU A 1 346 ? -7.708 -29.921 19.086 1.00 93.25 346 GLU A N 1
ATOM 2746 C CA . GLU A 1 346 ? -7.682 -29.848 20.551 1.00 93.25 346 GLU A CA 1
ATOM 2747 C C . GLU A 1 346 ? -7.204 -28.473 21.044 1.00 93.25 346 GLU A C 1
ATOM 2749 O O . GLU A 1 346 ? -7.771 -27.910 21.982 1.00 93.25 346 GLU A O 1
ATOM 2754 N N . GLU A 1 347 ? -6.189 -27.892 20.398 1.00 93.38 347 GLU A N 1
ATOM 2755 C CA . GLU A 1 347 ? -5.658 -26.567 20.743 1.00 93.38 347 GLU A CA 1
ATOM 2756 C C . GLU A 1 347 ? -6.631 -25.435 20.396 1.00 93.38 347 GLU A C 1
ATOM 2758 O O . GLU A 1 347 ? -6.705 -24.451 21.141 1.00 93.38 347 GLU A O 1
ATOM 2763 N N . GLU A 1 348 ? -7.401 -25.574 19.308 1.00 92.00 348 GLU A N 1
ATOM 2764 C CA . GLU A 1 348 ? -8.519 -24.671 19.014 1.00 92.00 348 GLU A CA 1
ATOM 2765 C C . GLU A 1 348 ? -9.594 -24.772 20.105 1.00 92.00 348 GLU A C 1
ATOM 2767 O O . GLU A 1 348 ? -10.007 -23.744 20.647 1.00 92.00 348 GLU A O 1
ATOM 2772 N N . GLY A 1 349 ? -10.025 -25.992 20.452 1.00 90.50 349 GLY A N 1
ATOM 2773 C CA . GLY A 1 349 ? -11.069 -26.229 21.454 1.00 90.50 349 GLY A CA 1
ATOM 2774 C C . GLY A 1 349 ? -10.701 -25.707 22.845 1.00 90.50 349 GLY A C 1
ATOM 2775 O O . GLY A 1 349 ? -11.546 -25.144 23.543 1.00 90.50 349 GLY A O 1
ATOM 2776 N N . ASN A 1 350 ? -9.424 -25.825 23.213 1.00 91.12 350 ASN A N 1
ATOM 2777 C CA . ASN A 1 350 ? -8.881 -25.337 24.480 1.00 91.12 350 ASN A CA 1
ATOM 2778 C C . ASN A 1 350 ? -8.495 -23.846 24.453 1.00 91.12 350 ASN A C 1
ATOM 2780 O O . ASN A 1 350 ? -8.201 -23.278 25.503 1.00 91.12 350 ASN A O 1
ATOM 2784 N N . GLY A 1 351 ? -8.484 -23.200 23.280 1.00 90.19 351 GLY A N 1
ATOM 2785 C CA . GLY A 1 351 ? -8.122 -21.787 23.137 1.00 90.19 351 GLY A CA 1
ATOM 2786 C C . GLY A 1 351 ? -6.673 -21.478 23.526 1.00 90.19 351 GLY A C 1
ATOM 2787 O O . GLY A 1 351 ? -6.409 -20.421 24.096 1.00 90.19 351 GLY A O 1
ATOM 2788 N N . VAL A 1 352 ? -5.743 -22.399 23.240 1.00 90.69 352 VAL A N 1
ATOM 2789 C CA . VAL A 1 352 ? -4.328 -22.311 23.660 1.00 90.69 352 VAL A CA 1
ATOM 2790 C C . VAL A 1 352 ? -3.625 -21.096 23.051 1.00 90.69 352 VAL A C 1
ATOM 2792 O O . VAL A 1 352 ? -2.814 -20.442 23.705 1.00 90.69 352 VAL A O 1
ATOM 2795 N N . PHE A 1 353 ? -3.953 -20.779 21.798 1.00 92.62 353 PHE A N 1
ATOM 2796 C CA . PHE A 1 353 ? -3.315 -19.711 21.038 1.00 92.62 353 PHE A CA 1
ATOM 2797 C C . PHE A 1 353 ? -4.239 -18.517 20.823 1.00 92.62 353 PHE A C 1
ATOM 2799 O O . PHE A 1 353 ? -5.458 -18.634 20.690 1.00 92.62 353 PHE A O 1
ATOM 2806 N N . THR A 1 354 ? -3.623 -17.343 20.711 1.00 91.75 354 THR A N 1
ATOM 2807 C CA . THR A 1 354 ? -4.309 -16.088 20.391 1.00 91.75 354 THR A CA 1
ATOM 2808 C C . THR A 1 354 ? -4.045 -15.659 18.951 1.00 91.75 354 THR A C 1
ATOM 2810 O O . THR A 1 354 ? -3.034 -16.024 18.349 1.00 91.75 354 THR A O 1
ATOM 2813 N N . LEU A 1 355 ? -4.922 -14.815 18.392 1.00 91.38 355 LEU A N 1
ATOM 2814 C CA . LEU A 1 355 ? -4.773 -14.318 17.017 1.00 91.38 355 LEU A CA 1
ATOM 2815 C C . LEU A 1 355 ? -3.441 -13.574 16.794 1.00 91.38 355 LEU A C 1
ATOM 2817 O O . LEU A 1 355 ? -2.910 -13.581 15.688 1.00 91.38 355 LEU A O 1
ATOM 2821 N N . GLY A 1 356 ? -2.866 -12.980 17.845 1.00 89.50 356 GLY A N 1
ATOM 2822 C CA . GLY A 1 356 ? -1.561 -12.316 17.786 1.00 89.50 356 GLY A CA 1
ATOM 2823 C C . GLY A 1 356 ? -0.377 -13.259 17.535 1.00 89.50 356 GLY A C 1
ATOM 2824 O O . GLY A 1 356 ? 0.683 -12.794 17.127 1.00 89.50 356 GLY A O 1
ATOM 2825 N N . GLN A 1 357 ? -0.547 -14.568 17.748 1.00 91.81 357 GLN A N 1
ATOM 2826 C CA . GLN A 1 357 ? 0.471 -15.590 17.473 1.00 91.81 357 GLN A CA 1
ATOM 2827 C C . GLN A 1 357 ? 0.327 -16.204 16.078 1.00 91.81 357 GLN A C 1
ATOM 2829 O O . GLN A 1 357 ? 1.226 -16.922 15.635 1.00 91.81 357 GLN A O 1
ATOM 2834 N N . VAL A 1 358 ? -0.772 -15.919 15.373 1.00 94.81 358 VAL A N 1
ATOM 2835 C CA . VAL A 1 358 ? -1.014 -16.430 14.022 1.00 94.81 358 VAL A CA 1
ATOM 2836 C C . VAL A 1 358 ? -0.092 -15.732 13.033 1.00 94.81 358 VAL A C 1
ATOM 2838 O O . VAL A 1 358 ? -0.015 -14.503 12.962 1.00 94.81 358 VAL A O 1
ATOM 2841 N N . HIS A 1 359 ? 0.595 -16.540 12.240 1.00 95.12 359 HIS A N 1
ATOM 2842 C CA . HIS A 1 359 ? 1.460 -16.115 11.158 1.00 95.12 359 HIS A CA 1
ATOM 2843 C C . HIS A 1 359 ? 0.901 -16.612 9.830 1.00 95.12 359 HIS A C 1
ATOM 2845 O O . HIS A 1 359 ? 0.365 -17.710 9.722 1.00 95.12 359 HIS A O 1
ATOM 2851 N N . LEU A 1 360 ? 1.063 -15.805 8.789 1.00 96.44 360 LEU A N 1
ATOM 2852 C CA . LEU A 1 360 ? 0.759 -16.208 7.424 1.00 96.44 360 LEU A CA 1
ATOM 2853 C C . LEU A 1 360 ? 2.059 -16.318 6.621 1.00 96.44 360 LEU A C 1
ATOM 2855 O O . LEU A 1 360 ? 2.956 -15.479 6.796 1.00 96.44 360 LEU A O 1
ATOM 2859 N N . PRO A 1 361 ? 2.188 -17.333 5.750 1.00 95.81 361 PRO A N 1
ATOM 2860 C CA . PRO A 1 361 ? 3.378 -17.505 4.938 1.00 95.81 361 PRO A CA 1
ATOM 2861 C C . PRO A 1 361 ? 3.413 -16.461 3.822 1.00 95.81 361 PRO A C 1
ATOM 2863 O O . PRO A 1 361 ? 2.439 -16.242 3.108 1.00 95.81 361 PRO A O 1
ATOM 2866 N N . MET A 1 362 ? 4.565 -15.835 3.619 1.00 94.88 362 MET A N 1
ATOM 2867 C CA . MET A 1 362 ? 4.871 -15.227 2.333 1.00 94.88 362 MET A CA 1
ATOM 2868 C C . MET A 1 362 ? 5.218 -16.340 1.341 1.00 94.88 362 MET A C 1
ATOM 2870 O O . MET A 1 362 ? 6.104 -17.141 1.661 1.00 94.88 362 MET A O 1
ATOM 2874 N N . PRO A 1 363 ? 4.602 -16.379 0.146 1.00 95.31 363 PRO A N 1
ATOM 2875 C CA . PRO A 1 363 ? 4.895 -17.404 -0.845 1.00 95.31 363 PRO A CA 1
ATOM 2876 C C . PRO A 1 363 ? 6.395 -17.534 -1.136 1.00 95.31 363 PRO A C 1
ATOM 2878 O O . PRO A 1 363 ? 7.122 -16.545 -1.257 1.00 95.31 363 PRO A O 1
ATOM 2881 N N . GLY A 1 364 ? 6.860 -18.773 -1.227 1.00 93.88 364 GLY A N 1
ATOM 2882 C CA . GLY A 1 364 ? 8.261 -19.106 -1.429 1.00 93.88 364 GLY A CA 1
ATOM 2883 C C . GLY A 1 364 ? 8.465 -20.614 -1.477 1.00 93.88 364 GLY A C 1
ATOM 2884 O O . GLY A 1 364 ? 7.519 -21.384 -1.327 1.00 93.88 364 GLY A O 1
ATOM 2885 N N . ASN A 1 365 ? 9.704 -21.047 -1.699 1.00 92.25 365 ASN A N 1
ATOM 2886 C CA . ASN A 1 365 ? 10.006 -22.470 -1.887 1.00 92.25 365 ASN A CA 1
ATOM 2887 C C . ASN A 1 365 ? 10.382 -23.248 -0.617 1.00 92.25 365 ASN A C 1
ATOM 2889 O O . ASN A 1 365 ? 10.603 -24.453 -0.711 1.00 92.25 365 ASN A O 1
ATOM 2893 N N . THR A 1 366 ? 10.445 -22.599 0.549 1.00 92.00 366 THR A N 1
ATOM 2894 C CA . THR A 1 366 ? 10.730 -23.262 1.837 1.00 92.00 366 THR A CA 1
ATOM 2895 C C . THR A 1 366 ? 9.629 -23.086 2.885 1.00 92.00 366 THR A C 1
ATOM 2897 O O . THR A 1 366 ? 9.792 -23.541 4.015 1.00 92.00 366 THR A O 1
ATOM 2900 N N . VAL A 1 367 ? 8.523 -22.415 2.552 1.00 92.69 367 VAL A N 1
ATOM 2901 C CA . VAL A 1 367 ? 7.420 -22.174 3.496 1.00 92.69 367 VAL A CA 1
ATOM 2902 C C . VAL A 1 367 ? 6.409 -23.316 3.500 1.00 92.69 367 VAL A C 1
ATOM 2904 O O . VAL A 1 367 ? 6.144 -23.941 2.474 1.00 92.69 367 VAL A O 1
ATOM 2907 N N . LYS A 1 368 ? 5.817 -23.557 4.668 1.00 92.69 368 LYS A N 1
ATOM 2908 C CA . LYS A 1 368 ? 4.621 -24.378 4.838 1.00 92.69 368 LYS A CA 1
ATOM 2909 C C . LYS A 1 368 ? 3.389 -23.494 4.682 1.00 92.69 368 LYS A C 1
ATOM 2911 O O . LYS A 1 368 ? 3.401 -22.336 5.100 1.00 92.69 368 LYS A O 1
ATOM 2916 N N . TYR A 1 369 ? 2.336 -24.049 4.098 1.00 94.88 369 TYR A N 1
ATOM 2917 C CA . TYR A 1 369 ? 1.033 -23.396 4.016 1.00 94.88 369 TYR A CA 1
ATOM 2918 C C . TYR A 1 369 ? 0.110 -23.916 5.125 1.00 94.88 369 TYR A C 1
ATOM 2920 O O . TYR A 1 369 ? 0.321 -25.041 5.578 1.00 94.88 369 TYR A O 1
ATOM 2928 N N . PRO A 1 370 ? -0.880 -23.122 5.577 1.00 95.56 370 PRO A N 1
ATOM 2929 C CA . PRO A 1 370 ? -1.826 -23.566 6.597 1.00 95.56 370 PRO A CA 1
ATOM 2930 C C . PRO A 1 370 ? -2.617 -24.800 6.136 1.00 95.56 370 PRO A C 1
ATOM 2932 O O . PRO A 1 370 ? -2.980 -24.903 4.961 1.00 95.56 370 PRO A O 1
ATOM 2935 N N . GLU A 1 371 ? -2.926 -25.706 7.062 1.00 95.81 371 GLU A N 1
ATOM 2936 C CA . GLU A 1 371 ? -3.630 -26.975 6.802 1.00 95.81 371 GLU A CA 1
ATOM 2937 C C . GLU A 1 371 ? -5.158 -26.826 6.922 1.00 95.81 371 GLU A C 1
ATOM 2939 O O . GLU A 1 371 ? -5.863 -27.690 7.432 1.00 95.81 371 GLU A O 1
ATOM 2944 N N . ASN A 1 372 ? -5.682 -25.691 6.458 1.00 94.00 372 ASN A N 1
ATOM 2945 C CA . ASN A 1 372 ? -7.110 -25.378 6.423 1.00 94.00 372 ASN A CA 1
ATOM 2946 C C . ASN A 1 372 ? -7.499 -24.760 5.067 1.00 94.00 372 ASN A C 1
ATOM 2948 O O . ASN A 1 372 ? -6.743 -24.850 4.094 1.00 94.00 372 ASN A O 1
ATOM 2952 N N . SER A 1 373 ? -8.668 -24.115 4.981 1.00 94.88 373 SER A N 1
ATOM 2953 C CA . SER A 1 373 ? -9.153 -23.455 3.755 1.00 94.88 373 SER A CA 1
ATOM 2954 C C . SER A 1 373 ? -8.172 -22.427 3.171 1.00 94.88 373 SER A C 1
ATOM 2956 O O . SER A 1 373 ? -8.201 -22.158 1.969 1.00 94.88 373 SER A O 1
ATOM 2958 N N . MET A 1 374 ? -7.255 -21.883 3.97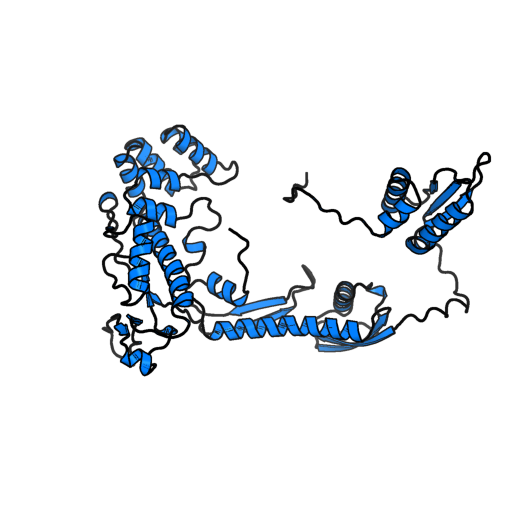9 1.00 96.00 374 MET A N 1
ATOM 2959 C CA . MET A 1 374 ? -6.192 -21.005 3.491 1.00 96.00 374 MET A CA 1
ATOM 2960 C C . MET A 1 374 ? -5.222 -21.732 2.558 1.00 96.00 374 MET A C 1
ATOM 2962 O O . MET A 1 374 ? -4.747 -21.136 1.595 1.00 96.00 374 MET A O 1
ATOM 2966 N N . GLY A 1 375 ? -4.906 -23.003 2.820 1.00 95.31 375 GLY A N 1
ATOM 2967 C CA . GLY A 1 375 ? -3.965 -23.776 2.009 1.00 95.31 375 GLY A CA 1
ATOM 2968 C C . GLY A 1 375 ? -4.461 -23.980 0.577 1.00 95.31 375 GLY A C 1
ATOM 2969 O O . GLY A 1 375 ? -3.705 -23.778 -0.378 1.00 95.31 375 GLY A O 1
ATOM 2970 N N . SER A 1 376 ? -5.746 -24.314 0.413 1.00 95.88 376 SER A N 1
ATOM 2971 C CA . SER A 1 376 ? -6.393 -24.374 -0.905 1.00 95.88 376 SER A CA 1
ATOM 2972 C C . SER A 1 376 ? -6.465 -22.995 -1.553 1.00 95.88 376 SER A C 1
ATOM 2974 O O . SER A 1 376 ? -6.109 -22.861 -2.723 1.00 95.88 376 SER A O 1
ATOM 2976 N N . TRP A 1 377 ? -6.807 -21.960 -0.779 1.00 97.19 377 TRP A N 1
ATOM 2977 C CA . TRP A 1 377 ? -6.852 -20.586 -1.274 1.00 97.19 377 TRP A CA 1
ATOM 2978 C C . TRP A 1 377 ? -5.500 -20.125 -1.839 1.00 97.19 377 TRP A C 1
ATOM 2980 O O . TRP A 1 377 ? -5.459 -19.588 -2.943 1.00 97.19 377 TRP A O 1
ATOM 2990 N N . TYR A 1 378 ? -4.376 -20.389 -1.157 1.00 96.94 378 TYR A N 1
ATOM 2991 C CA . TYR A 1 378 ? -3.042 -20.037 -1.667 1.00 96.94 378 TYR A CA 1
ATOM 2992 C C . TYR A 1 378 ? -2.748 -20.720 -3.006 1.00 96.94 378 TYR A C 1
ATOM 2994 O O . TYR A 1 378 ? -2.208 -20.089 -3.916 1.00 96.94 378 TYR A O 1
ATOM 3002 N N . ARG A 1 379 ? -3.112 -22.001 -3.141 1.00 95.44 379 ARG A N 1
ATOM 3003 C CA . ARG A 1 379 ? -2.907 -22.765 -4.377 1.00 95.44 379 ARG A CA 1
ATOM 3004 C C . ARG A 1 379 ? -3.715 -22.179 -5.530 1.00 95.44 379 ARG A C 1
ATOM 3006 O O . ARG A 1 379 ? -3.149 -21.915 -6.586 1.00 95.44 379 ARG A O 1
ATOM 3013 N N . GLU A 1 380 ? -5.005 -21.946 -5.316 1.00 96.88 380 GLU A N 1
ATOM 3014 C CA . GLU A 1 380 ? -5.900 -21.355 -6.315 1.00 96.88 380 GLU A CA 1
ATOM 3015 C C . GLU A 1 380 ? -5.454 -19.944 -6.691 1.00 96.88 380 GLU A C 1
ATOM 3017 O O . GLU A 1 380 ? -5.387 -19.601 -7.871 1.00 96.88 380 GLU A O 1
ATOM 3022 N N . ARG A 1 381 ? -5.069 -19.135 -5.701 1.00 97.00 381 ARG A N 1
ATOM 3023 C CA . ARG A 1 381 ? -4.647 -17.759 -5.933 1.00 97.00 381 ARG A CA 1
ATOM 3024 C C . ARG A 1 381 ? -3.362 -17.674 -6.752 1.00 97.00 381 ARG A C 1
ATOM 3026 O O . ARG A 1 381 ? -3.276 -16.839 -7.653 1.00 97.00 381 ARG A O 1
ATOM 3033 N N . LEU A 1 382 ? -2.382 -18.536 -6.475 1.00 96.62 382 LEU A N 1
ATOM 3034 C CA . LEU A 1 382 ? -1.162 -18.642 -7.281 1.00 96.62 382 LEU A CA 1
ATOM 3035 C C . LEU A 1 382 ? -1.458 -19.204 -8.679 1.00 96.62 382 LEU A C 1
ATOM 3037 O O . LEU A 1 382 ? -0.861 -18.743 -9.650 1.00 96.62 382 LEU A O 1
ATOM 3041 N N . ALA A 1 383 ? -2.395 -20.149 -8.807 1.00 96.75 383 ALA A N 1
ATOM 3042 C CA . ALA A 1 383 ? -2.815 -20.698 -10.096 1.00 96.75 383 ALA A CA 1
ATOM 3043 C C . ALA A 1 383 ? -3.484 -19.645 -10.997 1.00 96.75 383 ALA A C 1
ATOM 3045 O O . ALA A 1 383 ? -3.183 -19.599 -12.188 1.00 96.75 383 ALA A O 1
ATOM 3046 N N . GLN A 1 384 ? -4.303 -18.743 -10.439 1.00 96.75 384 GLN A N 1
ATOM 3047 C CA . GLN A 1 384 ? -4.879 -17.600 -11.172 1.00 96.75 384 GLN A CA 1
ATOM 3048 C C . GLN A 1 384 ? -3.800 -16.714 -11.806 1.00 96.75 384 GLN A C 1
ATOM 3050 O O . GLN A 1 384 ? -3.957 -16.224 -12.922 1.00 96.75 384 GLN A O 1
ATOM 3055 N N . ASP A 1 385 ? -2.670 -16.560 -11.116 1.00 96.38 385 ASP A N 1
ATOM 3056 C CA . ASP A 1 385 ? -1.518 -15.822 -11.616 1.00 96.38 385 ASP A CA 1
ATOM 3057 C C . ASP A 1 385 ? -0.592 -16.698 -12.481 1.00 96.38 385 ASP A C 1
ATOM 3059 O O . ASP A 1 385 ? 0.440 -16.210 -12.924 1.00 96.38 385 ASP A O 1
ATOM 3063 N N . GLY A 1 386 ? -0.921 -17.961 -12.772 1.00 95.44 386 GLY A N 1
ATOM 3064 C CA . GLY A 1 386 ? -0.088 -18.880 -13.560 1.00 95.44 386 GLY A CA 1
ATOM 3065 C C . GLY A 1 386 ? 1.183 -19.350 -12.841 1.00 95.44 386 GLY A C 1
ATOM 3066 O O . GLY A 1 386 ? 2.156 -19.727 -13.490 1.00 95.44 386 GLY A O 1
ATOM 3067 N N . LEU A 1 387 ? 1.202 -19.297 -11.507 1.00 95.25 387 LEU A N 1
ATOM 3068 C CA . LEU A 1 387 ? 2.341 -19.660 -10.658 1.00 95.25 387 LEU A CA 1
ATOM 3069 C C . LEU A 1 387 ? 2.139 -20.979 -9.892 1.00 95.25 387 LEU A C 1
ATOM 3071 O O . LEU A 1 387 ? 2.893 -21.253 -8.960 1.00 95.25 387 LEU A O 1
ATOM 3075 N N . GLU A 1 388 ? 1.176 -21.818 -10.283 1.00 90.06 388 GLU A N 1
ATOM 3076 C CA . GLU A 1 388 ? 0.901 -23.120 -9.642 1.00 90.06 388 GLU A CA 1
ATOM 3077 C C . GLU A 1 388 ? 2.143 -24.021 -9.517 1.00 90.06 388 GLU A C 1
ATOM 3079 O O . GLU A 1 388 ? 2.363 -24.641 -8.480 1.00 90.06 388 GLU A O 1
ATOM 3084 N N . ASN A 1 389 ? 2.994 -24.031 -10.546 1.00 86.12 389 ASN A N 1
ATOM 3085 C CA . ASN A 1 389 ? 4.224 -24.824 -10.613 1.00 86.12 389 ASN A CA 1
ATOM 3086 C C . ASN A 1 389 ? 5.483 -23.976 -10.360 1.00 86.12 389 ASN A C 1
ATOM 3088 O O . ASN A 1 389 ? 6.607 -24.410 -10.638 1.00 86.12 389 ASN A O 1
ATOM 3092 N N . SER A 1 390 ? 5.316 -22.745 -9.864 1.00 89.19 390 SER A N 1
ATOM 3093 C CA . SER A 1 390 ? 6.432 -21.836 -9.619 1.00 89.19 390 SER A CA 1
ATOM 3094 C C . SER A 1 390 ? 7.337 -22.374 -8.519 1.00 89.19 390 SER A C 1
ATOM 3096 O O . SER A 1 390 ? 6.915 -22.663 -7.402 1.00 89.19 390 SER A O 1
ATOM 3098 N N . ARG A 1 391 ? 8.637 -22.441 -8.813 1.00 91.69 391 ARG A N 1
ATOM 3099 C CA . ARG A 1 391 ? 9.669 -22.809 -7.831 1.00 91.69 391 ARG A CA 1
ATOM 3100 C C . ARG A 1 391 ? 10.164 -21.617 -7.019 1.00 91.69 391 ARG A C 1
ATOM 3102 O O . ARG A 1 391 ? 11.116 -21.768 -6.249 1.00 91.69 391 ARG A O 1
ATOM 3109 N N . PHE A 1 392 ? 9.596 -20.426 -7.243 1.00 94.88 392 PHE A N 1
ATOM 3110 C CA . PHE A 1 392 ? 10.055 -19.173 -6.640 1.00 94.88 392 PHE A CA 1
ATOM 3111 C C . PHE A 1 392 ? 11.577 -18.965 -6.806 1.00 94.88 392 PHE A C 1
ATOM 3113 O O . PHE A 1 392 ? 12.275 -18.444 -5.934 1.00 94.88 392 PHE A O 1
ATOM 3120 N N . ARG A 1 393 ? 12.105 -19.418 -7.951 1.00 95.25 393 ARG A N 1
ATOM 3121 C CA . ARG A 1 393 ? 13.501 -19.292 -8.377 1.00 95.25 393 ARG A CA 1
ATOM 3122 C C . ARG A 1 393 ? 13.520 -18.794 -9.804 1.00 95.25 393 ARG A C 1
ATOM 3124 O O . ARG A 1 393 ? 12.903 -19.404 -10.665 1.00 95.25 393 ARG A O 1
ATOM 3131 N N . VAL A 1 394 ? 14.280 -17.734 -10.043 1.00 94.69 394 VAL A N 1
ATOM 3132 C CA . VAL A 1 394 ? 14.497 -17.187 -11.383 1.00 94.69 394 VAL A CA 1
ATOM 3133 C C . VAL A 1 394 ? 15.977 -17.352 -11.690 1.00 94.69 394 VAL A C 1
ATOM 3135 O O . VAL A 1 394 ? 16.801 -16.488 -11.375 1.00 94.69 394 VAL A O 1
ATOM 3138 N N . ASN A 1 395 ? 16.333 -18.505 -12.260 1.00 93.25 395 ASN A N 1
ATOM 3139 C CA . ASN A 1 395 ? 17.729 -18.913 -12.449 1.00 93.25 395 ASN A CA 1
ATOM 3140 C C . ASN A 1 395 ? 18.494 -17.944 -13.357 1.00 93.25 395 ASN A C 1
ATOM 3142 O O . ASN A 1 395 ? 19.625 -17.575 -13.039 1.00 93.25 395 ASN A O 1
ATOM 3146 N N . ARG A 1 396 ? 17.851 -17.453 -14.428 1.00 92.25 396 ARG A N 1
ATOM 3147 C CA . ARG A 1 396 ? 18.418 -16.442 -15.342 1.00 92.25 396 ARG A CA 1
ATOM 3148 C C . ARG A 1 396 ? 18.871 -15.177 -14.614 1.00 92.25 396 ARG A C 1
ATOM 3150 O O . ARG A 1 396 ? 19.855 -14.558 -15.003 1.00 92.25 396 ARG A O 1
ATOM 3157 N N . LEU A 1 397 ? 18.186 -14.828 -13.526 1.00 94.19 397 LEU A N 1
ATOM 3158 C CA . LEU A 1 397 ? 18.506 -13.674 -12.696 1.00 94.19 397 LEU A CA 1
ATOM 3159 C C . LEU A 1 397 ? 19.221 -14.059 -11.395 1.00 94.19 397 LEU A C 1
ATOM 3161 O O . LEU A 1 397 ? 19.497 -13.182 -10.586 1.00 94.19 397 LEU A O 1
ATOM 3165 N N . LYS A 1 398 ? 19.564 -15.329 -11.157 1.00 94.56 398 LYS A N 1
ATOM 3166 C CA . LYS A 1 398 ? 20.173 -15.785 -9.891 1.00 94.56 398 LYS A CA 1
ATOM 3167 C C . LYS A 1 398 ? 19.368 -15.326 -8.661 1.00 94.56 398 LYS A C 1
ATOM 3169 O O . LYS A 1 398 ? 19.942 -14.865 -7.673 1.00 94.56 398 LYS A O 1
ATOM 3174 N N . LEU A 1 399 ? 18.037 -15.376 -8.752 1.00 96.06 399 LEU A N 1
ATOM 3175 C CA . LEU A 1 399 ? 17.131 -14.998 -7.664 1.00 96.06 399 LEU A CA 1
ATOM 3176 C C . LEU A 1 399 ? 16.496 -16.247 -7.060 1.00 96.06 399 LEU A C 1
ATOM 3178 O O . LEU A 1 399 ? 16.053 -17.138 -7.784 1.00 96.06 399 LEU A O 1
ATOM 3182 N N . ASN A 1 400 ? 16.426 -16.281 -5.734 1.00 95.44 400 ASN A N 1
ATOM 3183 C CA . ASN A 1 400 ? 15.773 -17.332 -4.967 1.00 95.44 400 ASN A CA 1
ATOM 3184 C C . ASN A 1 400 ? 14.919 -16.686 -3.878 1.00 95.44 400 ASN A C 1
ATOM 3186 O O . ASN A 1 400 ? 15.440 -15.896 -3.092 1.00 95.44 400 ASN A O 1
ATOM 3190 N N . VAL A 1 401 ? 13.636 -17.036 -3.823 1.00 95.75 401 VAL A N 1
ATOM 3191 C CA . VAL A 1 401 ? 12.706 -16.558 -2.798 1.00 95.75 401 VAL A CA 1
ATOM 3192 C C . VAL A 1 401 ? 12.322 -17.744 -1.905 1.00 95.75 401 VAL A C 1
ATOM 3194 O O . VAL A 1 401 ? 11.440 -18.526 -2.264 1.00 95.75 401 VAL A O 1
ATOM 3197 N N . PRO A 1 402 ? 12.988 -17.910 -0.744 1.00 93.62 402 PRO A N 1
ATOM 3198 C CA . PRO A 1 402 ? 12.641 -18.969 0.207 1.00 93.62 402 PRO A CA 1
ATOM 3199 C C . PRO A 1 402 ? 11.238 -18.779 0.801 1.00 93.62 402 PRO A C 1
ATOM 3201 O O . PRO A 1 402 ? 10.544 -19.747 1.106 1.00 93.62 402 PRO A O 1
ATOM 3204 N N . GLY A 1 403 ? 10.783 -17.527 0.888 1.00 91.88 403 GLY A N 1
ATOM 3205 C CA . GLY A 1 403 ? 9.605 -17.148 1.661 1.00 91.88 403 GLY A CA 1
ATOM 3206 C C . GLY A 1 403 ? 9.953 -16.998 3.142 1.00 91.88 403 GLY A C 1
ATOM 3207 O O . GLY A 1 403 ? 11.078 -17.260 3.571 1.00 91.88 403 GLY A O 1
ATOM 3208 N N . CYS A 1 404 ? 9.001 -16.510 3.921 1.00 92.31 404 CYS A N 1
ATOM 3209 C CA . CYS A 1 404 ? 9.113 -16.396 5.371 1.00 92.31 404 CYS A CA 1
ATOM 3210 C C . CYS A 1 404 ? 7.716 -16.377 5.990 1.00 92.31 404 CYS A C 1
ATOM 3212 O O . CYS A 1 404 ? 6.719 -16.377 5.272 1.00 92.31 404 CYS A O 1
ATOM 3214 N N . TYR A 1 405 ? 7.640 -16.339 7.313 1.00 94.00 405 TYR A N 1
ATOM 3215 C CA . TYR A 1 405 ? 6.381 -16.208 8.033 1.00 94.00 405 TYR A CA 1
ATOM 3216 C C . TYR A 1 405 ? 6.273 -14.800 8.593 1.00 94.00 405 TYR A C 1
ATOM 3218 O O . TYR A 1 405 ? 7.249 -14.251 9.109 1.00 94.00 405 TYR A O 1
ATOM 3226 N N . ARG A 1 406 ? 5.092 -14.202 8.465 1.00 94.06 406 ARG A N 1
ATOM 3227 C CA . ARG A 1 406 ? 4.820 -12.849 8.945 1.00 94.06 406 ARG A CA 1
ATOM 3228 C C . ARG A 1 406 ? 3.600 -12.872 9.866 1.00 94.06 406 ARG A C 1
ATOM 3230 O O . ARG A 1 406 ? 2.595 -13.472 9.481 1.00 94.06 406 ARG A O 1
ATOM 3237 N N . PRO A 1 407 ? 3.670 -12.228 11.045 1.00 94.19 407 PRO A N 1
ATOM 3238 C CA . PRO A 1 407 ? 2.552 -12.192 11.978 1.00 94.19 407 PRO A CA 1
ATOM 3239 C C . PRO A 1 407 ? 1.367 -11.457 11.354 1.00 94.19 407 PRO A C 1
ATOM 3241 O O . PRO A 1 407 ? 1.551 -10.417 10.713 1.00 94.19 407 PRO A O 1
ATOM 3244 N N . LEU A 1 408 ? 0.166 -12.003 11.545 1.00 94.69 408 LEU A N 1
ATOM 3245 C CA . LEU A 1 408 ? -1.084 -11.443 11.031 1.00 94.69 408 LEU A CA 1
ATOM 3246 C C . LEU A 1 408 ? -1.399 -10.092 11.679 1.00 94.69 408 LEU A C 1
ATOM 3248 O O . LEU A 1 408 ? -1.812 -9.158 10.991 1.00 94.69 408 LEU A O 1
ATOM 3252 N N . LEU A 1 409 ? -1.173 -9.983 12.989 1.00 92.88 409 LEU A N 1
ATOM 3253 C CA . LEU A 1 409 ? -1.368 -8.758 13.756 1.00 92.88 409 LEU A CA 1
ATOM 3254 C C . LEU A 1 409 ? -0.030 -8.125 14.139 1.00 92.88 409 LEU A C 1
ATOM 3256 O O . LEU A 1 409 ? 0.955 -8.809 14.413 1.00 92.88 409 LEU A O 1
ATOM 3260 N N . ALA A 1 410 ? -0.012 -6.799 14.179 1.00 90.81 410 ALA A N 1
ATOM 3261 C CA . ALA A 1 410 ? 1.064 -6.004 14.740 1.00 90.81 410 ALA A CA 1
ATOM 3262 C C . ALA A 1 410 ? 0.515 -5.153 15.884 1.00 90.81 410 ALA A C 1
ATOM 3264 O O . ALA A 1 410 ? -0.529 -4.519 15.749 1.00 90.81 410 ALA A O 1
ATOM 3265 N N . ASN A 1 411 ? 1.250 -5.110 16.994 1.00 89.25 411 ASN A N 1
ATOM 3266 C CA . ASN A 1 411 ? 0.850 -4.356 18.177 1.00 89.25 411 ASN A CA 1
ATOM 3267 C C . ASN A 1 411 ? 1.811 -3.178 18.377 1.00 89.25 411 ASN A C 1
ATOM 3269 O O . ASN A 1 411 ? 3.027 -3.409 18.435 1.00 89.25 411 ASN A O 1
ATOM 3273 N N . PRO A 1 412 ? 1.307 -1.935 18.480 1.00 88.31 412 PRO A N 1
ATOM 3274 C CA . PRO A 1 412 ? 2.145 -0.800 18.838 1.00 88.31 412 PRO A CA 1
ATOM 3275 C C . PRO A 1 412 ? 2.648 -0.946 20.279 1.00 88.31 412 PRO A C 1
ATOM 3277 O O . PRO A 1 412 ? 1.936 -1.429 21.161 1.00 88.31 412 PRO A O 1
ATOM 3280 N N . ARG A 1 413 ? 3.886 -0.520 20.527 1.00 86.94 413 ARG A N 1
ATOM 3281 C CA . ARG A 1 413 ? 4.474 -0.424 21.870 1.00 86.94 413 ARG A CA 1
ATOM 3282 C C . ARG A 1 413 ? 4.585 1.042 22.269 1.00 86.94 413 ARG A C 1
ATOM 3284 O O . ARG A 1 413 ? 4.648 1.906 21.400 1.00 86.94 413 ARG A O 1
ATOM 3291 N N . ASN A 1 414 ? 4.608 1.311 23.574 1.00 86.00 414 ASN A N 1
ATOM 3292 C CA . ASN A 1 414 ? 4.805 2.658 24.122 1.00 86.00 414 ASN A CA 1
ATOM 3293 C C . ASN A 1 414 ? 3.855 3.714 23.520 1.00 86.00 414 ASN A C 1
ATOM 3295 O O . ASN A 1 414 ? 4.270 4.831 23.229 1.00 86.00 414 ASN A O 1
ATOM 3299 N N . LEU A 1 415 ? 2.586 3.342 23.302 1.00 85.56 415 LEU A N 1
ATOM 3300 C CA . LEU A 1 415 ? 1.590 4.234 22.714 1.00 85.56 415 LEU A CA 1
ATOM 3301 C C . LEU A 1 415 ? 1.226 5.360 23.693 1.00 85.56 415 LEU A C 1
ATOM 3303 O O . LEU A 1 415 ? 0.651 5.100 24.751 1.00 85.56 415 LEU A O 1
ATOM 3307 N N . SER A 1 416 ? 1.492 6.601 23.301 1.00 83.62 416 SER A N 1
ATOM 3308 C CA . SER A 1 416 ? 0.923 7.803 23.908 1.00 83.62 416 SER A CA 1
ATOM 3309 C C . SER A 1 416 ? 0.307 8.693 22.832 1.00 83.62 416 SER A C 1
ATOM 3311 O O . SER A 1 416 ? 0.706 8.665 21.664 1.00 83.62 416 SER A O 1
ATOM 3313 N N . TYR A 1 417 ? -0.717 9.455 23.206 1.00 83.75 417 TYR A N 1
ATOM 3314 C CA . TYR A 1 417 ? -1.387 10.362 22.287 1.00 83.75 417 TYR A CA 1
ATOM 3315 C C . TYR A 1 417 ? -1.762 11.668 22.973 1.00 83.75 417 TYR A C 1
ATOM 3317 O O . TYR A 1 417 ? -2.117 11.688 24.151 1.00 83.75 417 TYR A O 1
ATOM 3325 N N . GLU A 1 418 ? -1.721 12.749 22.204 1.00 81.81 418 GLU A N 1
ATOM 3326 C CA . GLU A 1 418 ? -2.186 14.068 22.609 1.00 81.81 418 GLU A CA 1
ATOM 3327 C C . GLU A 1 418 ? -3.155 14.588 21.555 1.00 81.81 418 GLU A C 1
ATOM 3329 O O . GLU A 1 418 ? -2.870 14.555 20.358 1.00 81.81 418 GLU A O 1
ATOM 3334 N N . LEU A 1 419 ? -4.311 15.074 21.996 1.00 78.19 419 LEU A N 1
ATOM 3335 C CA . LEU A 1 419 ? -5.284 15.702 21.116 1.00 78.19 419 LEU A CA 1
ATOM 3336 C C . LEU A 1 419 ? -5.277 17.203 21.387 1.00 78.19 419 LEU A C 1
ATOM 3338 O O . LEU A 1 419 ? -5.705 17.649 22.449 1.00 78.19 419 LEU A O 1
ATOM 3342 N N . GLN A 1 420 ? -4.784 17.972 20.425 1.00 74.19 420 GLN A N 1
ATOM 3343 C CA . GLN A 1 420 ? -4.703 19.426 20.494 1.00 74.19 420 GLN A CA 1
ATOM 3344 C C . GLN A 1 420 ? -5.682 20.036 19.487 1.00 74.19 420 GLN A C 1
ATOM 3346 O O . GLN A 1 420 ? -5.884 19.515 18.392 1.00 74.19 420 GLN A O 1
ATOM 3351 N N . ARG A 1 421 ? -6.314 21.159 19.825 1.00 64.19 421 ARG A N 1
ATOM 3352 C CA . ARG A 1 421 ? -7.080 21.942 18.843 1.00 64.19 421 ARG A CA 1
ATOM 3353 C C . ARG A 1 421 ? -6.087 22.798 18.053 1.00 64.19 421 ARG A C 1
ATOM 3355 O O . ARG A 1 421 ? -5.199 23.389 18.659 1.00 64.19 421 ARG A O 1
ATOM 3362 N N . GLY A 1 422 ? -6.183 22.799 16.723 1.00 55.16 422 GLY A N 1
ATOM 3363 C CA . GLY A 1 422 ? -5.216 23.473 15.856 1.00 55.16 422 GLY A CA 1
ATOM 3364 C C . GLY A 1 422 ? -5.096 24.977 16.113 1.00 55.16 422 GLY A C 1
ATOM 3365 O O . GLY A 1 422 ? -6.072 25.633 16.472 1.00 55.16 422 GLY A O 1
ATOM 3366 N N . ASP A 1 423 ? -3.886 25.509 15.918 1.00 44.56 423 ASP A N 1
ATOM 3367 C CA . ASP A 1 423 ? -3.580 26.934 16.066 1.00 44.56 423 ASP A CA 1
ATOM 3368 C C . ASP A 1 423 ? -4.270 27.790 14.986 1.00 44.56 423 ASP A C 1
ATOM 3370 O O . ASP A 1 423 ? -4.315 27.445 13.801 1.00 44.56 423 ASP A O 1
ATOM 3374 N N . ILE A 1 424 ? -4.761 28.961 15.402 1.00 44.78 424 ILE A N 1
ATOM 3375 C CA . ILE A 1 424 ? -5.683 29.829 14.649 1.00 44.78 424 ILE A CA 1
ATOM 3376 C C . ILE A 1 424 ? -5.098 30.412 13.350 1.00 44.78 424 ILE A C 1
ATOM 3378 O O . ILE A 1 424 ? -5.845 30.827 12.466 1.00 44.78 424 ILE A O 1
ATOM 3382 N N . CYS A 1 425 ? -3.777 30.419 13.168 1.00 44.41 425 CYS A N 1
ATOM 3383 C CA . CYS A 1 425 ? -3.159 31.094 12.023 1.00 44.41 425 CYS A CA 1
ATOM 3384 C C . CYS A 1 425 ? -3.356 30.382 10.675 1.00 44.41 425 CYS A C 1
ATOM 3386 O O . CYS A 1 425 ? -3.105 31.001 9.643 1.00 44.41 425 CYS A O 1
ATOM 3388 N N . THR A 1 426 ? -3.755 29.104 10.658 1.00 46.97 426 THR A N 1
ATOM 3389 C CA . THR A 1 426 ? -3.914 28.361 9.396 1.00 46.97 426 THR A CA 1
ATOM 3390 C C . THR A 1 426 ? -5.333 27.857 9.176 1.00 46.97 426 THR A C 1
ATOM 3392 O O . THR A 1 426 ? -5.887 28.221 8.147 1.00 46.97 426 THR A O 1
ATOM 3395 N N . GLU A 1 427 ? -5.976 27.140 10.112 1.00 44.34 427 GLU A N 1
ATOM 3396 C CA . GLU A 1 427 ? -7.397 26.745 9.985 1.00 44.34 427 GLU A CA 1
ATOM 3397 C C . GLU A 1 427 ? -8.058 26.416 11.354 1.00 44.34 427 GLU A C 1
ATOM 3399 O O . GLU A 1 427 ? -7.819 25.340 11.908 1.00 44.34 427 GLU A O 1
ATOM 3404 N N . PRO A 1 428 ? -8.946 27.272 11.900 1.00 44.72 428 PRO A N 1
ATOM 3405 C CA . PRO A 1 428 ? -9.447 27.203 13.287 1.00 44.72 428 PRO A CA 1
ATOM 3406 C C . PRO A 1 428 ? -10.465 26.078 13.602 1.00 44.72 428 PRO A C 1
ATOM 3408 O O . PRO A 1 428 ? -11.170 26.149 14.604 1.00 44.72 428 PRO A O 1
ATOM 3411 N N . ALA A 1 429 ? -10.556 25.031 12.774 1.00 51.62 429 ALA A N 1
ATOM 3412 C CA . ALA A 1 429 ? -11.528 23.937 12.923 1.00 51.62 429 ALA A CA 1
ATOM 3413 C C . ALA A 1 429 ? -10.910 22.523 12.939 1.00 51.62 429 ALA A C 1
ATOM 3415 O O . ALA A 1 429 ? -11.643 21.533 13.014 1.00 51.62 429 ALA A O 1
ATOM 3416 N N . LYS A 1 430 ? -9.579 22.392 12.860 1.00 60.19 430 LYS A N 1
ATOM 3417 C CA . LYS A 1 430 ? -8.911 21.082 12.799 1.00 60.19 430 LYS A CA 1
ATOM 3418 C C . LYS A 1 430 ? -8.499 20.590 14.189 1.00 60.19 430 LYS A C 1
ATOM 3420 O O . LYS A 1 430 ? -7.789 21.270 14.925 1.00 60.19 430 LYS A O 1
ATOM 3425 N N . LEU A 1 431 ? -8.955 19.389 14.544 1.00 70.88 431 LEU A N 1
ATOM 3426 C CA . LEU A 1 431 ? -8.404 18.606 15.650 1.00 70.88 431 LEU A CA 1
ATOM 3427 C C . LEU A 1 431 ? -7.068 18.013 15.190 1.00 70.88 431 LEU A C 1
ATOM 3429 O O . LEU A 1 431 ? -7.027 17.283 14.201 1.00 70.88 431 LEU A O 1
ATOM 3433 N N . ASN A 1 432 ? -5.996 18.321 15.909 1.00 76.75 432 ASN A N 1
ATOM 3434 C CA . ASN A 1 432 ? -4.666 17.775 15.685 1.00 76.75 432 ASN A CA 1
ATOM 3435 C C . ASN A 1 432 ? -4.438 16.617 16.656 1.00 76.75 432 ASN A C 1
ATOM 3437 O O . ASN A 1 432 ? -4.416 16.810 17.870 1.00 76.75 432 ASN A O 1
ATOM 3441 N N . LEU A 1 433 ? -4.266 15.413 16.120 1.00 80.81 433 LEU A N 1
ATOM 3442 C CA . LEU A 1 433 ? -3.897 14.234 16.894 1.00 80.81 433 LEU A CA 1
ATOM 3443 C C . LEU A 1 433 ? -2.391 13.991 16.750 1.00 80.81 433 LEU A C 1
ATOM 3445 O O . LEU A 1 433 ? -1.916 13.668 15.661 1.00 80.81 433 LEU A O 1
ATOM 3449 N N . THR A 1 434 ? -1.661 14.111 17.852 1.00 83.31 434 THR A N 1
ATOM 3450 C CA . THR A 1 434 ? -0.254 13.719 17.956 1.00 83.31 434 THR A CA 1
ATOM 3451 C C . THR A 1 434 ? -0.184 12.308 18.532 1.00 83.31 434 THR A C 1
ATOM 3453 O O . THR A 1 434 ? -0.783 12.031 19.569 1.00 83.31 434 THR A O 1
ATOM 3456 N N . LEU A 1 435 ? 0.535 11.406 17.861 1.00 82.94 435 LEU A N 1
ATOM 3457 C CA . LEU A 1 435 ? 0.715 10.012 18.274 1.00 82.94 435 LEU A CA 1
ATOM 3458 C C . LEU A 1 435 ? 2.204 9.710 18.438 1.00 82.94 435 LEU A C 1
ATOM 3460 O O . LEU A 1 435 ? 2.988 9.972 17.527 1.00 82.94 435 LEU A O 1
ATOM 3464 N N . HIS A 1 436 ? 2.570 9.087 19.553 1.00 87.94 436 HIS A N 1
ATOM 3465 C CA . HIS A 1 436 ? 3.887 8.500 19.774 1.00 87.94 436 HIS A CA 1
ATOM 3466 C C . HIS A 1 436 ? 3.713 7.000 19.982 1.00 87.94 436 HIS A C 1
ATOM 3468 O O . HIS A 1 436 ? 2.906 6.581 20.806 1.00 87.94 436 HIS A O 1
ATOM 3474 N N . PHE A 1 437 ? 4.423 6.186 19.210 1.00 87.44 437 PHE A N 1
ATOM 3475 C CA . PHE A 1 437 ? 4.373 4.733 19.319 1.00 87.44 437 PHE A CA 1
ATOM 3476 C C . PHE A 1 437 ? 5.598 4.112 18.654 1.00 87.44 437 PHE A C 1
ATOM 3478 O O . PHE A 1 437 ? 6.136 4.651 17.685 1.00 87.44 437 PHE A O 1
ATOM 3485 N N . ASP A 1 438 ? 5.972 2.930 19.128 1.00 84.88 438 ASP A N 1
ATOM 3486 C CA . ASP A 1 438 ? 7.024 2.108 18.551 1.00 84.88 438 ASP A CA 1
ATOM 3487 C C . ASP A 1 438 ? 6.412 0.928 17.795 1.00 84.88 438 ASP A C 1
ATOM 3489 O O . ASP A 1 438 ? 5.505 0.246 18.282 1.00 84.88 438 ASP A O 1
ATOM 3493 N N . LEU A 1 439 ? 6.946 0.647 16.609 1.00 84.06 439 LEU A N 1
ATOM 3494 C CA . LEU A 1 439 ? 6.603 -0.535 15.825 1.00 84.06 439 LEU A CA 1
ATOM 3495 C C . LEU A 1 439 ? 7.821 -1.442 15.671 1.00 84.06 439 LEU A C 1
ATOM 3497 O O . LEU A 1 439 ? 8.956 -0.982 15.558 1.00 84.06 439 LEU A O 1
ATOM 3501 N N . LEU A 1 440 ? 7.571 -2.750 15.618 1.00 82.38 440 LEU A N 1
ATOM 3502 C CA . LEU A 1 440 ? 8.603 -3.717 15.259 1.00 82.38 440 LEU A CA 1
ATOM 3503 C C . LEU A 1 440 ? 9.069 -3.515 13.812 1.00 82.38 440 LEU A C 1
ATOM 3505 O O . LEU A 1 440 ? 8.363 -2.957 12.967 1.00 82.38 440 LEU A O 1
ATOM 3509 N N . ALA A 1 441 ? 10.269 -4.015 13.516 1.00 76.94 441 ALA A N 1
ATOM 3510 C CA . ALA A 1 441 ? 10.791 -4.017 12.159 1.00 76.94 441 ALA A CA 1
ATOM 3511 C C . ALA A 1 441 ? 9.809 -4.701 11.195 1.00 76.94 441 ALA A C 1
ATOM 3513 O O . ALA A 1 441 ? 9.160 -5.691 11.529 1.00 76.94 441 ALA A O 1
ATOM 3514 N N . SER A 1 442 ? 9.747 -4.195 9.964 1.00 78.94 442 SER A N 1
ATOM 3515 C CA . SER A 1 442 ? 8.817 -4.658 8.925 1.00 78.94 442 SER A CA 1
ATOM 3516 C C . SER A 1 442 ? 7.331 -4.367 9.189 1.00 78.94 442 SER A C 1
ATOM 3518 O O . SER A 1 442 ? 6.498 -4.912 8.466 1.00 78.94 442 SER A O 1
ATOM 3520 N N . CYS A 1 443 ? 6.978 -3.510 10.151 1.00 85.94 443 CYS A N 1
ATOM 3521 C CA . CYS A 1 443 ? 5.631 -2.944 10.308 1.00 85.94 443 CYS A CA 1
ATOM 3522 C C . CYS A 1 443 ? 5.554 -1.532 9.697 1.00 85.94 443 CYS A C 1
ATOM 3524 O O . CYS A 1 443 ? 6.553 -0.814 9.640 1.00 85.94 443 CYS A O 1
ATOM 3526 N N . TYR A 1 444 ? 4.367 -1.120 9.244 1.00 85.00 444 TYR A N 1
ATOM 3527 C CA . TYR A 1 444 ? 4.168 0.147 8.532 1.00 85.00 444 TYR A CA 1
ATOM 3528 C C . TYR A 1 444 ? 3.312 1.115 9.354 1.00 85.00 444 TYR A C 1
ATOM 3530 O O . TYR A 1 444 ? 2.134 0.854 9.595 1.00 85.00 444 TYR A O 1
ATOM 3538 N N . ALA A 1 445 ? 3.877 2.270 9.719 1.00 84.00 445 ALA A N 1
ATOM 3539 C CA . ALA A 1 445 ? 3.152 3.318 10.443 1.00 84.00 445 ALA A CA 1
ATOM 3540 C C . ALA A 1 445 ? 1.926 3.824 9.667 1.00 84.00 445 ALA A C 1
ATOM 3542 O O . ALA A 1 445 ? 0.896 4.115 10.258 1.00 84.00 445 ALA A O 1
ATOM 3543 N N . THR A 1 446 ? 1.996 3.865 8.335 1.00 86.25 446 THR A N 1
ATOM 3544 C CA . THR A 1 446 ? 0.866 4.251 7.478 1.00 86.25 446 THR A CA 1
ATOM 3545 C C . THR A 1 446 ? -0.320 3.298 7.580 1.00 86.25 446 THR A C 1
ATOM 3547 O O . THR A 1 446 ? -1.459 3.743 7.497 1.00 86.25 446 THR A O 1
ATOM 3550 N N . VAL A 1 447 ? -0.073 2.005 7.806 1.00 86.81 447 VAL A N 1
ATOM 3551 C CA . VAL A 1 447 ? -1.131 1.006 8.008 1.00 86.81 447 VAL A CA 1
ATOM 3552 C C . VAL A 1 447 ? -1.760 1.170 9.389 1.00 86.81 447 VAL A C 1
ATOM 3554 O O . VAL A 1 447 ? -2.983 1.172 9.496 1.00 86.81 447 VAL A O 1
ATOM 3557 N N . TYR A 1 448 ? -0.943 1.398 10.421 1.00 85.75 448 TYR A N 1
ATOM 3558 C CA . TYR A 1 448 ? -1.436 1.734 11.758 1.00 85.75 448 TYR A CA 1
ATOM 3559 C C . TYR A 1 448 ? -2.316 2.994 11.738 1.00 85.75 448 TYR A C 1
ATOM 3561 O O . TYR A 1 448 ? -3.452 2.973 12.202 1.00 85.75 448 TYR A O 1
ATOM 3569 N N . LEU A 1 449 ? -1.828 4.078 11.128 1.00 83.06 449 LEU A N 1
ATOM 3570 C CA . LEU A 1 449 ? -2.572 5.333 11.013 1.00 83.06 449 LEU A CA 1
ATOM 3571 C C . LEU A 1 449 ? -3.860 5.170 10.206 1.00 83.06 449 LEU A C 1
ATOM 3573 O O . LEU A 1 449 ? -4.878 5.742 10.578 1.00 83.06 449 LEU A O 1
ATOM 3577 N N . ARG A 1 450 ? -3.851 4.365 9.136 1.00 83.00 450 ARG A N 1
ATOM 3578 C CA . ARG A 1 450 ? -5.069 4.054 8.375 1.00 83.00 450 ARG A CA 1
ATOM 3579 C C . ARG A 1 450 ? -6.132 3.407 9.260 1.00 83.00 450 ARG A C 1
ATOM 3581 O O . ARG A 1 450 ? -7.301 3.757 9.132 1.00 83.00 450 ARG A O 1
ATOM 3588 N N . GLU A 1 451 ? -5.731 2.504 10.150 1.00 83.25 451 GLU A N 1
ATOM 3589 C CA . GLU A 1 451 ? -6.649 1.833 11.071 1.00 83.25 451 GLU A CA 1
ATOM 3590 C C . GLU A 1 451 ? -7.190 2.787 12.146 1.00 83.25 451 GLU A C 1
ATOM 3592 O O . GLU A 1 451 ? -8.389 2.767 12.423 1.00 83.25 451 GLU A O 1
ATOM 3597 N N . VAL A 1 452 ? -6.346 3.683 12.676 1.00 80.12 452 VAL A N 1
ATOM 3598 C CA . VAL A 1 452 ? -6.767 4.739 13.618 1.00 80.12 452 VAL A CA 1
ATOM 3599 C C . VAL A 1 452 ? -7.735 5.719 12.953 1.00 80.12 452 VAL A C 1
ATOM 3601 O O . VAL A 1 452 ? -8.747 6.094 13.537 1.00 80.12 452 VAL A O 1
ATOM 3604 N N . MET A 1 453 ? -7.438 6.144 11.726 1.00 77.81 453 MET A N 1
ATOM 3605 C CA . MET A 1 453 ? -8.221 7.161 11.025 1.00 77.81 453 MET A CA 1
ATOM 3606 C C . MET A 1 453 ? -9.457 6.593 10.319 1.00 77.81 453 MET A C 1
ATOM 3608 O O . MET A 1 453 ? -10.303 7.375 9.893 1.00 77.81 453 MET A O 1
ATOM 3612 N N . LYS A 1 454 ? -9.548 5.264 10.152 1.00 70.44 454 LYS A N 1
ATOM 3613 C CA . LYS A 1 454 ? -10.569 4.582 9.336 1.00 70.44 454 LYS A CA 1
ATOM 3614 C C . LYS A 1 454 ? -10.782 5.268 7.983 1.00 70.44 454 LYS A C 1
ATOM 3616 O O . LYS A 1 454 ? -11.911 5.415 7.528 1.00 70.44 454 LYS A O 1
ATOM 3621 N N . LEU A 1 455 ? -9.688 5.701 7.350 1.00 53.97 455 LEU A N 1
ATOM 3622 C CA . LEU A 1 455 ? -9.746 6.296 6.018 1.00 53.97 455 LEU A CA 1
ATOM 3623 C C . LEU A 1 455 ? -10.298 5.239 5.057 1.00 53.97 455 LEU A C 1
ATOM 3625 O O . LEU A 1 455 ? -9.603 4.268 4.731 1.00 53.97 455 LEU A O 1
ATOM 3629 N N . GLU A 1 456 ? -11.545 5.430 4.620 1.00 40.31 456 GLU A N 1
ATOM 3630 C CA . GLU A 1 456 ? -12.037 4.814 3.396 1.00 40.31 456 GLU A CA 1
ATOM 3631 C C . GLU A 1 456 ? -11.047 5.220 2.310 1.00 40.31 456 GLU A C 1
ATOM 3633 O O . GLU A 1 456 ? -10.796 6.404 2.073 1.00 40.31 456 GLU A O 1
ATOM 3638 N N . SER A 1 457 ? -10.381 4.230 1.723 1.00 36.19 457 SER A N 1
ATOM 3639 C CA . SER A 1 457 ? -9.600 4.469 0.522 1.00 36.19 457 SER A CA 1
ATOM 3640 C C . SER A 1 457 ? -10.543 5.117 -0.480 1.00 36.19 457 SER A C 1
ATOM 3642 O O . SER A 1 457 ? -11.564 4.521 -0.824 1.00 36.19 457 SER A O 1
ATOM 3644 N N . ALA A 1 458 ? -10.199 6.326 -0.931 1.00 24.23 458 ALA A N 1
ATOM 3645 C CA . ALA A 1 458 ? -10.705 6.812 -2.203 1.00 24.23 458 ALA A CA 1
ATOM 3646 C C . ALA A 1 458 ? -10.560 5.664 -3.222 1.00 24.23 458 ALA A C 1
ATOM 3648 O O . ALA A 1 458 ? -9.547 4.957 -3.156 1.00 24.23 458 ALA A O 1
ATOM 3649 N N . PRO A 1 459 ? -11.572 5.416 -4.069 1.00 27.72 459 PRO A N 1
ATOM 3650 C CA . PRO A 1 459 ? -11.511 4.326 -5.031 1.00 27.72 459 PRO A CA 1
ATOM 3651 C C . PRO A 1 459 ? -10.233 4.472 -5.863 1.00 27.72 459 PRO A C 1
ATOM 3653 O O . PRO A 1 459 ? -9.966 5.559 -6.382 1.00 27.72 459 PRO A O 1
ATOM 3656 N N . GLU A 1 460 ? -9.429 3.403 -5.873 1.00 28.80 460 GLU A N 1
ATOM 3657 C CA . GLU A 1 460 ? -8.276 3.242 -6.769 1.00 28.80 460 GLU A CA 1
ATOM 3658 C C . GLU A 1 460 ? -8.715 3.248 -8.233 1.00 28.80 460 GLU A C 1
ATOM 3660 O O . GLU A 1 460 ? -9.804 2.693 -8.528 1.00 28.80 460 GLU A O 1
#

Solvent-accessible surface area (backbone atoms only — not comparable to full-atom values): 26653 Å² total; per-residue (Å²): 134,90,85,70,100,58,99,68,84,85,76,78,79,52,71,68,56,57,59,43,44,76,76,41,56,63,70,58,43,53,52,49,52,52,53,64,70,65,63,58,85,90,50,72,51,68,52,76,68,49,86,52,65,67,58,54,50,50,53,51,50,49,47,45,73,77,37,46,90,52,39,45,79,47,80,44,71,67,94,85,42,39,22,46,36,37,32,63,56,73,95,66,81,85,75,85,81,62,89,76,75,76,73,69,87,74,47,72,34,74,47,74,46,78,43,65,64,43,51,57,69,59,55,42,47,51,51,13,65,78,67,72,48,55,56,86,40,53,47,68,89,71,83,56,69,33,92,36,80,44,79,44,65,33,34,34,52,80,46,57,71,63,62,53,51,55,51,52,50,54,57,54,47,55,57,52,48,53,54,53,32,53,59,59,43,61,82,27,43,72,53,47,74,40,61,78,67,35,48,73,95,49,87,66,42,35,25,60,34,11,48,28,46,72,71,66,34,39,52,61,22,46,54,49,70,44,57,52,56,89,67,86,49,54,56,27,49,16,25,48,49,25,75,75,67,66,41,29,63,61,21,44,72,47,38,49,82,90,44,52,70,62,46,44,27,26,55,32,24,56,73,56,36,83,50,61,70,11,29,41,48,14,55,59,63,48,56,70,71,67,57,52,46,24,45,49,24,29,28,44,49,56,36,41,54,48,54,53,49,46,46,74,74,62,42,86,55,59,48,50,17,38,30,31,49,80,76,84,78,73,100,80,61,101,71,70,74,92,56,78,42,68,39,42,65,67,44,41,75,68,57,74,62,54,48,68,38,30,36,46,50,29,68,36,64,72,52,72,71,37,74,38,76,61,33,56,48,55,49,53,56,33,40,77,73,72,40,67,84,56,64,46,56,36,72,91,66,74,42,75,40,47,45,50,75,42,51,46,39,41,59,63,38,81,73,47,75,47,81,42,75,42,65,69,92,79,50,73,81,43,77,42,78,47,78,44,66,46,70,62,89,95,60,42,69,70,45,52,50,38,64,47,64,61,63,74,74,74,85,128

Sequence (460 aa):
MTITNQSEIKVKESPDYKELMHLVSEEETDAFFRFTDAKVCGSSYTFLPDDNKEHRTAVHRFLSKRFGKLVETKTFTEQGNPSICVRLREKGNPKKRTAEDCRQEDVYTAFTLCKENLETLEVISFMASELGVLPSDFSYAGIKDKRAITYQSMVVRKVSTDRLKEKASEFERKETLVKAAVENVKCGFVNYYGPQRFGTAQTVQSDQIGLALLKEDMVGALHLFFTPEEGDEPPNKAKRHFLQTGNAKEALLLMPESKARERMMLRALNRFGTGPDGCAQAWLSLPHSSRIFYLHSYCSRVWNEAAAYRLSTLGSRVKQGDLVQEVAGTMDDRNGSNQIHVVTEEEEGNGVFTLGQVHLPMPGNTVKYPENSMGSWYRERLAQDGLENSRFRVNRLKLNVPGCYRPLLANPRNLSYELQRGDICTEPAKLNLTLHFDLLASCYATVYLREVMKLESAPE